Protein AF-A0A9D5AHV9-F1 (afdb_monomer_lite)

Sequence (623 aa):
MATVTLSSADADKLSNLQSATVALSQISENEKTGFINLVARYLSGEAQHVEWSKIQTPTDEVVVPYDSLAPTPEDSSEVKNLLDKLVVLKLNGGLGTTMGCTGPKSVIEVRDGLTFLDLIVIQIENLNSKFGSNVPLLLMNSFNTHDDTQKIVEKYTNSNVEIHTFNQSQYPRLVVDDFLPLPSKGQTGKDGWYPPGHGDVFPSLMNSGKLDTLLSQVTPKTLADVKGGTLISYEGRLLEIAQVPDEHVSEFKSIEKFKIFNTNNLWVNLKAIKRLVEADALKMEIIPNPKEVDGVKVLQLETAAGAAIKFFDKAIGINVPRSRFLPVKATSDLLLVQSDLYTLQDGFVVRNQARENPENPSIELGPEYKKVSSFLGRFKSIPSIVELDSLKVAGDVWFGAGVTLKGKVSIIAKSGIKLEIPDGKLMALRICEEPDSSAKARTKVKVAKATPDARVVKKKSTNSQSAEALRHKVTHLLPEDSLRVYQERILNRLVDPEYYVDVNAEIELRDKFLKPFADHKLLKFIGLNKKHNMDYVKSLYYNLVRTSCGIESRFKDKTFKFNLSNFNKYFGMKCEVPVVFVARSSYNDRISFVLSISTFVCENFAMSNFGISQVKFDMRLLH

Secondary structure (DSSP, 8-state):
-------HHHHHHHHHHHHHHHT-TTS-HHHHHHHHHHHHHHHTT------GGG--PPPTTTEEEGGGSPPPPS-HHHHHHHHTT--EEEE---BSGGGT-SSBGGGSEEETTEEHHHHHHHHHHHHHHHHT----EEEEE-TTTHHHHHHHHGGGTTSSS-EEEEEPP-EEPEETTT--BGGGGT--SGGGEE---GGGHHHHHHHTSHHHHHHHSSPPP-GGGG--------------GGGS-GGGHHHHT-TTT------------HHHHHHHHHTT---PPEEEEEEEETTEEEEEEEE-GGGGGGGSTT--EEE--GGG-----SHHHHHHHHSTTEEEETTEEEEPTT--SSSPPEEEE-GGGSSHHHHHHHBSSPPB-TTEEEEEEESEEEE-TT-EEEEEEEEEPPTT-EEEEPTT-EEEEEEE-PPPTT--------------------------HHHHHHHHHHTTSS--SSSHHHHHHHHTT---TT----HHHHHHHIIIIIHHHHT-HHHHHTT--TTSSHHHHHHHHHHHHHHHTT-------EEEE--HHHHHHHH-----S--EEEEEE-SSS-EEEEEE-SS-------GGGS-------------

pLDDT: mean 70.31, std 27.38, range [21.06, 98.19]

Organism: Pisum sativum (NCBI:txid3888)

Radius of gyration: 34.26 Å; chains: 1; bounding box: 83×95×87 Å

Foldseek 3Di:
DPDQDADPVLVVLLVVQLVQLVPDPPFDPLLSVVQSVLSSCVRSPPLPQDPPVPDDDDDCLQAPEPVPDDDDDPDLVVVQVVQLLAEAEDEFADAPVQQPGQETQQQDDQADRDGVVNLVLLLVLCVCVVSVHAHAYEYAYAPSHPVVVVVVVVVCPPGSYHYHYFYQGKDFWAFPPSRYQPVSVVCVPPLRIDHQAPLSVLVRCVVVCVLVVSVVSDDDDDPVNPPDDDDDDDDDFADDLVSDDPVCSVVVPDCVNVVDDDLLPDDDDSVLSVVCVVVVNQPFDWDWDWDADPNTITTRIHGYNRRSQRSDGPRHHYDDDCLSRQDDDFVQSSLCQHEPCFDDDSSRGHGHPLQPDPDDAAEAEEPQCRHVVSVPQQACDREHCSQENYEAYEDQEGEEAHEYEHYYEYEYDDPPDHHYHYHNHYHYPDDDDDDDPPPDDDDDDDDDDDDDDDDDDDDDDDDDVVPVVVVVVPPPDDDDDDCPVVVVVVVVVPPPPPDDDDPVVVVVCCVVPVVVVVPPVVVVLVVDDDDPCPVVVVVVVVVVVCVVVPNDDDDDKDKDWDDQVSVCVPVVWDDPFTKMWIWDDDPPPDIAIATADQDDDTPDDDDPPDPHPDYDYDHDDDD

Structure (mmCIF, N/CA/C/O backbone):
data_AF-A0A9D5AHV9-F1
#
_entry.id   AF-A0A9D5AHV9-F1
#
loop_
_atom_site.group_PDB
_atom_site.id
_atom_site.type_symbol
_atom_site.label_atom_id
_atom_site.label_alt_id
_atom_site.label_comp_id
_atom_site.label_asym_id
_atom_site.label_entity_id
_atom_site.label_seq_id
_atom_site.pdbx_PDB_ins_code
_atom_site.Cartn_x
_atom_site.Cartn_y
_atom_site.Cartn_z
_atom_site.occupancy
_atom_site.B_iso_or_equiv
_atom_site.auth_seq_id
_atom_site.auth_comp_id
_atom_site.auth_asym_id
_atom_site.auth_atom_id
_atom_site.pdbx_PDB_model_num
ATOM 1 N N . MET A 1 1 ? 14.588 -2.071 -30.186 1.00 34.44 1 MET A N 1
ATOM 2 C CA . MET A 1 1 ? 14.199 -0.822 -29.496 1.00 34.44 1 MET A CA 1
ATOM 3 C C . MET A 1 1 ? 13.364 -0.001 -30.461 1.00 34.44 1 MET A C 1
ATOM 5 O O . MET A 1 1 ? 13.789 0.134 -31.602 1.00 34.44 1 MET A O 1
ATOM 9 N N . ALA A 1 2 ? 12.206 0.516 -30.047 1.00 31.19 2 ALA A N 1
ATOM 10 C CA . ALA A 1 2 ? 11.567 1.600 -30.791 1.00 31.19 2 ALA A CA 1
ATOM 11 C C . ALA A 1 2 ? 12.391 2.876 -30.562 1.00 31.19 2 ALA A C 1
ATOM 13 O O . ALA A 1 2 ? 12.767 3.160 -29.424 1.00 31.19 2 ALA A O 1
ATOM 14 N N . THR A 1 3 ? 12.727 3.605 -31.624 1.00 42.22 3 THR A N 1
ATOM 15 C CA . THR A 1 3 ? 13.545 4.820 -31.539 1.00 42.22 3 THR A CA 1
ATOM 16 C C . THR A 1 3 ? 12.724 5.952 -30.932 1.00 42.22 3 THR A C 1
ATOM 18 O O . THR A 1 3 ? 11.923 6.601 -31.601 1.00 42.22 3 THR A O 1
ATOM 21 N N . VAL A 1 4 ? 12.920 6.170 -29.635 1.00 58.97 4 VAL A N 1
ATOM 22 C CA . VAL A 1 4 ? 12.337 7.288 -28.893 1.00 58.97 4 VAL A CA 1
ATOM 23 C C . VAL A 1 4 ? 12.894 8.594 -29.466 1.00 58.97 4 VAL A C 1
ATOM 25 O O . VAL A 1 4 ? 14.108 8.792 -29.496 1.00 58.97 4 VAL A O 1
ATOM 28 N N . THR A 1 5 ? 12.018 9.475 -29.954 1.00 68.50 5 THR A N 1
ATOM 29 C CA . THR A 1 5 ? 12.435 10.749 -30.559 1.00 68.50 5 THR A CA 1
ATOM 30 C C . THR A 1 5 ? 12.721 11.760 -29.451 1.00 68.50 5 THR A C 1
ATOM 32 O O . THR A 1 5 ? 11.797 12.272 -28.828 1.00 68.50 5 THR A O 1
ATOM 35 N N . LEU A 1 6 ? 14.001 12.019 -29.185 1.00 75.56 6 LEU A N 1
ATOM 36 C CA . LEU A 1 6 ? 14.465 12.988 -28.188 1.00 75.56 6 LEU A CA 1
ATOM 37 C C . LEU A 1 6 ? 14.881 14.304 -28.856 1.00 75.56 6 LEU A C 1
ATOM 39 O O . LEU A 1 6 ? 15.302 14.315 -30.015 1.00 75.56 6 LEU A O 1
ATOM 43 N N . SER A 1 7 ? 14.817 15.410 -28.109 1.00 82.38 7 SER A N 1
ATOM 44 C CA . SER A 1 7 ? 15.523 16.636 -28.499 1.00 82.38 7 SER A CA 1
ATOM 45 C C . SER A 1 7 ? 17.041 16.402 -28.450 1.00 82.38 7 SER A C 1
ATOM 47 O O . SER A 1 7 ? 17.502 15.510 -27.736 1.00 82.38 7 SER A O 1
ATOM 49 N N . SER A 1 8 ? 17.842 17.203 -29.162 1.00 79.94 8 SER A N 1
ATOM 50 C CA . SER A 1 8 ? 19.309 17.085 -29.089 1.00 79.94 8 SER A CA 1
ATOM 51 C C . SER A 1 8 ? 19.826 17.256 -27.656 1.00 79.94 8 SER A C 1
ATOM 53 O O . SER A 1 8 ? 20.610 16.440 -27.184 1.00 79.94 8 SER A O 1
ATOM 55 N N . ALA A 1 9 ? 19.301 18.244 -26.926 1.00 83.44 9 ALA A N 1
ATOM 56 C CA . ALA A 1 9 ? 19.669 18.495 -25.535 1.00 83.44 9 ALA A CA 1
ATOM 57 C C . ALA A 1 9 ? 19.288 17.337 -24.593 1.00 83.44 9 ALA A C 1
ATOM 59 O O . ALA A 1 9 ? 19.997 17.070 -23.625 1.00 83.44 9 ALA A O 1
ATOM 60 N N . ASP A 1 10 ? 18.181 16.637 -24.853 1.00 87.12 10 ASP A N 1
ATOM 61 C CA . ASP A 1 10 ? 17.759 15.491 -24.039 1.00 87.12 10 ASP A CA 1
ATOM 62 C C . ASP A 1 10 ? 18.482 14.194 -24.428 1.00 87.12 10 ASP A C 1
ATOM 64 O O . ASP A 1 10 ? 18.740 13.355 -23.564 1.00 87.12 10 ASP A O 1
ATOM 68 N N . ALA A 1 11 ? 18.894 14.052 -25.691 1.00 87.00 11 ALA A N 1
ATOM 69 C CA . ALA A 1 11 ? 19.807 12.997 -26.122 1.00 87.00 11 ALA A CA 1
ATOM 70 C C . ALA A 1 11 ? 21.190 13.148 -25.457 1.00 87.00 11 ALA A C 1
ATOM 72 O O . ALA A 1 11 ? 21.725 12.166 -24.939 1.00 87.00 11 ALA A O 1
ATOM 73 N N . ASP A 1 12 ? 21.723 14.373 -25.376 1.00 88.12 12 ASP A N 1
ATOM 74 C CA . ASP A 1 12 ? 22.980 14.668 -24.676 1.00 88.12 12 ASP A CA 1
ATOM 75 C C . ASP A 1 12 ? 22.877 14.362 -23.170 1.00 88.12 12 ASP A C 1
ATOM 77 O O . ASP A 1 12 ? 23.748 13.687 -22.610 1.00 88.12 12 ASP A O 1
ATOM 81 N N . LYS A 1 13 ? 21.780 14.771 -22.506 1.00 90.25 13 LYS A N 1
ATOM 82 C CA . LYS A 1 13 ? 21.494 14.387 -21.106 1.00 90.25 13 LYS A CA 1
ATOM 83 C C . LYS A 1 13 ? 21.475 12.871 -20.929 1.00 90.25 13 LYS A C 1
ATOM 85 O O . LYS A 1 13 ? 22.082 12.367 -19.987 1.00 90.25 13 LYS A O 1
ATOM 90 N N . LEU A 1 14 ? 20.790 12.143 -21.814 1.00 92.00 14 LEU A N 1
ATOM 91 C CA . LEU A 1 14 ? 20.676 10.689 -21.723 1.00 92.00 14 LEU A CA 1
ATOM 92 C C . LEU A 1 14 ? 22.034 9.997 -21.924 1.00 92.00 14 LEU A C 1
ATOM 94 O O . LEU A 1 14 ? 22.348 9.075 -21.177 1.00 92.00 14 LEU A O 1
ATOM 98 N N . SER A 1 15 ? 22.858 10.467 -22.863 1.00 92.06 15 SER A N 1
ATOM 99 C CA . SER A 1 15 ? 24.220 9.960 -23.102 1.00 92.06 15 SER A CA 1
ATOM 100 C C . SER A 1 15 ? 25.147 10.175 -21.893 1.00 92.06 15 SER A C 1
ATOM 102 O O . SER A 1 15 ? 25.834 9.253 -21.433 1.00 92.06 15 SER A O 1
ATOM 104 N N . ASN A 1 16 ? 25.108 11.375 -21.303 1.00 91.69 16 ASN A N 1
ATOM 105 C CA . ASN A 1 16 ? 25.852 11.692 -20.081 1.00 91.69 16 ASN A CA 1
ATOM 106 C C . ASN A 1 16 ? 25.377 10.834 -18.896 1.00 91.69 16 ASN A C 1
ATOM 108 O O . ASN A 1 16 ? 26.193 10.281 -18.154 1.00 91.69 16 ASN A O 1
ATOM 112 N N . LEU A 1 17 ? 24.060 10.659 -18.753 1.00 93.69 17 LEU A N 1
ATOM 113 C CA . LEU A 1 17 ? 23.462 9.825 -17.715 1.00 93.69 17 LEU A CA 1
ATOM 114 C C . LEU A 1 17 ? 23.825 8.342 -17.871 1.00 93.69 17 LEU A C 1
ATOM 116 O O . LEU A 1 17 ? 24.147 7.694 -16.877 1.00 93.69 17 LEU A O 1
ATOM 120 N N . GLN A 1 18 ? 23.801 7.804 -19.093 1.00 93.50 18 GLN A N 1
ATOM 121 C CA . GLN A 1 18 ? 24.242 6.438 -19.394 1.00 93.50 18 GLN A CA 1
ATOM 122 C C . GLN A 1 18 ? 25.693 6.238 -18.951 1.00 93.50 18 GLN A C 1
ATOM 124 O O . GLN A 1 18 ? 25.980 5.321 -18.180 1.00 93.50 18 GLN A O 1
ATOM 129 N N . SER A 1 19 ? 26.580 7.154 -19.344 1.00 93.12 19 SER A N 1
ATOM 130 C CA . SER A 1 19 ? 28.002 7.128 -18.980 1.00 93.12 19 SER A CA 1
ATOM 131 C C . SER A 1 19 ? 28.214 7.147 -17.458 1.00 93.12 19 SER A C 1
ATOM 133 O O . SER A 1 19 ? 28.978 6.341 -16.927 1.00 93.12 19 SER A O 1
ATOM 135 N N . ALA A 1 20 ? 27.487 8.005 -16.732 1.00 93.06 20 ALA A N 1
ATOM 136 C CA . ALA A 1 20 ? 27.542 8.071 -15.269 1.00 93.06 20 ALA A CA 1
ATOM 137 C C . ALA A 1 20 ? 26.936 6.834 -14.574 1.00 93.06 20 ALA A C 1
ATOM 139 O O . ALA A 1 20 ? 27.413 6.428 -13.514 1.00 93.06 20 ALA A O 1
ATOM 140 N N . THR A 1 21 ? 25.908 6.221 -15.170 1.00 92.25 21 THR A N 1
ATOM 141 C CA . THR A 1 21 ? 25.200 5.047 -14.628 1.00 92.25 21 THR A CA 1
ATOM 142 C C . THR A 1 21 ? 26.009 3.759 -14.789 1.00 92.25 21 THR A C 1
ATOM 144 O O . THR A 1 21 ? 25.986 2.911 -13.898 1.00 92.25 21 THR A O 1
ATOM 147 N N . VAL A 1 22 ? 26.780 3.613 -15.874 1.00 91.88 22 VAL A N 1
ATOM 148 C CA . VAL A 1 22 ? 27.683 2.462 -16.080 1.00 91.88 22 VAL A CA 1
ATOM 149 C C . VAL A 1 22 ? 28.678 2.318 -14.922 1.00 91.88 22 VAL A C 1
ATOM 151 O O . VAL A 1 22 ? 28.917 1.198 -14.466 1.00 91.88 22 VAL A O 1
ATOM 154 N N . ALA A 1 23 ? 29.184 3.440 -14.398 1.00 90.06 23 ALA A N 1
ATOM 155 C CA . ALA A 1 23 ? 30.133 3.491 -13.283 1.00 90.06 23 ALA A CA 1
ATOM 156 C C . ALA A 1 23 ? 29.539 3.112 -11.906 1.00 90.06 23 ALA A C 1
ATOM 158 O O . ALA A 1 23 ? 30.291 2.954 -10.944 1.00 90.06 23 ALA A O 1
ATOM 159 N N . LEU A 1 24 ? 28.215 2.955 -11.784 1.00 92.06 24 LEU A N 1
ATOM 160 C CA . LEU A 1 24 ? 27.562 2.557 -10.534 1.00 92.06 24 LEU A CA 1
ATOM 161 C C . LEU A 1 24 ? 27.657 1.037 -10.342 1.00 92.06 24 LEU A C 1
ATOM 163 O O . LEU A 1 24 ? 26.905 0.271 -10.940 1.00 92.06 24 LEU A O 1
ATOM 167 N N . SER A 1 25 ? 28.583 0.590 -9.495 1.00 91.00 25 SER A N 1
ATOM 168 C CA . SER A 1 25 ? 28.791 -0.833 -9.180 1.00 91.00 25 SER A CA 1
ATOM 169 C C . SER A 1 25 ? 27.787 -1.407 -8.173 1.00 91.00 25 SER A C 1
ATOM 171 O O . SER A 1 25 ? 27.738 -2.619 -7.985 1.00 91.00 25 SER A O 1
ATOM 173 N N . GLN A 1 26 ? 26.982 -0.559 -7.525 1.00 91.75 26 GLN A N 1
ATOM 174 C CA . GLN A 1 26 ? 26.010 -0.948 -6.496 1.00 91.75 26 GLN A CA 1
ATOM 175 C C . GLN A 1 26 ? 24.682 -1.487 -7.058 1.00 91.75 26 GLN A C 1
ATOM 177 O O . GLN A 1 26 ? 23.823 -1.890 -6.275 1.00 91.75 26 GLN A O 1
ATOM 182 N N . ILE A 1 27 ? 24.491 -1.453 -8.381 1.00 93.19 27 ILE A N 1
ATOM 183 C CA . ILE A 1 27 ? 23.268 -1.892 -9.068 1.00 93.19 27 ILE A CA 1
ATOM 184 C C . ILE A 1 27 ? 23.606 -2.824 -10.234 1.00 93.19 27 ILE A C 1
ATOM 186 O O . ILE A 1 27 ? 24.643 -2.685 -10.884 1.00 93.19 27 ILE A O 1
ATOM 190 N N . SER A 1 28 ? 22.720 -3.782 -10.492 1.00 93.12 28 SER A N 1
ATOM 191 C CA . SER A 1 28 ? 22.862 -4.772 -11.563 1.00 93.12 28 SER A CA 1
ATOM 192 C C . SER A 1 28 ? 22.665 -4.171 -12.960 1.00 93.12 28 SER A C 1
ATOM 194 O O . SER A 1 28 ? 22.026 -3.133 -13.127 1.00 93.12 28 SER A O 1
ATOM 196 N N . GLU A 1 29 ? 23.143 -4.858 -14.001 1.00 92.81 29 GLU A N 1
ATOM 197 C CA . GLU A 1 29 ? 22.934 -4.432 -15.397 1.00 92.81 29 GLU A CA 1
ATOM 198 C C . GLU A 1 29 ? 21.443 -4.379 -15.789 1.00 92.81 29 GLU A C 1
ATOM 200 O O . GLU A 1 29 ? 21.036 -3.514 -16.570 1.00 92.81 29 GLU A O 1
ATOM 205 N N . ASN A 1 30 ? 20.601 -5.228 -15.186 1.00 91.69 30 ASN A N 1
ATOM 206 C CA . ASN A 1 30 ? 19.145 -5.167 -15.352 1.00 91.69 30 ASN A CA 1
ATOM 207 C C . ASN A 1 30 ? 18.568 -3.874 -14.750 1.00 91.69 30 ASN A C 1
ATOM 209 O O . ASN A 1 30 ? 17.721 -3.232 -15.370 1.00 91.69 30 ASN A O 1
ATOM 213 N N . GLU A 1 31 ? 19.048 -3.458 -13.575 1.00 95.19 31 GLU A N 1
ATOM 214 C CA . GLU A 1 31 ? 18.632 -2.205 -12.934 1.00 95.19 31 GLU A CA 1
ATOM 215 C C . GLU A 1 31 ? 19.131 -0.977 -13.696 1.00 95.19 31 GLU A C 1
ATOM 217 O O . GLU A 1 31 ? 18.349 -0.055 -13.919 1.00 95.19 31 GLU A O 1
ATOM 222 N N . LYS A 1 32 ? 20.385 -0.980 -14.174 1.00 95.25 32 LYS A N 1
ATOM 223 C CA . LYS A 1 32 ? 20.919 0.076 -15.052 1.00 95.25 32 LYS A CA 1
ATOM 224 C C . LYS A 1 32 ? 20.066 0.221 -16.312 1.00 95.25 32 LYS A C 1
ATOM 226 O O . LYS A 1 32 ? 19.645 1.325 -16.646 1.00 95.25 32 LYS A O 1
ATOM 231 N N . THR A 1 33 ? 19.760 -0.893 -16.978 1.00 93.31 33 THR A N 1
ATOM 232 C CA . THR A 1 33 ? 18.941 -0.913 -18.200 1.00 93.31 33 THR A CA 1
ATOM 233 C C . THR A 1 33 ? 17.519 -0.412 -17.932 1.00 93.31 33 THR A C 1
ATOM 235 O O . THR A 1 33 ? 17.026 0.454 -18.655 1.00 93.31 33 THR A O 1
ATOM 238 N N . GLY A 1 34 ? 16.869 -0.899 -16.870 1.00 93.19 34 GLY A N 1
ATOM 239 C CA . GLY A 1 34 ? 15.524 -0.467 -16.478 1.00 93.19 34 GLY A CA 1
ATOM 240 C C . GLY A 1 34 ? 15.455 1.021 -16.121 1.00 93.19 34 GLY A C 1
ATOM 241 O O . GLY A 1 34 ? 14.570 1.730 -16.601 1.00 93.19 34 GLY A O 1
ATOM 242 N N . PHE A 1 35 ? 16.439 1.520 -15.369 1.00 96.12 35 PHE A N 1
ATOM 243 C CA . PHE A 1 35 ? 16.559 2.933 -15.014 1.00 96.12 35 PHE A CA 1
ATOM 244 C C . PHE A 1 35 ? 16.748 3.823 -16.247 1.00 96.12 35 PHE A C 1
ATOM 246 O O . PHE A 1 35 ? 15.996 4.778 -16.435 1.00 96.12 35 PHE A O 1
ATOM 253 N N . ILE A 1 36 ? 17.694 3.493 -17.131 1.00 95.06 36 ILE A N 1
ATOM 254 C CA . ILE A 1 36 ? 17.941 4.264 -18.358 1.00 95.06 36 ILE A CA 1
ATOM 255 C C . ILE A 1 36 ? 16.712 4.257 -19.276 1.00 95.06 36 ILE A C 1
ATOM 257 O O . ILE A 1 36 ? 16.349 5.309 -19.803 1.00 95.06 36 ILE A O 1
ATOM 261 N N . ASN A 1 37 ? 16.014 3.125 -19.411 1.00 92.12 37 ASN A N 1
ATOM 262 C CA . ASN A 1 37 ? 14.762 3.048 -20.169 1.00 92.12 37 ASN A CA 1
ATOM 263 C C . ASN A 1 37 ? 13.658 3.932 -19.562 1.00 92.12 37 ASN A C 1
ATOM 265 O O . ASN A 1 37 ? 12.909 4.577 -20.299 1.00 92.12 37 ASN A O 1
ATOM 269 N N . LEU A 1 38 ? 13.559 3.992 -18.230 1.00 93.00 38 LEU A N 1
ATOM 270 C CA . LEU A 1 38 ? 12.597 4.844 -17.532 1.00 93.00 38 LEU A CA 1
ATOM 271 C C . LEU A 1 38 ? 12.904 6.335 -17.743 1.00 93.00 38 LEU A C 1
ATOM 273 O O . LEU A 1 38 ? 11.999 7.110 -18.053 1.00 93.00 38 LEU A O 1
ATOM 277 N N . VAL A 1 39 ? 14.176 6.732 -17.646 1.00 94.00 39 VAL A N 1
ATOM 278 C CA . VAL A 1 39 ? 14.589 8.128 -17.855 1.00 94.00 39 VAL A CA 1
ATOM 279 C C . VAL A 1 39 ? 14.473 8.546 -19.324 1.00 94.00 39 VAL A C 1
ATOM 281 O O . VAL A 1 39 ? 14.002 9.647 -19.599 1.00 94.00 39 VAL A O 1
ATOM 284 N N . ALA A 1 40 ? 14.818 7.676 -20.278 1.00 92.25 40 ALA A N 1
ATOM 285 C CA . ALA A 1 40 ? 14.647 7.946 -21.707 1.00 92.25 40 ALA A CA 1
ATOM 286 C C . ALA A 1 40 ? 13.178 8.235 -22.059 1.00 92.25 40 ALA A C 1
ATOM 288 O O . ALA A 1 40 ? 12.880 9.196 -22.769 1.00 92.25 40 ALA A O 1
ATOM 289 N N . ARG A 1 41 ? 12.245 7.450 -21.505 1.00 90.12 41 ARG A N 1
ATOM 290 C CA . ARG A 1 41 ? 10.802 7.682 -21.665 1.00 90.12 41 ARG A CA 1
ATOM 291 C C . ARG A 1 41 ? 10.341 8.975 -20.991 1.00 90.12 41 ARG A C 1
ATOM 293 O O . ARG A 1 41 ? 9.566 9.712 -21.594 1.00 90.12 41 ARG A O 1
ATOM 300 N N . TYR A 1 42 ? 10.850 9.301 -19.802 1.00 91.00 42 TYR A N 1
ATOM 301 C CA . TYR A 1 42 ? 10.564 10.581 -19.140 1.00 91.00 42 TYR A CA 1
ATOM 302 C C . TYR A 1 42 ? 11.005 11.781 -19.997 1.00 91.00 42 TYR A C 1
ATOM 304 O O . TYR A 1 42 ? 10.205 12.677 -20.255 1.00 91.00 42 TYR A O 1
ATOM 312 N N . LEU A 1 43 ? 12.243 11.760 -20.500 1.00 90.75 43 LEU A N 1
ATOM 313 C CA . LEU A 1 43 ? 12.798 12.816 -21.354 1.00 90.75 43 LEU A CA 1
ATOM 314 C C . LEU A 1 43 ? 12.067 12.964 -22.695 1.00 90.75 43 LEU A C 1
ATOM 316 O O . LEU A 1 43 ? 12.006 14.060 -23.239 1.00 90.75 43 LEU A O 1
ATOM 320 N N . SER A 1 44 ? 11.492 11.882 -23.222 1.00 86.31 44 SER A N 1
ATOM 321 C CA . SER A 1 44 ? 10.751 11.908 -24.490 1.00 86.31 44 SER A CA 1
ATOM 322 C C . SER A 1 44 ? 9.426 12.658 -24.454 1.00 86.31 44 SER A C 1
ATOM 324 O O . SER A 1 44 ? 8.836 12.895 -25.505 1.00 86.31 44 SER A O 1
ATOM 326 N N . GLY A 1 45 ? 8.926 12.997 -23.263 1.00 74.88 45 GLY A N 1
ATOM 327 C CA . GLY A 1 45 ? 7.582 13.541 -23.141 1.00 74.88 45 GLY A CA 1
ATOM 328 C C . GLY A 1 45 ? 6.499 12.519 -23.497 1.00 74.88 45 GLY A C 1
ATOM 329 O O . GLY A 1 45 ? 5.432 12.915 -23.954 1.00 74.88 45 GLY A O 1
ATOM 330 N N . GLU A 1 46 ? 6.719 11.222 -23.225 1.00 64.56 46 GLU A N 1
ATOM 331 C CA . GLU A 1 46 ? 5.691 10.158 -23.229 1.00 64.56 46 GLU A CA 1
ATOM 332 C C . GLU A 1 46 ? 4.617 10.354 -22.122 1.00 64.56 46 GLU A C 1
ATOM 334 O O . GLU A 1 46 ? 4.067 9.406 -21.554 1.00 64.56 46 GLU A O 1
ATOM 339 N N . ALA A 1 47 ? 4.261 11.606 -21.827 1.00 55.75 47 ALA A N 1
ATOM 340 C CA . ALA A 1 47 ? 2.972 11.937 -21.259 1.00 55.75 47 ALA A CA 1
ATOM 341 C C . ALA A 1 47 ? 1.909 11.506 -22.278 1.00 55.75 47 ALA A C 1
ATOM 343 O O . ALA A 1 47 ? 1.693 12.162 -23.298 1.00 55.75 47 ALA A O 1
ATOM 344 N N . GLN A 1 48 ? 1.239 10.381 -22.014 1.00 58.56 48 GLN A N 1
ATOM 345 C CA . GLN A 1 48 ? 0.022 10.029 -22.738 1.00 58.56 48 GLN A CA 1
ATOM 346 C C . GLN A 1 48 ? -1.041 11.072 -22.384 1.00 58.56 48 GLN A C 1
ATOM 348 O O . GLN A 1 48 ? -1.775 10.904 -21.414 1.00 58.56 48 GLN A O 1
ATOM 353 N N . HIS A 1 49 ? -1.084 12.168 -23.148 1.00 62.41 49 HIS A N 1
ATOM 354 C CA . HIS A 1 49 ? -2.084 13.215 -23.000 1.00 62.41 49 HIS A CA 1
ATOM 355 C C . HIS A 1 49 ? -3.475 12.589 -23.102 1.00 62.41 49 HIS A C 1
ATOM 357 O O . HIS A 1 49 ? -3.883 12.098 -24.158 1.00 62.41 49 HIS A O 1
ATOM 363 N N . VAL A 1 50 ? -4.190 12.577 -21.979 1.00 66.81 50 VAL A N 1
ATOM 364 C CA . VAL A 1 50 ? -5.545 12.044 -21.911 1.00 66.81 50 VAL A CA 1
ATOM 365 C C . VAL A 1 50 ? -6.486 13.093 -22.485 1.00 66.81 50 VAL A C 1
ATOM 367 O O . VAL A 1 50 ? -6.719 14.139 -21.883 1.00 66.81 50 VAL A O 1
ATOM 370 N N . GLU A 1 51 ? -7.030 12.817 -23.666 1.00 76.56 51 GLU A N 1
ATOM 371 C CA . GLU A 1 51 ? -8.038 13.675 -24.281 1.00 76.56 51 GLU A CA 1
ATOM 372 C C . GLU A 1 51 ? -9.358 13.529 -23.505 1.00 76.56 51 GLU A C 1
ATOM 374 O O . GLU A 1 51 ? -10.043 12.510 -23.610 1.00 76.56 51 GLU A O 1
ATOM 379 N N . TRP A 1 52 ? -9.698 14.529 -22.684 1.00 77.38 52 TRP A N 1
ATOM 380 C CA . TRP A 1 52 ? -10.802 14.450 -21.714 1.00 77.38 52 TRP A CA 1
ATOM 381 C C . TRP A 1 52 ? -12.161 14.120 -22.357 1.00 77.38 52 TRP A C 1
ATOM 383 O O . TRP A 1 52 ? -12.965 13.388 -21.785 1.00 77.38 52 TRP A O 1
ATOM 393 N N . SER A 1 53 ? -12.378 14.583 -23.592 1.00 80.62 53 SER A N 1
ATOM 394 C CA . SER A 1 53 ? -13.543 14.291 -24.445 1.00 80.62 53 SER A CA 1
ATOM 395 C C . SER A 1 53 ? -13.767 12.798 -24.730 1.00 80.62 53 SER A C 1
ATOM 397 O O . SER A 1 53 ? -14.894 12.401 -25.026 1.00 80.62 53 SER A O 1
ATOM 399 N N . LYS A 1 54 ? -12.712 11.973 -24.667 1.00 80.06 54 LYS A N 1
ATOM 400 C CA . LYS A 1 54 ? -12.748 10.530 -24.956 1.00 80.06 54 LYS A CA 1
ATOM 401 C C . LYS A 1 54 ? -12.930 9.669 -23.707 1.00 80.06 54 LYS A C 1
ATOM 403 O O . LYS A 1 54 ? -13.097 8.458 -23.836 1.00 80.06 54 LYS A O 1
ATOM 408 N N . ILE A 1 55 ? -12.911 10.258 -22.510 1.00 75.81 55 ILE A N 1
ATOM 409 C CA . ILE A 1 55 ? -13.137 9.524 -21.262 1.00 75.81 55 ILE A CA 1
ATOM 410 C C . ILE A 1 55 ? -14.617 9.147 -21.163 1.00 75.81 55 ILE A C 1
ATOM 412 O O . ILE A 1 55 ? -15.500 10.000 -21.235 1.00 75.81 55 ILE A O 1
ATOM 416 N N . GLN A 1 56 ? -14.883 7.861 -20.953 1.00 74.69 56 GLN A N 1
ATOM 417 C CA . GLN A 1 56 ? -16.225 7.318 -20.759 1.00 74.69 56 GLN A CA 1
ATOM 418 C C . GLN A 1 56 ? -16.304 6.585 -19.418 1.00 74.69 56 GLN A C 1
ATOM 420 O O . GLN A 1 56 ? -15.308 6.053 -18.924 1.00 74.69 56 GLN A O 1
ATOM 425 N N . THR A 1 57 ? -17.492 6.552 -18.814 1.00 75.38 57 THR A N 1
ATOM 426 C CA . THR A 1 57 ? -17.749 5.676 -17.665 1.00 75.38 57 THR A CA 1
ATOM 427 C C . THR A 1 57 ? -17.689 4.219 -18.143 1.00 75.38 57 THR A C 1
ATOM 429 O O . THR A 1 57 ? -18.345 3.909 -19.138 1.00 75.38 57 THR A O 1
ATOM 432 N N . PRO A 1 58 ? -16.927 3.327 -17.482 1.00 74.88 58 PRO A N 1
ATOM 433 C CA . PRO A 1 58 ? -16.890 1.919 -17.863 1.00 74.88 58 PRO A CA 1
ATOM 434 C C . PRO A 1 58 ? -18.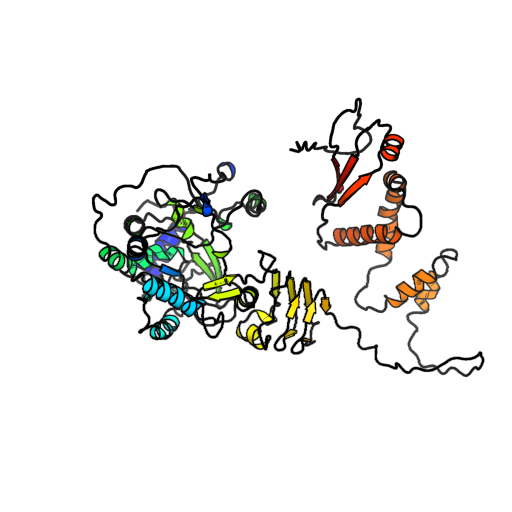264 1.266 -17.671 1.00 74.88 58 PRO A C 1
ATOM 436 O O . PRO A 1 58 ? -19.019 1.652 -16.778 1.00 74.88 58 PRO A O 1
ATOM 439 N N . THR A 1 59 ? -18.570 0.275 -18.505 1.00 79.56 59 THR A N 1
ATOM 440 C CA . THR A 1 59 ? -19.803 -0.516 -18.417 1.00 79.56 59 THR A CA 1
ATOM 441 C C . THR A 1 59 ? -19.668 -1.648 -17.395 1.00 79.56 59 THR A C 1
ATOM 443 O O . THR A 1 59 ? -18.555 -1.985 -16.978 1.00 79.56 59 THR A O 1
ATOM 446 N N . ASP A 1 60 ? -20.786 -2.265 -17.010 1.00 79.19 60 ASP A N 1
ATOM 447 C CA . A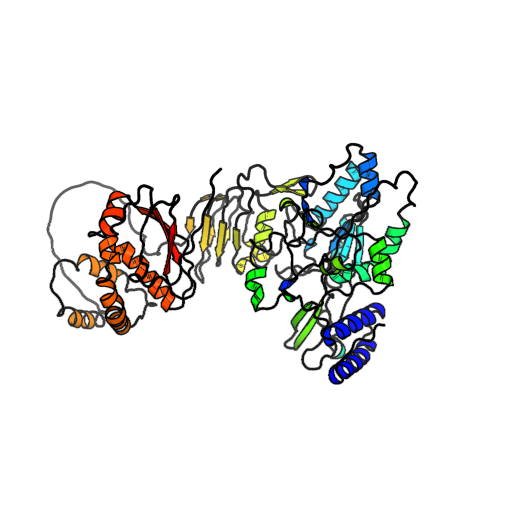SP A 1 60 ? -20.807 -3.343 -16.010 1.00 79.19 60 ASP A CA 1
ATOM 448 C C . ASP A 1 60 ? -20.101 -4.628 -16.501 1.00 79.19 60 ASP A C 1
ATOM 450 O O . ASP A 1 60 ? -19.670 -5.442 -15.688 1.00 79.19 60 ASP A O 1
ATOM 454 N N . GLU A 1 61 ? -19.893 -4.804 -17.813 1.00 79.19 61 GLU A N 1
ATOM 455 C CA . GLU A 1 61 ? -19.046 -5.877 -18.361 1.00 79.19 61 GLU A CA 1
ATOM 456 C C . GLU A 1 61 ? -17.541 -5.606 -18.180 1.00 79.19 61 GLU A C 1
ATOM 458 O O . GLU A 1 61 ? -16.741 -6.542 -18.160 1.00 79.19 61 GLU A O 1
ATOM 463 N N . VAL A 1 62 ? -17.144 -4.333 -18.061 1.00 80.69 62 VAL A N 1
ATOM 464 C CA . VAL A 1 62 ? -15.750 -3.907 -17.842 1.00 80.69 62 VAL A CA 1
ATOM 465 C C . VAL A 1 62 ? -15.452 -3.745 -16.352 1.00 80.69 62 VAL A C 1
ATOM 467 O O . VAL A 1 62 ? -14.343 -4.052 -15.916 1.00 80.69 62 VAL A O 1
ATOM 470 N N . VAL A 1 63 ? -16.419 -3.278 -15.555 1.00 81.62 63 VAL A N 1
ATOM 471 C CA . VAL A 1 63 ? -16.329 -3.180 -14.091 1.00 81.62 63 VAL A CA 1
ATOM 472 C C . VAL A 1 63 ? -17.465 -3.982 -13.465 1.00 81.62 63 VAL A C 1
ATOM 474 O O . VAL A 1 63 ? -18.541 -3.465 -13.178 1.00 81.62 63 VAL A O 1
ATOM 477 N N . VAL A 1 64 ? -17.192 -5.261 -13.225 1.00 84.75 64 VAL A N 1
ATOM 478 C CA . VAL A 1 64 ? -18.193 -6.238 -12.790 1.00 84.75 64 VAL A CA 1
ATOM 479 C C . VAL A 1 64 ? -18.611 -5.979 -11.331 1.00 84.75 64 VAL A C 1
ATOM 481 O O . VAL A 1 64 ? -17.741 -5.887 -10.455 1.00 84.75 64 VAL A O 1
ATOM 484 N N . PRO A 1 65 ? -19.916 -5.875 -11.012 1.00 85.69 65 PRO A N 1
ATOM 485 C CA . PRO A 1 65 ? -20.392 -5.805 -9.629 1.00 85.69 65 PRO A CA 1
ATOM 486 C C . PRO A 1 65 ? -20.015 -7.067 -8.844 1.00 85.69 65 PRO A C 1
ATOM 488 O O . PRO A 1 65 ? -20.275 -8.177 -9.308 1.00 85.69 65 PRO A O 1
ATOM 491 N N . TYR A 1 66 ? -19.441 -6.928 -7.643 1.00 88.56 66 TYR A N 1
ATOM 492 C CA . TYR A 1 66 ? -18.976 -8.082 -6.855 1.00 88.56 66 TYR A CA 1
ATOM 493 C C . TYR A 1 66 ? -20.079 -9.119 -6.579 1.00 88.56 66 TYR A C 1
ATOM 495 O O . TYR A 1 66 ? -19.832 -10.316 -6.694 1.00 88.56 66 TYR A O 1
ATOM 503 N N . ASP A 1 67 ? -21.305 -8.666 -6.313 1.00 89.94 67 ASP A N 1
ATOM 504 C CA . ASP A 1 67 ? -22.451 -9.536 -6.005 1.00 89.94 67 ASP A CA 1
ATOM 505 C C . ASP A 1 67 ? -22.997 -10.297 -7.235 1.00 89.94 67 ASP A C 1
ATOM 507 O O . ASP A 1 67 ? -23.864 -11.155 -7.094 1.00 89.94 67 ASP A O 1
ATOM 511 N N . SER A 1 68 ? -22.494 -9.998 -8.442 1.00 90.94 68 SER A N 1
ATOM 512 C CA . SER A 1 68 ? -22.816 -10.724 -9.683 1.00 90.94 68 SER A CA 1
ATOM 513 C C . SER A 1 68 ? -21.823 -11.845 -10.018 1.00 90.94 68 SER A C 1
ATOM 515 O O . SER A 1 68 ? -22.036 -12.599 -10.970 1.00 90.94 68 SER A O 1
ATOM 517 N N . LEU A 1 69 ? -20.731 -11.965 -9.255 1.00 88.81 69 LEU A N 1
ATOM 518 C CA . LEU A 1 69 ? -19.751 -13.033 -9.434 1.00 88.81 69 LEU A CA 1
ATOM 519 C C . LEU A 1 69 ? -20.347 -14.389 -9.037 1.00 88.81 69 LEU A C 1
ATOM 521 O O . LEU A 1 69 ? -21.169 -14.485 -8.125 1.00 88.81 69 LEU A O 1
ATOM 525 N N . ALA A 1 70 ? -19.892 -15.454 -9.700 1.00 88.75 70 ALA A N 1
ATOM 526 C CA . ALA A 1 70 ? -20.261 -16.811 -9.317 1.00 88.75 70 ALA A CA 1
ATOM 527 C C . ALA A 1 70 ? -19.858 -17.084 -7.849 1.00 88.75 70 ALA A C 1
ATOM 529 O O . ALA A 1 70 ? -18.758 -16.687 -7.443 1.00 88.75 70 ALA A O 1
ATOM 530 N N . PRO A 1 71 ? -20.715 -17.749 -7.052 1.00 87.38 71 PRO A N 1
ATOM 531 C CA . PRO A 1 71 ? -20.392 -18.080 -5.672 1.00 87.38 71 PRO A CA 1
ATOM 532 C C . PRO A 1 71 ? -19.205 -19.047 -5.603 1.00 87.38 71 PRO A C 1
ATOM 534 O O . PRO A 1 71 ? -18.922 -19.786 -6.548 1.00 87.38 71 PRO A O 1
ATOM 537 N N . THR A 1 72 ? -18.525 -19.066 -4.457 1.00 84.88 72 THR A N 1
ATOM 538 C CA . THR A 1 72 ? -17.502 -20.074 -4.157 1.00 84.88 72 THR A CA 1
ATOM 539 C C . THR A 1 72 ? -18.094 -21.483 -4.305 1.00 84.88 72 THR A C 1
ATOM 541 O O . THR A 1 72 ? -19.189 -21.707 -3.783 1.00 84.88 72 THR A O 1
ATOM 544 N N . PRO A 1 73 ? -17.394 -22.436 -4.951 1.00 88.50 73 PRO A N 1
ATOM 545 C CA . PRO A 1 73 ? -17.829 -23.828 -5.008 1.00 88.50 73 PRO A CA 1
ATOM 546 C C . PRO A 1 73 ? -18.099 -24.424 -3.622 1.00 88.50 73 PRO A C 1
ATOM 548 O O . PRO A 1 73 ? -17.362 -24.159 -2.670 1.00 88.50 73 PRO A O 1
ATOM 551 N N . GLU A 1 74 ? -19.134 -25.260 -3.518 1.00 88.75 74 GLU A N 1
ATOM 552 C CA . GLU A 1 74 ? -19.444 -25.999 -2.286 1.00 88.75 74 GLU A CA 1
ATOM 553 C C . GLU A 1 74 ? -18.460 -27.159 -2.045 1.00 88.75 74 GLU A C 1
ATOM 555 O O . GLU A 1 74 ? -18.196 -27.520 -0.897 1.00 88.75 74 GLU A O 1
ATOM 560 N N . ASP A 1 75 ? -17.879 -27.726 -3.111 1.00 89.81 75 ASP A N 1
ATOM 561 C CA . ASP A 1 75 ? -16.850 -28.761 -3.003 1.00 89.81 75 ASP A CA 1
ATOM 562 C C . ASP A 1 75 ? -15.500 -28.159 -2.584 1.00 89.81 75 ASP A C 1
ATOM 564 O O . ASP A 1 75 ? -14.847 -27.421 -3.329 1.00 89.81 75 ASP A O 1
ATOM 568 N N . SER A 1 76 ? -15.045 -28.550 -1.392 1.00 89.31 76 SER A N 1
ATOM 569 C CA . SER A 1 76 ? -13.722 -28.218 -0.849 1.00 89.31 76 SER A CA 1
ATOM 570 C C . SER A 1 76 ? -12.582 -28.585 -1.812 1.00 89.31 76 SER A C 1
ATOM 572 O O . SER A 1 76 ? -11.574 -27.883 -1.874 1.00 89.31 76 SER A O 1
ATOM 574 N N . SER A 1 77 ? -12.751 -29.640 -2.614 1.00 88.81 77 SER A N 1
ATOM 575 C CA . SER A 1 77 ? -11.776 -30.096 -3.613 1.00 88.81 77 SER A CA 1
ATOM 576 C C . SER A 1 77 ? -11.638 -29.110 -4.777 1.00 88.81 77 SER A C 1
ATOM 578 O O . SER A 1 77 ? -10.528 -28.861 -5.256 1.00 88.81 77 SER A O 1
ATOM 580 N N . GLU A 1 78 ? -12.746 -28.507 -5.218 1.00 90.00 78 GLU A N 1
ATOM 581 C CA . GLU A 1 78 ? -12.742 -27.468 -6.250 1.00 90.00 78 GLU A CA 1
ATOM 582 C C . GLU A 1 78 ? -12.150 -26.161 -5.705 1.00 90.00 78 GLU A C 1
ATOM 584 O O . GLU A 1 78 ? -11.297 -25.552 -6.356 1.00 90.00 78 GLU A O 1
ATOM 589 N N . VAL A 1 79 ? -12.498 -25.782 -4.468 1.00 89.62 79 VAL A N 1
ATOM 590 C CA . VAL A 1 79 ? -11.868 -24.643 -3.778 1.00 89.62 79 VAL A CA 1
ATOM 591 C C . VAL A 1 79 ? -10.357 -24.849 -3.657 1.00 89.62 79 VAL A C 1
ATOM 593 O O . VAL A 1 79 ? -9.591 -23.957 -4.019 1.00 89.62 79 VAL A O 1
ATOM 596 N N . LYS A 1 80 ? -9.904 -26.037 -3.238 1.00 90.12 80 LYS A N 1
ATOM 597 C CA . LYS A 1 80 ? -8.479 -26.381 -3.173 1.00 90.12 80 LYS A CA 1
ATOM 598 C C . LYS A 1 80 ? -7.799 -26.250 -4.542 1.00 90.12 80 LYS A C 1
ATOM 600 O O . LYS A 1 80 ? -6.747 -25.633 -4.629 1.00 90.12 80 LYS A O 1
ATOM 605 N N . ASN A 1 81 ? -8.411 -26.747 -5.617 1.00 89.00 81 ASN A N 1
ATOM 606 C CA . ASN A 1 81 ? -7.881 -26.649 -6.985 1.00 89.00 81 ASN A CA 1
ATOM 607 C C . ASN A 1 81 ? -7.726 -25.184 -7.461 1.00 89.00 81 ASN A C 1
ATOM 609 O O . ASN A 1 81 ? -6.794 -24.858 -8.199 1.00 89.00 81 ASN A O 1
ATOM 613 N N . LEU A 1 82 ? -8.606 -24.278 -7.019 1.00 89.88 82 LEU A N 1
ATOM 614 C CA . LEU A 1 82 ? -8.459 -22.836 -7.248 1.00 89.88 82 LEU A CA 1
ATOM 615 C C . LEU A 1 82 ? -7.326 -22.228 -6.402 1.00 89.88 82 LEU A C 1
ATOM 617 O O . LEU A 1 82 ? -6.557 -21.413 -6.913 1.00 89.88 82 LEU A O 1
ATOM 621 N N . LEU A 1 83 ? -7.197 -22.640 -5.137 1.00 89.31 83 LEU A N 1
ATOM 622 C CA . LEU A 1 83 ? -6.149 -22.179 -4.219 1.00 89.31 83 LEU A CA 1
ATOM 623 C C . LEU A 1 83 ? -4.748 -22.665 -4.618 1.00 89.31 83 LEU A C 1
ATOM 625 O O . LEU A 1 83 ? -3.811 -21.878 -4.588 1.00 89.31 83 LEU A O 1
ATOM 629 N N . ASP A 1 84 ? -4.604 -23.903 -5.094 1.00 88.25 84 ASP A N 1
ATOM 630 C CA . ASP A 1 84 ? -3.339 -24.466 -5.594 1.00 88.25 84 ASP A CA 1
ATOM 631 C C . ASP A 1 84 ? -2.809 -23.728 -6.852 1.00 88.25 84 ASP A C 1
ATOM 633 O O . ASP A 1 84 ? -1.672 -23.931 -7.274 1.00 88.25 84 ASP A O 1
ATOM 637 N N . LYS A 1 85 ? -3.627 -22.862 -7.473 1.00 88.38 85 LYS A N 1
ATOM 638 C CA . LYS A 1 85 ? -3.260 -21.981 -8.600 1.00 88.38 85 LYS A CA 1
ATOM 639 C C . LYS A 1 85 ? -3.028 -20.522 -8.172 1.00 88.38 85 LYS A C 1
ATOM 641 O O . LYS A 1 85 ? -2.737 -19.681 -9.027 1.00 88.38 85 LYS A O 1
ATOM 646 N N . LEU A 1 86 ? -3.193 -20.203 -6.886 1.00 92.19 86 LEU A N 1
ATOM 647 C CA . LEU A 1 86 ? -3.118 -18.853 -6.332 1.00 92.19 86 LEU A CA 1
ATOM 648 C C . LEU A 1 86 ? -1.770 -18.595 -5.652 1.00 92.19 86 LEU A C 1
ATOM 650 O O . LEU A 1 86 ? -1.229 -19.436 -4.947 1.00 92.19 86 LEU A O 1
ATOM 654 N N . VAL A 1 87 ? -1.275 -17.369 -5.806 1.00 94.06 87 VAL A N 1
ATOM 655 C CA . VAL A 1 87 ? -0.102 -16.840 -5.108 1.00 94.06 87 VAL A CA 1
ATOM 656 C C . VAL A 1 87 ? -0.498 -15.515 -4.469 1.00 94.06 87 VAL A C 1
ATOM 658 O O . VAL A 1 87 ? -1.056 -14.651 -5.148 1.00 94.06 87 VAL A O 1
ATOM 661 N N . VAL A 1 88 ? -0.209 -15.322 -3.180 1.00 97.19 88 VAL A N 1
ATOM 662 C CA . VAL A 1 88 ? -0.535 -14.071 -2.479 1.00 97.19 88 VAL A CA 1
ATOM 663 C C . VAL A 1 88 ? 0.712 -13.204 -2.373 1.00 97.19 88 VAL A C 1
ATOM 665 O O . VAL A 1 88 ? 1.601 -13.487 -1.580 1.00 97.19 88 VAL A O 1
ATOM 668 N N . LEU A 1 89 ? 0.770 -12.108 -3.132 1.00 97.56 89 LEU A N 1
ATOM 669 C CA . LEU A 1 89 ? 1.866 -11.137 -3.058 1.00 97.56 89 LEU A CA 1
ATOM 670 C C . LEU A 1 89 ? 1.468 -9.905 -2.230 1.00 97.56 89 LEU A C 1
ATOM 672 O O . LEU A 1 89 ? 0.379 -9.350 -2.395 1.00 97.56 89 LEU A O 1
ATOM 676 N N . LYS A 1 90 ? 2.365 -9.446 -1.352 1.00 97.31 90 LYS A N 1
ATOM 677 C CA . LYS A 1 90 ? 2.235 -8.206 -0.574 1.00 97.31 90 LYS A CA 1
ATOM 678 C C . LYS A 1 90 ? 3.367 -7.236 -0.910 1.00 97.31 90 LYS A C 1
ATOM 680 O O . LYS A 1 90 ? 4.546 -7.585 -0.877 1.00 97.31 90 LYS A O 1
ATOM 685 N N . LEU A 1 91 ? 2.991 -5.993 -1.202 1.00 95.62 91 LEU A N 1
ATOM 686 C CA . LEU A 1 91 ? 3.916 -4.891 -1.464 1.00 95.62 91 LEU A CA 1
ATOM 687 C C . LEU A 1 91 ? 4.485 -4.391 -0.121 1.00 95.62 91 LEU A C 1
ATOM 689 O O . LEU A 1 91 ? 3.808 -3.669 0.610 1.00 95.62 91 LEU A O 1
ATOM 693 N N . ASN A 1 92 ? 5.714 -4.788 0.210 1.00 96.00 92 ASN A N 1
ATOM 694 C CA . ASN A 1 92 ? 6.371 -4.562 1.506 1.00 96.00 92 ASN A CA 1
ATOM 695 C C . ASN A 1 92 ? 7.608 -3.637 1.412 1.00 96.00 92 ASN A C 1
ATOM 697 O O . ASN A 1 92 ? 8.400 -3.516 2.345 1.00 96.00 92 ASN A O 1
ATOM 701 N N . GLY A 1 93 ? 7.792 -2.949 0.283 1.00 91.25 93 GLY A N 1
ATOM 702 C CA . GLY A 1 93 ? 8.912 -2.028 0.065 1.00 91.25 93 GLY A CA 1
ATOM 703 C C . GLY A 1 93 ? 8.823 -0.691 0.815 1.00 91.25 93 GLY A C 1
ATOM 704 O O . GLY A 1 93 ? 9.807 0.049 0.831 1.00 91.25 93 GLY A O 1
ATOM 705 N N . GLY A 1 94 ? 7.665 -0.368 1.407 1.00 85.12 94 GLY A N 1
ATOM 706 C CA . GLY A 1 94 ? 7.371 0.923 2.035 1.00 85.12 94 GLY A CA 1
ATOM 707 C C . GLY A 1 94 ? 7.708 0.998 3.529 1.00 85.12 94 GLY A C 1
ATOM 708 O O . GLY A 1 94 ? 7.258 0.174 4.329 1.00 85.12 94 GLY A O 1
ATOM 709 N N . LEU A 1 95 ? 8.440 2.045 3.913 1.00 84.56 95 LEU A N 1
ATOM 710 C CA . LEU A 1 95 ? 8.742 2.369 5.309 1.00 84.56 95 LEU A CA 1
ATOM 711 C C . LEU A 1 95 ? 7.545 2.995 6.042 1.00 84.56 95 LEU A C 1
ATOM 713 O O . LEU A 1 95 ? 6.715 3.687 5.451 1.00 84.56 95 LEU A O 1
ATOM 717 N N . GLY A 1 96 ? 7.507 2.831 7.365 1.00 81.50 96 GLY A N 1
ATOM 718 C CA . GLY A 1 96 ? 6.546 3.509 8.242 1.00 81.50 96 GLY A CA 1
ATOM 719 C C . GLY A 1 96 ? 6.911 4.959 8.612 1.00 81.50 96 GLY A C 1
ATOM 720 O O . GLY A 1 96 ? 6.388 5.476 9.600 1.00 81.50 96 GLY A O 1
ATOM 721 N N . THR A 1 97 ? 7.784 5.634 7.853 1.00 84.06 97 THR A N 1
ATOM 722 C CA . THR A 1 97 ? 8.343 6.963 8.191 1.00 84.06 97 THR A CA 1
ATOM 723 C C . THR A 1 97 ? 7.293 8.060 8.353 1.00 84.06 97 THR A C 1
ATOM 725 O O . THR A 1 97 ? 7.442 8.921 9.219 1.00 84.06 97 THR A O 1
ATOM 728 N N . THR A 1 98 ? 6.186 8.018 7.599 1.00 82.81 98 THR A N 1
ATOM 729 C CA . THR A 1 98 ? 5.067 8.969 7.765 1.00 82.81 98 THR A CA 1
ATOM 730 C C . THR A 1 98 ? 4.439 8.903 9.159 1.00 82.81 98 THR A C 1
ATOM 732 O O . THR A 1 98 ? 3.949 9.919 9.653 1.00 82.81 98 THR A O 1
ATOM 735 N N . MET A 1 99 ? 4.507 7.725 9.788 1.00 87.44 99 MET A N 1
ATOM 736 C CA . MET A 1 99 ? 4.059 7.426 11.148 1.00 87.44 99 MET A CA 1
ATOM 737 C C . MET A 1 99 ? 5.241 7.325 12.136 1.00 87.44 99 MET A C 1
ATOM 739 O O . MET A 1 99 ? 5.089 6.828 13.249 1.00 87.44 99 MET A O 1
ATOM 743 N N . GLY A 1 100 ? 6.434 7.799 11.759 1.00 86.50 100 GLY A N 1
ATOM 744 C CA . GLY A 1 100 ? 7.615 7.849 12.625 1.00 86.50 100 GLY A CA 1
ATOM 745 C C . GLY A 1 100 ? 8.301 6.510 12.917 1.00 86.50 100 GLY A C 1
ATOM 746 O O . GLY A 1 100 ? 9.137 6.473 13.816 1.00 86.50 100 GLY A O 1
ATOM 747 N N . CYS A 1 101 ? 7.972 5.434 12.199 1.00 85.31 101 CYS A N 1
ATOM 748 C CA . CYS A 1 101 ? 8.647 4.140 12.335 1.00 85.31 101 CYS A CA 1
ATOM 749 C C . CYS A 1 101 ? 9.889 4.068 11.432 1.00 85.31 101 CYS A C 1
ATOM 751 O O . CYS A 1 101 ? 9.876 4.583 10.313 1.00 85.31 101 CYS A O 1
ATOM 753 N N . THR A 1 102 ? 10.938 3.396 11.909 1.00 82.19 102 THR A N 1
ATOM 754 C CA . THR A 1 102 ? 12.206 3.192 11.185 1.00 82.19 102 THR A CA 1
ATOM 755 C C . THR A 1 102 ? 12.183 1.995 10.234 1.00 82.19 102 THR A C 1
ATOM 757 O O . THR A 1 102 ? 12.877 2.029 9.225 1.00 82.19 102 THR A O 1
ATOM 760 N N . GLY A 1 103 ? 11.393 0.962 10.543 1.00 86.31 103 GLY A N 1
ATOM 761 C CA . GLY A 1 103 ? 11.309 -0.281 9.772 1.00 86.31 103 GLY A CA 1
ATOM 762 C C . GLY A 1 103 ? 10.148 -0.351 8.758 1.00 86.31 103 GLY A C 1
ATOM 763 O O . GLY A 1 103 ? 9.468 0.654 8.490 1.00 86.31 103 GLY A O 1
ATOM 764 N N . PRO A 1 104 ? 9.890 -1.553 8.199 1.00 90.25 104 PRO A N 1
ATOM 765 C CA . PRO A 1 104 ? 8.785 -1.800 7.277 1.00 90.25 104 PRO A CA 1
ATOM 766 C C . PRO A 1 104 ? 7.435 -1.489 7.923 1.00 90.25 104 PRO A C 1
ATOM 768 O O . PRO A 1 104 ? 7.196 -1.807 9.084 1.00 90.25 104 PRO A O 1
ATOM 771 N N . LYS A 1 105 ? 6.490 -0.928 7.165 1.00 89.56 105 LYS A N 1
ATOM 772 C CA . LYS A 1 105 ? 5.163 -0.609 7.719 1.00 89.56 105 LYS A CA 1
ATOM 773 C C . LYS A 1 105 ? 4.361 -1.843 8.175 1.00 89.56 105 LYS A C 1
ATOM 775 O O . LYS A 1 105 ? 3.485 -1.721 9.028 1.00 89.56 105 LYS A O 1
ATOM 780 N N . SER A 1 106 ? 4.667 -3.019 7.633 1.00 91.62 106 SER A N 1
ATOM 781 C CA . SER A 1 106 ? 4.022 -4.291 7.978 1.00 91.62 106 SER A CA 1
ATOM 782 C C . SER A 1 106 ? 4.276 -4.763 9.417 1.00 91.62 106 SER A C 1
ATOM 784 O O . SER A 1 106 ? 3.495 -5.561 9.926 1.00 91.62 106 SER A O 1
ATOM 786 N N . VAL A 1 107 ? 5.311 -4.238 10.083 1.00 91.25 107 VAL A N 1
ATOM 787 C CA . VAL A 1 107 ? 5.734 -4.641 11.440 1.00 91.25 107 VAL A CA 1
ATOM 788 C C . VAL A 1 107 ? 5.111 -3.780 12.547 1.00 91.25 107 VAL A C 1
ATOM 790 O O . VAL A 1 107 ? 5.398 -3.967 13.724 1.00 91.25 107 VAL A O 1
ATOM 793 N N . ILE A 1 108 ? 4.264 -2.812 12.183 1.00 91.06 108 ILE A N 1
ATOM 794 C CA . ILE A 1 108 ? 3.487 -2.027 13.147 1.00 91.06 108 ILE A CA 1
ATOM 795 C C . ILE A 1 108 ? 2.413 -2.935 13.758 1.00 91.06 108 ILE A C 1
ATOM 797 O O . ILE A 1 108 ? 1.674 -3.593 13.025 1.00 91.06 108 ILE A O 1
ATOM 801 N N . GLU A 1 109 ? 2.319 -2.941 15.089 1.00 92.00 109 GLU A N 1
ATOM 802 C CA . GLU A 1 109 ? 1.284 -3.661 15.833 1.00 92.00 109 GLU A CA 1
ATOM 803 C C . GLU A 1 109 ? -0.115 -3.100 15.527 1.00 92.00 109 GLU A C 1
ATOM 805 O O . GLU A 1 109 ? -0.367 -1.896 15.623 1.00 92.00 109 GLU A O 1
ATOM 810 N N . VAL A 1 110 ? -1.031 -3.994 15.159 1.00 90.62 110 VAL A N 1
ATOM 811 C CA . VAL A 1 110 ? -2.404 -3.686 14.745 1.00 90.62 110 VAL A CA 1
ATOM 812 C C . VAL A 1 110 ? -3.403 -4.007 15.841 1.00 90.62 110 VAL A C 1
ATOM 814 O O . VAL A 1 110 ? -4.350 -3.249 16.011 1.00 90.62 110 VAL A O 1
ATOM 817 N N . ARG A 1 111 ? -3.241 -5.126 16.552 1.00 87.81 111 ARG A N 1
ATOM 818 C CA . ARG A 1 111 ? -4.134 -5.540 17.642 1.00 87.81 111 ARG A CA 1
ATOM 819 C C . ARG A 1 111 ? -3.531 -6.715 18.402 1.00 87.81 111 ARG A C 1
ATOM 821 O O . ARG A 1 111 ? -2.921 -7.568 17.769 1.00 87.81 111 ARG A O 1
ATOM 828 N N . ASP A 1 112 ? -3.760 -6.797 19.709 1.00 87.69 112 ASP A N 1
ATOM 829 C CA . ASP A 1 112 ? -3.480 -7.990 20.523 1.00 87.69 112 ASP A CA 1
ATOM 830 C C . ASP A 1 112 ? -2.031 -8.529 20.391 1.00 87.69 112 ASP A C 1
ATOM 832 O O . ASP A 1 112 ? -1.806 -9.738 20.399 1.00 87.69 112 ASP A O 1
ATOM 836 N N . GLY A 1 113 ? -1.031 -7.646 20.233 1.00 90.25 113 GLY A N 1
ATOM 837 C CA . GLY A 1 113 ? 0.372 -8.024 20.005 1.00 90.25 113 GLY A CA 1
ATOM 838 C C . GLY A 1 113 ? 0.716 -8.463 18.573 1.00 90.25 113 GLY A C 1
ATOM 839 O O . GLY A 1 113 ? 1.863 -8.819 18.305 1.00 90.25 113 GLY A O 1
ATOM 840 N N . LEU A 1 114 ? -0.247 -8.450 17.645 1.00 93.69 114 LEU A N 1
ATOM 841 C CA . LEU A 1 114 ? -0.097 -8.906 16.261 1.00 93.69 114 LEU A CA 1
ATOM 842 C C . LEU A 1 114 ? 0.131 -7.733 15.303 1.00 93.69 114 LEU A C 1
ATOM 844 O O . LEU A 1 114 ? -0.611 -6.748 15.292 1.00 93.69 114 LEU A O 1
ATOM 848 N N . THR A 1 115 ? 1.147 -7.858 14.454 1.00 94.75 115 THR A N 1
ATOM 849 C CA . THR A 1 115 ? 1.476 -6.911 13.379 1.00 94.75 115 THR A CA 1
ATOM 850 C C . THR A 1 115 ? 0.641 -7.153 12.117 1.00 94.75 115 THR A C 1
ATOM 852 O O . THR A 1 115 ? -0.023 -8.182 11.986 1.00 94.75 115 THR A O 1
ATOM 855 N N . PHE A 1 116 ? 0.692 -6.249 11.129 1.00 94.56 116 PHE A N 1
ATOM 856 C CA . PHE A 1 116 ? 0.042 -6.508 9.833 1.00 94.56 116 PHE A CA 1
ATOM 857 C C . PHE A 1 116 ? 0.568 -7.787 9.166 1.00 94.56 116 PHE A C 1
ATOM 859 O O . PHE A 1 116 ? -0.205 -8.475 8.500 1.00 94.56 116 PHE A O 1
ATOM 866 N N . LEU A 1 117 ? 1.860 -8.103 9.325 1.00 95.56 117 LEU A N 1
ATOM 867 C CA . LEU A 1 117 ? 2.440 -9.328 8.775 1.00 95.56 117 LEU A CA 1
ATOM 868 C C . LEU A 1 117 ? 1.909 -10.574 9.494 1.00 95.56 117 LEU A C 1
ATOM 870 O O . LEU A 1 117 ? 1.508 -11.513 8.812 1.00 95.56 117 LEU A O 1
ATOM 874 N N . ASP A 1 118 ? 1.807 -10.548 10.829 1.00 95.69 118 ASP A N 1
ATOM 875 C CA . ASP A 1 118 ? 1.193 -11.639 11.602 1.00 95.69 118 ASP A CA 1
ATOM 876 C C . ASP A 1 118 ? -0.233 -11.921 11.126 1.00 95.69 118 ASP A C 1
ATOM 878 O O . ASP A 1 118 ? -0.580 -13.062 10.837 1.00 95.69 118 ASP A O 1
ATOM 882 N N . LEU A 1 119 ? -1.050 -10.874 10.979 1.00 95.88 119 LEU A N 1
ATOM 883 C CA . LEU A 1 119 ? -2.431 -11.009 10.517 1.00 95.88 119 LEU A CA 1
ATOM 884 C C . LEU A 1 119 ? -2.519 -11.625 9.113 1.00 95.88 119 LEU A C 1
ATOM 886 O O . LEU A 1 119 ? -3.384 -12.460 8.865 1.00 95.88 119 LEU A O 1
ATOM 890 N N . ILE A 1 120 ? -1.618 -11.252 8.200 1.00 96.50 120 ILE A N 1
ATOM 891 C CA . ILE A 1 120 ? -1.563 -11.816 6.842 1.00 96.50 120 ILE A CA 1
ATOM 892 C C . ILE A 1 120 ? -1.118 -13.284 6.863 1.00 96.50 120 ILE A C 1
ATOM 894 O O . ILE A 1 120 ? -1.687 -14.089 6.126 1.00 96.50 120 ILE A O 1
ATOM 898 N N . VAL A 1 121 ? -0.131 -13.634 7.692 1.00 96.69 121 VAL A N 1
ATOM 899 C CA . VAL A 1 121 ? 0.327 -15.019 7.867 1.00 96.69 121 VAL A CA 1
ATOM 900 C C . VAL A 1 121 ? -0.806 -15.885 8.406 1.00 96.69 121 VAL A C 1
ATOM 902 O O . VAL A 1 121 ? -1.154 -16.870 7.763 1.00 96.69 121 VAL A O 1
ATOM 905 N N . ILE A 1 122 ? -1.461 -15.461 9.492 1.00 96.25 122 ILE A N 1
ATOM 906 C CA . ILE A 1 122 ? -2.583 -16.183 10.111 1.00 96.25 122 ILE A CA 1
ATOM 907 C C . ILE A 1 122 ? -3.728 -16.397 9.104 1.00 96.25 122 ILE A C 1
ATOM 909 O O . ILE A 1 122 ? -4.279 -17.492 9.029 1.00 96.25 122 ILE A O 1
ATOM 913 N N . GLN A 1 123 ? -4.062 -15.398 8.275 1.00 96.19 123 GLN A N 1
ATOM 914 C CA . GLN A 1 123 ? -5.095 -15.542 7.235 1.00 96.19 123 GLN A CA 1
ATOM 915 C C . GLN A 1 123 ? -4.773 -16.654 6.222 1.00 96.19 123 GLN A C 1
ATOM 917 O O . GLN A 1 123 ? -5.674 -17.391 5.820 1.00 96.19 123 GLN A O 1
ATOM 922 N N . ILE A 1 124 ? -3.513 -16.771 5.789 1.00 96.38 124 ILE A N 1
ATOM 923 C CA . ILE A 1 124 ? -3.085 -17.756 4.780 1.00 96.38 124 ILE A CA 1
ATOM 924 C C . ILE A 1 124 ? -2.875 -19.134 5.418 1.00 96.38 124 ILE A C 1
ATOM 926 O O . ILE A 1 124 ? -3.301 -20.136 4.854 1.00 96.38 124 ILE A O 1
ATOM 930 N N . GLU A 1 125 ? -2.312 -19.189 6.622 1.00 95.81 125 GLU A N 1
ATOM 931 C CA . GLU A 1 125 ? -2.168 -20.407 7.424 1.00 95.81 125 GLU A CA 1
ATOM 932 C C . GLU A 1 125 ? -3.532 -21.046 7.738 1.00 95.81 125 GLU A C 1
ATOM 934 O O . GLU A 1 125 ? -3.707 -22.256 7.569 1.00 95.81 125 GLU A O 1
ATOM 939 N N . ASN A 1 126 ? -4.539 -20.240 8.089 1.00 95.44 126 ASN A N 1
ATOM 940 C CA . ASN A 1 126 ? -5.917 -20.705 8.270 1.00 95.44 126 ASN A CA 1
ATOM 941 C C . ASN A 1 126 ? -6.555 -21.170 6.952 1.00 95.44 126 ASN A C 1
ATOM 943 O O . ASN A 1 126 ? -7.284 -22.161 6.943 1.00 95.44 126 ASN A O 1
ATOM 947 N N . LEU A 1 127 ? -6.276 -20.494 5.832 1.00 93.31 127 LEU A N 1
ATOM 948 C CA . LEU A 1 127 ? -6.762 -20.883 4.504 1.00 93.31 127 LEU A CA 1
ATOM 949 C C . LEU A 1 127 ? -6.191 -22.248 4.079 1.00 93.31 127 LEU A C 1
ATOM 951 O O . LEU A 1 127 ? -6.952 -23.148 3.719 1.00 93.31 127 LEU A O 1
ATOM 955 N N . ASN A 1 128 ? -4.873 -22.417 4.205 1.00 94.25 128 ASN A N 1
ATOM 956 C CA . ASN A 1 128 ? -4.151 -23.656 3.921 1.00 94.25 128 ASN A CA 1
ATOM 957 C C . ASN A 1 128 ? -4.628 -24.805 4.808 1.00 94.25 128 ASN A C 1
ATOM 959 O O . ASN A 1 128 ? -4.957 -25.880 4.310 1.00 94.25 128 ASN A O 1
ATOM 963 N N . SER A 1 129 ? -4.758 -24.565 6.112 1.00 94.81 129 SER A N 1
ATOM 964 C CA . SER A 1 129 ? -5.203 -25.586 7.066 1.00 94.81 129 SER A CA 1
ATOM 965 C C . SER A 1 129 ? -6.672 -25.983 6.870 1.00 94.81 129 SER A C 1
ATOM 967 O O . SER A 1 129 ? -7.022 -27.143 7.069 1.00 94.81 129 SER A O 1
ATOM 969 N N . LYS A 1 130 ? -7.536 -25.053 6.436 1.00 93.44 130 LYS A N 1
ATOM 970 C CA . LYS A 1 130 ? -8.964 -25.314 6.190 1.00 93.44 130 LYS A CA 1
ATOM 971 C C . LYS A 1 130 ? -9.229 -26.124 4.918 1.00 93.44 130 LYS A C 1
ATOM 973 O O . LYS A 1 130 ? -10.121 -26.968 4.925 1.00 93.44 130 LYS A O 1
ATOM 978 N N . PHE A 1 131 ? -8.502 -25.850 3.833 1.00 92.00 131 PHE A N 1
ATOM 979 C CA . PHE A 1 131 ? -8.740 -26.467 2.517 1.00 92.00 131 PHE A CA 1
ATOM 980 C C . PHE A 1 131 ? -7.665 -27.489 2.103 1.00 92.00 131 PHE A C 1
ATOM 982 O O . PHE A 1 131 ? -7.754 -28.080 1.028 1.00 92.00 131 PHE A O 1
ATOM 989 N N . GLY A 1 132 ? -6.639 -27.704 2.931 1.00 91.75 132 GLY A N 1
ATOM 990 C CA . GLY A 1 132 ? -5.499 -28.574 2.618 1.00 91.75 132 GLY A CA 1
ATOM 991 C C . GLY A 1 132 ? -4.615 -28.056 1.475 1.00 91.75 132 GLY A C 1
ATOM 992 O O . GLY A 1 132 ? -3.881 -28.839 0.872 1.00 91.75 132 GLY A O 1
ATOM 993 N N . SER A 1 133 ? -4.718 -26.771 1.122 1.00 91.19 133 SER A N 1
ATOM 994 C CA . SER A 1 133 ? -3.915 -26.120 0.078 1.00 91.19 133 SER A CA 1
ATOM 995 C C . SER A 1 133 ? -2.538 -25.693 0.596 1.00 91.19 133 SER A C 1
ATOM 997 O O . SER A 1 133 ? -2.336 -25.578 1.801 1.00 91.19 133 SER A O 1
ATOM 999 N N . ASN A 1 134 ? -1.614 -25.383 -0.317 1.00 90.56 134 ASN A N 1
ATOM 1000 C CA . ASN A 1 134 ? -0.354 -24.700 0.000 1.00 90.56 134 ASN A CA 1
ATOM 1001 C C . ASN A 1 134 ? -0.250 -23.395 -0.804 1.00 90.56 134 ASN A C 1
ATOM 1003 O O . ASN A 1 134 ? 0.440 -23.336 -1.816 1.00 90.56 134 ASN A O 1
ATOM 1007 N N . VAL A 1 135 ? -0.988 -22.363 -0.389 1.00 93.56 135 VAL A N 1
ATOM 1008 C CA . VAL A 1 135 ? -0.917 -21.021 -0.982 1.00 93.56 135 VAL A CA 1
ATOM 1009 C C . VAL A 1 135 ? 0.337 -20.312 -0.451 1.00 93.56 135 VAL A C 1
ATOM 1011 O O . VAL A 1 135 ? 0.410 -20.073 0.759 1.00 93.56 135 VAL A O 1
ATOM 1014 N N . PRO A 1 136 ? 1.304 -19.934 -1.310 1.00 94.44 136 PRO A N 1
ATOM 1015 C CA . PRO A 1 136 ? 2.509 -19.236 -0.879 1.00 94.44 136 PRO A CA 1
ATOM 1016 C C . PRO A 1 136 ? 2.273 -17.729 -0.690 1.00 94.44 136 PRO A C 1
ATOM 1018 O O . PRO A 1 136 ? 1.524 -17.082 -1.436 1.00 94.44 136 PRO A O 1
ATOM 1021 N N . LEU A 1 137 ? 2.979 -17.155 0.288 1.00 97.06 137 LEU A N 1
ATOM 1022 C CA . LEU A 1 137 ? 3.023 -15.724 0.588 1.00 97.06 137 LEU A CA 1
ATOM 1023 C C . LEU A 1 137 ? 4.323 -15.109 0.056 1.00 97.06 137 LEU A C 1
ATOM 1025 O O . LEU A 1 137 ? 5.405 -15.395 0.557 1.00 97.06 137 LEU A O 1
ATOM 1029 N N . LEU A 1 138 ? 4.226 -14.202 -0.914 1.00 97.25 138 LEU A N 1
ATOM 1030 C CA . LEU A 1 138 ? 5.356 -13.425 -1.423 1.00 97.25 138 LEU A CA 1
ATOM 1031 C C . LEU A 1 138 ? 5.384 -12.026 -0.801 1.00 97.25 138 LEU A C 1
ATOM 1033 O O . LEU A 1 138 ? 4.420 -11.269 -0.908 1.00 97.25 138 LEU A O 1
ATOM 1037 N N . LEU A 1 139 ? 6.519 -11.638 -0.227 1.00 97.62 139 LEU A N 1
ATOM 1038 C CA . LEU A 1 139 ? 6.794 -10.283 0.244 1.00 97.62 139 LEU A CA 1
ATOM 1039 C C . LEU A 1 139 ? 7.766 -9.595 -0.722 1.00 97.62 139 LEU A C 1
ATOM 1041 O O . LEU A 1 139 ? 8.935 -9.976 -0.824 1.00 97.62 139 LEU A O 1
ATOM 1045 N N . MET A 1 140 ? 7.278 -8.574 -1.429 1.00 97.75 140 MET A N 1
ATOM 1046 C CA . MET A 1 140 ? 8.115 -7.713 -2.264 1.00 97.75 140 MET A CA 1
ATOM 1047 C C . MET A 1 140 ? 8.708 -6.599 -1.396 1.00 97.75 140 MET A C 1
ATOM 1049 O O . MET A 1 140 ? 8.047 -5.596 -1.115 1.00 97.75 140 MET A O 1
ATOM 1053 N N . ASN A 1 141 ? 9.941 -6.799 -0.948 1.00 97.19 141 ASN A N 1
ATOM 1054 C CA . ASN A 1 141 ? 10.691 -5.896 -0.081 1.00 97.19 141 ASN A CA 1
ATOM 1055 C C . ASN A 1 141 ? 11.424 -4.812 -0.896 1.00 97.19 141 ASN A C 1
ATOM 1057 O O . ASN A 1 141 ? 11.423 -4.813 -2.126 1.00 97.19 141 ASN A O 1
ATOM 1061 N N . SER A 1 142 ? 12.078 -3.880 -0.204 1.00 95.62 142 SER A N 1
ATOM 1062 C CA . SER A 1 142 ? 13.093 -2.986 -0.775 1.00 95.62 142 SER A CA 1
ATOM 1063 C C . SER A 1 142 ? 14.380 -3.059 0.048 1.00 95.62 142 SER A C 1
ATOM 1065 O O . SER A 1 142 ? 14.363 -3.550 1.176 1.00 95.62 142 SER A O 1
ATOM 1067 N N . PHE A 1 143 ? 15.477 -2.476 -0.440 1.00 93.62 143 PHE A N 1
ATOM 1068 C CA . PHE A 1 143 ? 16.722 -2.289 0.331 1.00 93.62 143 PHE A CA 1
ATOM 1069 C C . PHE A 1 143 ? 16.547 -1.499 1.655 1.00 93.62 143 PHE A C 1
ATOM 1071 O O . PHE A 1 143 ? 17.448 -1.451 2.500 1.00 93.62 143 PHE A O 1
ATOM 1078 N N . ASN A 1 144 ? 15.385 -0.866 1.859 1.00 92.56 144 ASN A N 1
ATOM 1079 C CA . ASN A 1 144 ? 15.018 -0.213 3.114 1.00 92.56 144 ASN A CA 1
ATOM 1080 C C . ASN A 1 144 ? 14.266 -1.134 4.088 1.00 92.56 144 ASN A C 1
ATOM 1082 O O . ASN A 1 144 ? 14.238 -0.836 5.275 1.00 92.56 144 ASN A O 1
ATOM 1086 N N . THR A 1 145 ? 13.647 -2.218 3.610 1.00 94.81 145 THR A N 1
ATOM 1087 C CA . THR A 1 145 ? 12.784 -3.099 4.419 1.00 94.81 145 THR A CA 1
ATOM 1088 C C . THR A 1 145 ? 13.245 -4.554 4.485 1.00 94.81 145 THR A C 1
ATOM 1090 O O . THR A 1 145 ? 12.730 -5.300 5.317 1.00 94.81 145 THR A O 1
ATOM 1093 N N . HIS A 1 146 ? 14.198 -4.972 3.647 1.00 94.06 146 HIS A N 1
ATOM 1094 C CA . HIS A 1 146 ? 14.606 -6.370 3.510 1.00 94.06 146 HIS A CA 1
ATOM 1095 C C . HIS A 1 146 ? 15.106 -6.985 4.821 1.00 94.06 146 HIS A C 1
ATOM 1097 O O . HIS A 1 146 ? 14.483 -7.919 5.317 1.00 94.06 146 HIS A O 1
ATOM 1103 N N . ASP A 1 147 ? 16.179 -6.439 5.395 1.00 92.06 147 ASP A N 1
ATOM 1104 C CA . ASP A 1 147 ? 16.883 -7.030 6.542 1.00 92.06 147 ASP A CA 1
ATOM 1105 C C . ASP A 1 147 ? 15.985 -7.156 7.778 1.00 92.06 147 ASP A C 1
ATOM 1107 O O . ASP A 1 147 ? 16.057 -8.136 8.515 1.00 92.06 147 ASP A O 1
ATOM 1111 N N . ASP A 1 148 ? 15.109 -6.175 7.999 1.00 91.75 148 ASP A N 1
ATOM 1112 C CA . ASP A 1 148 ? 14.136 -6.204 9.093 1.00 91.75 148 ASP A CA 1
ATOM 1113 C C . ASP A 1 148 ? 12.987 -7.175 8.815 1.00 91.75 148 ASP A C 1
ATOM 1115 O O . ASP A 1 148 ? 12.486 -7.805 9.741 1.00 91.75 148 ASP A O 1
ATOM 1119 N N . THR A 1 149 ? 12.600 -7.355 7.549 1.00 93.50 149 THR A N 1
ATOM 1120 C CA . THR A 1 149 ? 11.606 -8.369 7.175 1.00 93.50 149 THR A CA 1
ATOM 1121 C C . THR A 1 149 ? 12.168 -9.782 7.340 1.00 93.50 149 THR A C 1
ATOM 1123 O O . THR A 1 149 ? 11.443 -10.636 7.841 1.00 93.50 149 THR A O 1
ATOM 1126 N N . GLN A 1 150 ? 13.442 -10.034 6.994 1.00 91.88 150 GLN A N 1
ATOM 1127 C CA . GLN A 1 150 ? 14.068 -11.361 7.147 1.00 91.88 150 GLN A CA 1
ATOM 1128 C C . GLN A 1 150 ? 14.013 -11.861 8.595 1.00 91.88 150 GLN A C 1
ATOM 1130 O O . GLN A 1 150 ? 13.444 -12.915 8.865 1.00 91.88 150 GLN A O 1
ATOM 1135 N N . LYS A 1 151 ? 14.482 -11.035 9.539 1.00 90.25 151 LYS A N 1
ATOM 1136 C CA . LYS A 1 151 ? 14.472 -11.338 10.984 1.00 90.25 151 LYS A CA 1
ATOM 1137 C C . LYS A 1 151 ? 13.074 -11.660 11.529 1.00 90.25 151 LYS A C 1
ATOM 1139 O O . LYS A 1 151 ? 12.948 -12.298 12.567 1.00 90.25 151 LYS A O 1
ATOM 1144 N N . ILE A 1 152 ? 12.021 -11.160 10.877 1.00 88.81 152 ILE A N 1
ATOM 1145 C CA . ILE A 1 152 ? 10.634 -11.353 11.311 1.00 88.81 152 ILE A CA 1
ATOM 1146 C C . ILE A 1 152 ? 10.017 -12.583 10.644 1.00 88.81 152 ILE A C 1
ATOM 1148 O O . ILE A 1 152 ? 9.272 -13.294 11.311 1.00 88.81 152 ILE A O 1
ATOM 1152 N N . VAL A 1 153 ? 10.335 -12.891 9.379 1.00 92.06 153 VAL A N 1
ATOM 1153 C CA . VAL A 1 153 ? 9.794 -14.104 8.736 1.00 92.06 153 VAL A CA 1
ATOM 1154 C C . VAL A 1 153 ? 10.330 -15.396 9.356 1.00 92.06 153 VAL A C 1
ATOM 1156 O O . VAL A 1 153 ? 9.608 -16.390 9.366 1.00 92.06 153 VAL A O 1
ATOM 1159 N N . GLU A 1 154 ? 11.516 -15.365 9.977 1.00 90.88 154 GLU A N 1
ATOM 1160 C CA . GLU A 1 154 ? 12.062 -16.467 10.792 1.00 90.88 154 GLU A CA 1
ATOM 1161 C C . GLU A 1 154 ? 11.077 -16.960 11.875 1.00 90.88 154 GLU A C 1
ATOM 1163 O O . GLU A 1 154 ? 11.022 -18.161 12.161 1.00 90.88 154 GLU A O 1
ATOM 1168 N N . LYS A 1 155 ? 10.225 -16.071 12.418 1.00 92.94 155 LYS A N 1
ATOM 1169 C CA . LYS A 1 155 ? 9.157 -16.404 13.384 1.00 92.94 155 LYS A CA 1
ATOM 1170 C C . LYS A 1 155 ? 8.196 -17.478 12.864 1.00 92.94 155 LYS A C 1
ATOM 1172 O O . LYS A 1 155 ? 7.693 -18.273 13.654 1.00 92.94 155 LYS A O 1
ATOM 1177 N N . TYR A 1 156 ? 7.936 -17.499 11.558 1.00 94.19 156 TYR A N 1
ATOM 1178 C CA . TYR A 1 156 ? 6.913 -18.340 10.929 1.00 94.19 156 TYR A CA 1
ATOM 1179 C C . TYR A 1 156 ? 7.482 -19.627 10.315 1.00 94.19 156 TYR A C 1
ATOM 1181 O O . TYR A 1 156 ? 6.779 -20.313 9.583 1.00 94.19 156 TYR A O 1
ATOM 1189 N N . THR A 1 157 ? 8.731 -19.996 10.626 1.00 89.94 157 THR A N 1
ATOM 1190 C CA . THR A 1 157 ? 9.389 -21.212 10.094 1.00 89.94 157 THR A CA 1
ATOM 1191 C C . THR A 1 157 ? 8.593 -22.503 10.357 1.00 89.94 157 THR A C 1
ATOM 1193 O O . THR A 1 157 ? 8.709 -23.458 9.596 1.00 89.94 157 THR A O 1
ATOM 1196 N N . ASN A 1 158 ? 7.770 -22.531 11.413 1.00 90.75 158 ASN A N 1
ATOM 1197 C CA . ASN A 1 158 ? 6.909 -23.666 11.775 1.00 90.75 158 ASN A CA 1
ATOM 1198 C C . ASN A 1 158 ? 5.416 -23.455 11.433 1.00 90.75 158 ASN A C 1
ATOM 1200 O O . ASN A 1 158 ? 4.596 -24.287 11.820 1.00 90.75 158 ASN A O 1
ATOM 1204 N N . SER A 1 159 ? 5.049 -22.356 10.765 1.00 93.12 159 SER A N 1
ATOM 1205 C CA . SER A 1 159 ? 3.668 -22.093 10.332 1.00 93.12 159 SER A CA 1
ATOM 1206 C C . SER A 1 159 ? 3.338 -22.831 9.032 1.00 93.12 159 SER A C 1
ATOM 1208 O O . SER A 1 159 ? 4.204 -23.050 8.186 1.00 93.12 159 SER A O 1
ATOM 1210 N N . ASN A 1 160 ? 2.060 -23.148 8.817 1.00 91.75 160 ASN A N 1
ATOM 1211 C CA . ASN A 1 160 ? 1.550 -23.778 7.594 1.00 91.75 160 ASN A CA 1
ATOM 1212 C C . ASN A 1 160 ? 1.390 -22.771 6.427 1.00 91.75 160 ASN A C 1
ATOM 1214 O O . ASN A 1 160 ? 0.318 -22.623 5.830 1.00 91.75 160 ASN A O 1
ATOM 1218 N N . VAL A 1 161 ? 2.457 -22.027 6.124 1.00 93.75 161 VAL A N 1
ATOM 1219 C CA . VAL A 1 161 ? 2.544 -21.120 4.972 1.00 93.75 161 VAL A CA 1
ATOM 1220 C C . VAL A 1 161 ? 3.976 -21.031 4.446 1.00 93.75 161 VAL A C 1
ATOM 1222 O O . VAL A 1 161 ? 4.914 -20.713 5.172 1.00 93.75 161 VAL A O 1
ATOM 1225 N N . GLU A 1 162 ? 4.144 -21.249 3.144 1.00 93.19 162 GLU A N 1
ATOM 1226 C CA . GLU A 1 162 ? 5.418 -21.019 2.469 1.00 93.19 162 GLU A CA 1
ATOM 1227 C C . GLU A 1 162 ? 5.624 -19.514 2.233 1.00 93.19 162 GLU A C 1
ATOM 1229 O O . GLU A 1 162 ? 4.951 -18.899 1.401 1.00 93.19 162 GLU A O 1
ATOM 1234 N N . ILE A 1 163 ? 6.545 -18.899 2.983 1.00 95.44 163 ILE A N 1
ATOM 1235 C CA . ILE A 1 163 ? 6.879 -17.477 2.837 1.00 95.44 163 ILE A CA 1
ATOM 1236 C C . ILE A 1 163 ? 8.104 -17.315 1.933 1.00 95.44 163 ILE A C 1
ATOM 1238 O O . ILE A 1 163 ? 9.169 -17.891 2.148 1.00 95.44 163 ILE A O 1
ATOM 1242 N N . HIS A 1 164 ? 7.968 -16.471 0.917 1.00 94.19 164 HIS A N 1
ATOM 1243 C CA . HIS A 1 164 ? 9.044 -16.056 0.033 1.00 94.19 164 HIS A CA 1
ATOM 1244 C C . HIS A 1 164 ? 9.253 -14.549 0.110 1.00 94.19 164 HIS A C 1
ATOM 1246 O O . HIS A 1 164 ? 8.309 -13.764 0.133 1.00 94.19 164 HIS A O 1
ATOM 1252 N N . THR A 1 165 ? 10.508 -14.127 0.039 1.00 95.44 165 THR A N 1
ATOM 1253 C CA . THR A 1 165 ? 10.891 -12.716 -0.038 1.00 95.44 165 THR A CA 1
ATOM 1254 C C . THR A 1 165 ? 11.695 -12.463 -1.303 1.00 95.44 165 THR A C 1
ATOM 1256 O O . THR A 1 165 ? 12.558 -13.271 -1.647 1.00 95.44 165 THR A O 1
ATOM 1259 N N . PHE A 1 166 ? 11.491 -11.318 -1.943 1.00 96.25 166 PHE A N 1
ATOM 1260 C CA . PHE A 1 166 ? 12.399 -10.795 -2.965 1.00 96.25 166 PHE A CA 1
ATOM 1261 C C . PHE A 1 166 ? 12.480 -9.271 -2.849 1.00 96.25 166 PHE A C 1
ATOM 1263 O O . PHE A 1 166 ? 11.587 -8.647 -2.277 1.00 96.25 166 PHE A O 1
ATOM 1270 N N . ASN A 1 167 ? 13.557 -8.668 -3.351 1.00 96.31 167 ASN A N 1
ATOM 1271 C CA . ASN A 1 167 ? 13.668 -7.212 -3.432 1.00 96.31 167 ASN A CA 1
ATOM 1272 C C . ASN A 1 167 ? 13.154 -6.708 -4.779 1.00 96.31 167 ASN A C 1
ATOM 1274 O O . ASN A 1 167 ? 13.417 -7.320 -5.812 1.00 96.31 167 ASN A O 1
ATOM 1278 N N . GLN A 1 168 ? 12.458 -5.575 -4.742 1.00 96.50 168 GLN A N 1
ATOM 1279 C CA . GLN A 1 168 ? 12.289 -4.704 -5.902 1.00 96.50 168 GLN A CA 1
ATOM 1280 C C . GLN A 1 168 ? 13.597 -3.945 -6.199 1.00 96.50 168 GLN A C 1
ATOM 1282 O O . GLN A 1 168 ? 14.450 -3.818 -5.312 1.00 96.50 168 GLN A O 1
ATOM 1287 N N . SER A 1 169 ? 13.740 -3.431 -7.419 1.00 96.88 169 SER A N 1
ATOM 1288 C CA . SER A 1 169 ? 14.927 -2.728 -7.910 1.00 96.88 169 SER A CA 1
ATOM 1289 C C . SER A 1 169 ? 15.317 -1.502 -7.074 1.00 96.88 169 SER A C 1
ATOM 1291 O O . SER A 1 169 ? 14.486 -0.856 -6.427 1.00 96.88 169 SER A O 1
ATOM 1293 N N . GLN A 1 170 ? 16.600 -1.147 -7.130 1.00 96.25 170 GLN A N 1
ATOM 1294 C CA . GLN A 1 170 ? 17.181 0.043 -6.517 1.00 96.25 170 GLN A CA 1
ATOM 1295 C C . GLN A 1 170 ? 17.691 0.996 -7.605 1.00 96.25 170 GLN A C 1
ATOM 1297 O O . GLN A 1 170 ? 18.684 0.711 -8.266 1.00 96.25 170 GLN A O 1
ATOM 1302 N N . TYR A 1 171 ? 17.051 2.155 -7.785 1.00 97.44 171 TYR A N 1
ATOM 1303 C CA . TYR A 1 171 ? 17.476 3.164 -8.766 1.00 97.44 171 TYR A CA 1
ATOM 1304 C C . TYR A 1 171 ? 18.150 4.368 -8.085 1.00 97.44 171 TYR A C 1
ATOM 1306 O O . TYR A 1 171 ? 17.809 4.710 -6.947 1.00 97.44 171 TYR A O 1
ATOM 1314 N N . PRO A 1 172 ? 19.122 5.028 -8.743 1.00 97.12 172 PRO A N 1
ATOM 1315 C CA . PRO A 1 172 ? 19.776 6.211 -8.199 1.00 97.12 172 PRO A CA 1
ATOM 1316 C C . PRO A 1 172 ? 18.876 7.443 -8.348 1.00 97.12 172 PRO A C 1
ATOM 1318 O O . PRO A 1 172 ? 18.297 7.678 -9.410 1.00 97.12 172 PRO A O 1
ATOM 1321 N N . ARG A 1 173 ? 18.769 8.263 -7.297 1.00 97.00 173 ARG A N 1
ATOM 1322 C CA . ARG A 1 173 ? 18.070 9.560 -7.362 1.00 97.00 173 ARG A CA 1
ATOM 1323 C C . ARG A 1 173 ? 18.794 10.453 -8.376 1.00 97.00 173 ARG A C 1
ATOM 1325 O O . ARG A 1 173 ? 20.020 10.515 -8.352 1.00 97.00 173 ARG A O 1
ATOM 1332 N N . LEU A 1 174 ? 18.064 11.145 -9.246 1.00 96.62 174 LEU A N 1
ATOM 1333 C CA . LEU A 1 174 ? 18.647 12.121 -10.175 1.00 96.62 174 LEU A CA 1
ATOM 1334 C C . LEU A 1 174 ? 18.755 13.478 -9.485 1.00 96.62 174 LEU A C 1
ATOM 1336 O O . LEU A 1 174 ? 17.794 13.901 -8.853 1.00 96.62 174 LEU A O 1
ATOM 1340 N N . VAL A 1 175 ? 19.874 14.184 -9.615 1.00 96.19 175 VAL A N 1
ATOM 1341 C CA . VAL A 1 175 ? 19.972 15.587 -9.184 1.00 96.19 175 VAL A CA 1
ATOM 1342 C C . VAL A 1 175 ? 19.302 16.477 -10.229 1.00 96.19 175 VAL A C 1
ATOM 1344 O O . VAL A 1 175 ? 19.506 16.292 -11.424 1.00 96.19 175 VAL A O 1
ATOM 1347 N N . VAL A 1 176 ? 18.469 17.428 -9.799 1.00 94.19 176 VAL A N 1
ATOM 1348 C CA . VAL A 1 176 ? 17.657 18.241 -10.728 1.00 94.19 176 VAL A CA 1
ATOM 1349 C C . VAL A 1 176 ? 18.515 19.199 -11.561 1.00 94.19 176 VAL A C 1
ATOM 1351 O O . VAL A 1 176 ? 18.221 19.401 -12.736 1.00 94.19 176 VAL A O 1
ATOM 1354 N N . ASP A 1 177 ? 19.575 19.758 -10.972 1.00 90.81 177 ASP A N 1
ATOM 1355 C CA . ASP A 1 177 ? 20.344 20.853 -11.579 1.00 90.81 177 ASP A CA 1
ATOM 1356 C C . ASP A 1 177 ? 21.276 20.400 -12.722 1.00 90.81 177 ASP A C 1
ATOM 1358 O O . ASP A 1 177 ? 21.464 21.140 -13.685 1.00 90.81 177 ASP A O 1
ATOM 1362 N N . ASP A 1 178 ? 21.853 19.194 -12.633 1.00 91.31 178 ASP A N 1
ATOM 1363 C CA . ASP A 1 178 ? 22.778 18.631 -13.635 1.00 91.31 178 ASP A CA 1
ATOM 1364 C C . ASP A 1 178 ? 22.301 17.310 -14.265 1.00 91.31 178 ASP A C 1
ATOM 1366 O O . ASP A 1 178 ? 22.941 16.796 -15.182 1.00 91.31 178 ASP A O 1
ATOM 1370 N N . PHE A 1 179 ? 21.159 16.779 -13.817 1.00 94.50 179 PHE A N 1
ATOM 1371 C CA . PHE A 1 179 ? 20.547 15.539 -14.301 1.00 94.50 179 PHE A CA 1
ATOM 1372 C C . PHE A 1 179 ? 21.431 14.283 -14.155 1.00 94.50 179 PHE A C 1
ATOM 1374 O O . PHE A 1 179 ? 21.231 13.288 -14.854 1.00 94.50 179 PHE A O 1
ATOM 1381 N N . LEU A 1 180 ? 22.397 14.300 -13.228 1.00 95.00 180 LEU A N 1
ATOM 1382 C CA . LEU A 1 180 ? 23.283 13.167 -12.952 1.00 95.00 180 LEU A CA 1
ATOM 1383 C C . LEU A 1 180 ? 22.791 12.308 -11.770 1.00 95.00 180 LEU A C 1
ATOM 1385 O O . LEU A 1 180 ? 22.043 12.792 -10.913 1.00 95.00 180 LEU A O 1
ATOM 1389 N N . PRO A 1 181 ? 23.219 11.032 -11.671 1.00 96.50 181 PRO A N 1
ATOM 1390 C CA . PRO A 1 181 ? 22.917 10.193 -10.517 1.00 96.50 181 PRO A CA 1
ATOM 1391 C C . PRO A 1 181 ? 23.563 10.764 -9.246 1.00 96.50 181 PRO A C 1
ATOM 1393 O O . PRO A 1 181 ? 24.776 10.971 -9.191 1.00 96.50 181 PRO A O 1
ATOM 1396 N N . LEU A 1 182 ? 22.776 10.956 -8.187 1.00 95.31 182 LEU A N 1
ATOM 1397 C CA . LEU A 1 182 ? 23.253 11.421 -6.883 1.00 95.31 182 LEU A CA 1
ATOM 1398 C C . LEU A 1 182 ? 24.404 10.552 -6.312 1.00 95.31 182 LEU A C 1
ATOM 1400 O O . LEU A 1 182 ? 25.375 11.133 -5.818 1.00 95.31 182 LEU A O 1
ATOM 1404 N N . PRO A 1 183 ? 24.406 9.205 -6.449 1.00 95.25 183 PRO A N 1
ATOM 1405 C CA . PRO A 1 183 ? 25.546 8.376 -6.045 1.00 95.25 183 PRO A CA 1
ATOM 1406 C C . PRO A 1 183 ? 26.856 8.694 -6.778 1.00 95.25 183 PRO A C 1
ATOM 1408 O O . PRO A 1 183 ? 27.921 8.612 -6.168 1.00 95.25 183 PRO A O 1
ATOM 1411 N N . SER A 1 184 ? 26.801 9.136 -8.042 1.00 91.94 184 SER A N 1
ATOM 1412 C CA . SER A 1 184 ? 27.986 9.563 -8.807 1.00 91.94 184 SER A CA 1
ATOM 1413 C C . SER A 1 184 ? 28.627 10.839 -8.242 1.00 91.94 184 SER A C 1
ATOM 1415 O O . SER A 1 184 ? 29.783 11.124 -8.540 1.00 91.94 184 SER A O 1
ATOM 1417 N N . LYS A 1 185 ? 27.912 11.589 -7.389 1.00 88.06 185 LYS A N 1
ATOM 1418 C CA . LYS A 1 185 ? 28.406 12.784 -6.679 1.00 88.06 185 LYS A CA 1
ATOM 1419 C C . LYS A 1 185 ? 28.931 12.464 -5.268 1.00 88.06 185 LYS A C 1
ATOM 1421 O O . LYS A 1 185 ? 29.064 13.359 -4.440 1.00 88.06 185 LYS A O 1
ATOM 1426 N N . GLY A 1 186 ? 29.206 11.187 -4.981 1.00 85.19 186 GLY A N 1
ATOM 1427 C CA . GLY A 1 186 ? 29.751 10.694 -3.708 1.00 85.19 186 GLY A CA 1
ATOM 1428 C C . GLY A 1 186 ? 28.702 10.234 -2.689 1.00 85.19 186 GLY A C 1
ATOM 1429 O O . GLY A 1 186 ? 29.039 9.504 -1.756 1.00 85.19 186 GLY A O 1
ATOM 1430 N N . GLN A 1 187 ? 27.426 10.578 -2.887 1.00 85.44 187 GLN A N 1
ATOM 1431 C CA . GLN A 1 187 ? 26.315 10.213 -1.999 1.00 85.44 187 GLN A CA 1
ATOM 1432 C C . GLN A 1 187 ? 25.851 8.765 -2.234 1.00 85.44 187 GLN A C 1
ATOM 1434 O O . GLN A 1 187 ? 24.763 8.497 -2.736 1.00 85.44 187 GLN A O 1
ATOM 1439 N N . THR A 1 188 ? 26.721 7.811 -1.904 1.00 86.25 188 THR A N 1
ATOM 1440 C CA . THR A 1 188 ? 26.540 6.372 -2.179 1.00 86.25 188 THR A CA 1
ATOM 1441 C C . THR A 1 188 ? 25.722 5.619 -1.121 1.00 86.25 188 THR A C 1
ATOM 1443 O O . THR A 1 188 ? 25.320 4.480 -1.368 1.00 86.25 188 THR A O 1
ATOM 1446 N N . GLY A 1 189 ? 25.443 6.241 0.033 1.00 87.94 189 GLY A N 1
ATOM 1447 C CA . GLY A 1 189 ? 24.579 5.691 1.086 1.00 87.94 189 GLY A CA 1
ATOM 1448 C C . GLY A 1 189 ? 23.108 5.564 0.664 1.00 87.94 189 GLY A C 1
ATOM 1449 O O . GLY A 1 189 ? 22.741 5.952 -0.442 1.00 87.94 189 GLY A O 1
ATOM 1450 N N . LYS A 1 190 ? 22.236 5.044 1.547 1.00 85.88 190 LYS A N 1
ATOM 1451 C CA . LYS A 1 190 ? 20.815 4.751 1.229 1.00 85.88 190 LYS A CA 1
ATOM 1452 C C . LYS A 1 190 ? 20.055 5.946 0.628 1.00 85.88 190 LYS A C 1
ATOM 1454 O O . LYS A 1 190 ? 19.178 5.748 -0.212 1.00 85.88 190 LYS A O 1
ATOM 1459 N N . ASP A 1 191 ? 20.427 7.172 0.990 1.00 89.94 191 ASP A N 1
ATOM 1460 C CA . ASP A 1 191 ? 19.829 8.400 0.462 1.00 89.94 191 ASP A CA 1
ATOM 1461 C C . ASP A 1 191 ? 20.272 8.813 -0.947 1.00 89.94 191 ASP A C 1
ATOM 1463 O O . ASP A 1 191 ? 19.629 9.663 -1.560 1.00 89.94 191 ASP A O 1
ATOM 1467 N N . GLY A 1 192 ? 21.266 8.142 -1.526 1.00 94.25 192 GLY A N 1
ATOM 1468 C CA . GLY A 1 192 ? 21.537 8.188 -2.962 1.00 94.25 192 GLY A CA 1
ATOM 1469 C C . GLY A 1 192 ? 20.487 7.463 -3.813 1.00 94.25 192 GLY A C 1
ATOM 1470 O O . GLY A 1 192 ? 20.400 7.705 -5.016 1.00 94.25 192 GLY A O 1
ATOM 1471 N N . TRP A 1 193 ? 19.667 6.594 -3.209 1.00 95.69 193 TRP A N 1
ATOM 1472 C CA . TRP A 1 193 ? 18.857 5.599 -3.919 1.00 95.69 193 TRP A CA 1
ATOM 1473 C C . TRP A 1 193 ? 17.367 5.659 -3.561 1.00 95.69 193 TRP A C 1
ATOM 1475 O O . TRP A 1 193 ? 16.947 6.263 -2.567 1.00 95.69 193 TRP A O 1
ATOM 1485 N N . TYR A 1 194 ? 16.532 5.027 -4.380 1.00 95.81 194 TYR A N 1
ATOM 1486 C CA . TYR A 1 194 ? 15.103 4.847 -4.127 1.00 95.81 194 TYR A CA 1
ATOM 1487 C C . TYR A 1 194 ? 14.569 3.605 -4.862 1.00 95.81 194 TYR A C 1
ATOM 1489 O O . TYR A 1 194 ? 15.122 3.216 -5.891 1.00 95.81 194 TYR A O 1
ATOM 1497 N N . PRO A 1 195 ? 13.511 2.955 -4.349 1.00 96.19 195 PRO A N 1
ATOM 1498 C CA . PRO A 1 195 ? 12.772 1.966 -5.122 1.00 96.19 195 PRO A CA 1
ATOM 1499 C C . PRO A 1 195 ? 11.847 2.655 -6.148 1.00 96.19 195 PRO A C 1
ATOM 1501 O O . PRO A 1 195 ? 11.153 3.598 -5.759 1.00 96.19 195 PRO A O 1
ATOM 1504 N N . PRO A 1 196 ? 11.760 2.192 -7.410 1.00 95.62 196 PRO A N 1
ATOM 1505 C CA . PRO A 1 196 ? 11.043 2.876 -8.499 1.00 95.62 196 PRO A CA 1
ATOM 1506 C C . PRO A 1 196 ? 9.509 2.691 -8.494 1.00 95.62 196 PRO A C 1
ATOM 1508 O O . PRO A 1 196 ? 8.859 2.531 -9.532 1.00 95.62 196 PRO A O 1
ATOM 1511 N N . GLY A 1 197 ? 8.900 2.765 -7.310 1.00 93.06 197 GLY A N 1
ATOM 1512 C CA . GLY A 1 197 ? 7.467 2.570 -7.111 1.00 93.06 197 GLY A CA 1
ATOM 1513 C C . GLY A 1 197 ? 7.030 1.111 -7.254 1.00 93.06 197 GLY A C 1
ATOM 1514 O O . GLY A 1 197 ? 7.815 0.211 -7.533 1.00 93.06 197 GLY A O 1
ATOM 1515 N N . HIS A 1 198 ? 5.740 0.852 -7.039 1.00 92.94 198 HIS A N 1
ATOM 1516 C CA . HIS A 1 198 ? 5.221 -0.519 -7.007 1.00 92.94 198 HIS A CA 1
ATOM 1517 C C . HIS A 1 198 ? 4.955 -1.134 -8.391 1.00 92.94 198 HIS A C 1
ATOM 1519 O O . HIS A 1 198 ? 4.666 -2.324 -8.458 1.00 92.94 198 HIS A O 1
ATOM 1525 N N . GLY A 1 199 ? 5.045 -0.371 -9.487 1.00 93.19 199 GLY A N 1
ATOM 1526 C CA . GLY A 1 199 ? 5.010 -0.916 -10.854 1.00 93.19 199 GLY A CA 1
ATOM 1527 C C . GLY A 1 199 ? 6.206 -1.814 -11.182 1.00 93.19 199 GLY A C 1
ATOM 1528 O O . GLY A 1 199 ? 6.096 -2.706 -12.020 1.00 93.19 199 GLY A O 1
ATOM 1529 N N . ASP A 1 200 ? 7.298 -1.677 -10.429 1.00 96.75 200 ASP A N 1
ATOM 1530 C CA . ASP A 1 200 ? 8.479 -2.540 -10.501 1.00 96.75 200 ASP A CA 1
ATOM 1531 C C . ASP A 1 200 ? 8.228 -4.003 -10.075 1.00 96.75 200 ASP A C 1
ATOM 1533 O O . ASP A 1 200 ? 9.053 -4.885 -10.309 1.00 96.75 200 ASP A O 1
ATOM 1537 N N . VAL A 1 201 ? 7.047 -4.306 -9.522 1.00 96.75 201 VAL A N 1
ATOM 1538 C CA . VAL A 1 201 ? 6.650 -5.676 -9.162 1.00 96.75 201 VAL A CA 1
ATOM 1539 C C . VAL A 1 201 ? 6.777 -6.661 -10.328 1.00 96.75 201 VAL A C 1
ATOM 1541 O O . VAL A 1 201 ? 7.159 -7.806 -10.106 1.00 96.75 201 VAL A O 1
ATOM 1544 N N . PHE A 1 202 ? 6.504 -6.240 -11.567 1.00 95.56 202 PHE A N 1
ATOM 1545 C CA . PHE A 1 202 ? 6.568 -7.123 -12.736 1.00 95.56 202 PHE A CA 1
ATOM 1546 C C . PHE A 1 202 ? 8.010 -7.498 -13.130 1.00 95.56 202 PHE A C 1
ATOM 1548 O O . PHE A 1 202 ? 8.307 -8.698 -13.139 1.00 95.56 202 PHE A O 1
ATOM 1555 N N . PRO A 1 203 ? 8.924 -6.544 -13.419 1.00 94.94 203 PRO A N 1
ATOM 1556 C CA . PRO A 1 203 ? 10.315 -6.877 -13.719 1.00 94.94 203 PRO A CA 1
ATOM 1557 C C . PRO A 1 203 ? 11.035 -7.520 -12.530 1.00 94.94 203 PRO A C 1
ATOM 1559 O O . PRO A 1 203 ? 11.791 -8.464 -12.737 1.00 94.94 203 PRO A O 1
ATOM 1562 N N . SER A 1 204 ? 10.780 -7.104 -11.288 1.00 95.88 204 SER A N 1
ATOM 1563 C CA . SER A 1 204 ? 11.482 -7.668 -10.128 1.00 95.88 204 SER A CA 1
ATOM 1564 C C . SER A 1 204 ? 11.003 -9.075 -9.749 1.00 95.88 204 SER A C 1
ATOM 1566 O O . SER A 1 204 ? 11.823 -9.917 -9.376 1.00 95.88 204 SER A O 1
ATOM 1568 N N . LEU A 1 205 ? 9.716 -9.404 -9.932 1.00 95.00 205 LEU A N 1
ATOM 1569 C CA . LEU A 1 205 ? 9.235 -10.784 -9.780 1.00 95.00 205 LEU A CA 1
ATOM 1570 C C . LEU A 1 205 ? 9.858 -11.723 -10.829 1.00 95.00 205 LEU A C 1
ATOM 1572 O O . LEU A 1 205 ? 10.210 -12.854 -10.490 1.00 95.00 205 LEU A O 1
ATOM 1576 N N . MET A 1 206 ? 10.053 -11.247 -12.065 1.00 93.00 206 MET A N 1
ATOM 1577 C CA . MET A 1 206 ? 10.811 -11.963 -13.101 1.00 93.00 206 MET A CA 1
ATOM 1578 C C . MET A 1 206 ? 12.290 -12.115 -12.712 1.00 93.00 206 MET A C 1
ATOM 1580 O O . MET A 1 206 ? 12.783 -13.233 -12.599 1.00 93.00 206 MET A O 1
ATOM 1584 N N . ASN A 1 207 ? 12.985 -11.002 -12.455 1.00 92.19 207 ASN A N 1
ATOM 1585 C CA . ASN A 1 207 ? 14.427 -10.963 -12.182 1.00 92.19 207 ASN A CA 1
ATOM 1586 C C . ASN A 1 207 ? 14.826 -11.779 -10.941 1.00 92.19 207 ASN A C 1
ATOM 1588 O O . ASN A 1 207 ? 15.938 -12.292 -10.873 1.00 92.19 207 ASN A O 1
ATOM 1592 N N . SER A 1 208 ? 13.919 -11.936 -9.971 1.00 93.31 208 SER A N 1
ATOM 1593 C CA . SER A 1 208 ? 14.124 -12.792 -8.793 1.00 93.31 208 SER A CA 1
ATOM 1594 C C . SER A 1 208 ? 14.093 -14.304 -9.080 1.00 93.31 208 SER A C 1
ATOM 1596 O O . SER A 1 208 ? 14.306 -15.098 -8.165 1.00 93.31 208 SER A O 1
ATOM 1598 N N . GLY A 1 209 ? 13.737 -14.724 -10.301 1.00 91.50 209 GLY A N 1
ATOM 1599 C CA . GLY A 1 209 ? 13.498 -16.123 -10.677 1.00 91.50 209 GLY A CA 1
ATOM 1600 C C . GLY A 1 209 ? 12.209 -16.729 -10.101 1.00 91.50 209 GLY A C 1
ATOM 1601 O O . GLY A 1 209 ? 11.772 -17.792 -10.546 1.00 91.50 209 GLY A O 1
ATOM 1602 N N . LYS A 1 210 ? 11.547 -16.052 -9.148 1.00 90.62 210 LYS A N 1
ATOM 1603 C CA . LYS A 1 210 ? 10.337 -16.557 -8.483 1.00 90.62 210 LYS A CA 1
ATOM 1604 C C . LYS A 1 210 ? 9.169 -16.744 -9.445 1.00 90.62 210 LYS A C 1
ATOM 1606 O O . LYS A 1 210 ? 8.399 -17.680 -9.250 1.00 90.62 210 LYS A O 1
ATOM 1611 N N . LEU A 1 211 ? 9.050 -15.925 -10.495 1.00 89.06 211 LEU A N 1
ATOM 1612 C CA . LEU A 1 211 ? 8.010 -16.114 -11.512 1.00 89.06 211 LEU A CA 1
ATOM 1613 C C . LEU A 1 211 ? 8.096 -17.498 -12.176 1.00 89.06 211 LEU A C 1
ATOM 1615 O O . LEU A 1 211 ? 7.079 -18.174 -12.308 1.00 89.06 211 LEU A O 1
ATOM 1619 N N . ASP A 1 212 ? 9.301 -17.941 -12.537 1.00 85.19 212 ASP A N 1
ATOM 1620 C CA . ASP A 1 212 ? 9.518 -19.236 -13.191 1.00 85.19 212 ASP A CA 1
ATOM 1621 C C . ASP A 1 212 ? 9.419 -20.413 -12.207 1.00 85.19 212 ASP A C 1
ATOM 1623 O O . ASP A 1 212 ? 8.922 -21.482 -12.570 1.00 85.19 212 ASP A O 1
ATOM 1627 N N . THR A 1 213 ? 9.784 -20.219 -10.931 1.00 83.50 213 THR A N 1
ATOM 1628 C CA . THR A 1 213 ? 9.490 -21.204 -9.870 1.00 83.50 213 THR A CA 1
ATOM 1629 C C . THR A 1 213 ? 7.980 -21.434 -9.737 1.00 83.50 213 THR A C 1
ATOM 1631 O O . THR A 1 213 ? 7.517 -22.568 -9.805 1.00 83.50 213 THR A O 1
ATOM 1634 N N . LEU A 1 214 ? 7.188 -20.364 -9.638 1.00 82.31 214 LEU A N 1
ATOM 1635 C CA . LEU A 1 214 ? 5.729 -20.459 -9.505 1.00 82.31 214 LEU A CA 1
ATOM 1636 C C . LEU A 1 214 ? 5.058 -21.015 -10.775 1.00 82.31 214 LEU A C 1
ATOM 1638 O O . LEU A 1 214 ? 4.075 -21.748 -10.699 1.00 82.31 214 LEU A O 1
ATOM 1642 N N . LEU A 1 215 ? 5.594 -20.702 -11.959 1.00 77.06 215 LEU A N 1
ATOM 1643 C CA . LEU A 1 215 ? 5.088 -21.225 -13.232 1.00 77.06 215 LEU A CA 1
ATOM 1644 C C . LEU A 1 215 ? 5.476 -22.687 -13.508 1.00 77.06 215 LEU A C 1
ATOM 1646 O O . LEU A 1 215 ? 4.795 -23.331 -14.304 1.00 77.06 215 LEU A O 1
ATOM 1650 N N . SER A 1 216 ? 6.521 -23.221 -12.870 1.00 69.81 216 SER A N 1
ATOM 1651 C CA . SER A 1 216 ? 6.890 -24.645 -12.974 1.00 69.81 216 SER A CA 1
ATOM 1652 C C . SER A 1 216 ? 6.137 -25.541 -11.983 1.00 69.81 216 SER A C 1
ATOM 1654 O O . SER A 1 216 ? 6.032 -26.742 -12.215 1.00 69.81 216 SER A O 1
ATOM 1656 N N . GLN A 1 217 ? 5.534 -24.965 -10.938 1.00 57.97 217 GLN A N 1
ATOM 1657 C CA . GLN A 1 217 ? 4.663 -25.672 -9.990 1.00 57.97 217 GLN A CA 1
ATOM 1658 C C . GLN A 1 217 ? 3.244 -25.956 -10.536 1.00 57.97 217 GLN A C 1
ATOM 1660 O O . GLN A 1 217 ? 2.509 -26.736 -9.934 1.00 57.97 217 GLN A O 1
ATOM 1665 N N . VAL A 1 218 ? 2.839 -25.373 -11.676 1.00 51.22 218 VAL A N 1
ATOM 1666 C CA . VAL A 1 218 ? 1.498 -25.586 -12.259 1.00 51.22 218 VAL A CA 1
ATOM 1667 C C . VAL A 1 218 ? 1.477 -26.660 -13.355 1.00 51.22 218 VAL A C 1
ATOM 1669 O O . VAL A 1 218 ? 2.188 -26.582 -14.356 1.00 51.22 218 VAL A O 1
ATOM 1672 N N . THR A 1 219 ? 0.590 -27.646 -13.200 1.00 37.22 219 THR A N 1
ATOM 1673 C CA . THR A 1 219 ? 0.407 -28.752 -14.159 1.00 37.22 219 THR A CA 1
ATOM 1674 C C . THR A 1 219 ? -0.334 -28.314 -15.445 1.00 37.22 219 THR A C 1
ATOM 1676 O O . THR A 1 219 ? -1.101 -27.341 -15.409 1.00 37.22 219 THR A O 1
ATOM 1679 N N . PRO A 1 220 ? -0.134 -28.977 -16.608 1.00 36.41 220 PRO A N 1
ATOM 1680 C CA . PRO A 1 220 ? -0.859 -28.665 -17.842 1.00 36.41 220 PRO A CA 1
ATOM 1681 C C . PRO A 1 220 ? -2.385 -28.802 -17.719 1.00 36.41 220 PRO A C 1
ATOM 1683 O O . PRO A 1 220 ? -2.897 -29.647 -16.989 1.00 36.41 220 PRO A O 1
ATOM 1686 N N . LYS A 1 221 ? -3.121 -27.993 -18.493 1.00 36.66 221 LYS A N 1
ATOM 1687 C CA . LYS A 1 221 ? -4.584 -28.104 -18.607 1.00 36.66 221 LYS A CA 1
ATOM 1688 C C . LYS A 1 221 ? -4.996 -29.414 -19.282 1.00 36.66 221 LYS A C 1
ATOM 1690 O O . LYS A 1 221 ? -4.389 -29.820 -20.271 1.00 36.66 221 LYS A O 1
ATOM 1695 N N . THR A 1 222 ? -6.098 -29.990 -18.818 1.00 36.75 222 THR A N 1
ATOM 1696 C CA . THR A 1 222 ? -6.790 -31.121 -19.445 1.00 36.75 222 THR A CA 1
ATOM 1697 C C . THR A 1 222 ? -8.007 -30.650 -20.252 1.00 36.75 222 THR A C 1
ATOM 1699 O O . THR A 1 222 ? -8.395 -29.481 -20.205 1.00 36.75 222 THR A O 1
ATOM 1702 N N . LEU A 1 223 ? -8.662 -31.568 -20.972 1.00 34.59 223 LEU A N 1
ATOM 1703 C CA . LEU A 1 223 ? -9.913 -31.280 -21.690 1.00 34.59 223 LEU A CA 1
ATOM 1704 C C . LEU A 1 223 ? -11.102 -30.947 -20.761 1.00 34.59 223 LEU A C 1
ATOM 1706 O O . LEU A 1 223 ? -12.103 -30.414 -21.237 1.00 34.59 223 LEU A O 1
ATOM 1710 N N . ALA A 1 224 ? -10.996 -31.197 -19.450 1.00 33.00 224 ALA A N 1
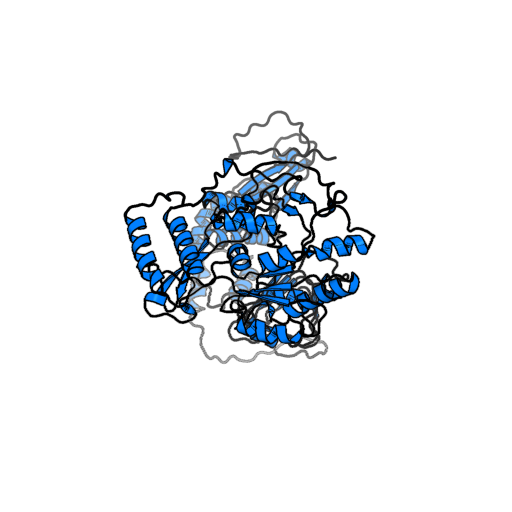ATOM 1711 C CA . ALA A 1 224 ? -11.988 -30.750 -18.471 1.00 33.00 224 ALA A CA 1
ATOM 1712 C C . ALA A 1 224 ? -11.888 -29.235 -18.172 1.00 33.00 224 ALA A C 1
ATOM 1714 O O . ALA A 1 224 ? -12.894 -28.598 -17.869 1.00 33.00 224 ALA A O 1
ATOM 1715 N N . ASP A 1 225 ? -10.708 -28.623 -18.342 1.00 39.75 225 ASP A N 1
ATOM 1716 C CA . ASP A 1 225 ? -10.400 -27.224 -17.987 1.00 39.75 225 ASP A CA 1
ATOM 1717 C C . ASP A 1 225 ? -10.769 -26.187 -19.082 1.00 39.75 225 ASP A C 1
ATOM 1719 O O . ASP A 1 225 ? -10.212 -25.077 -19.128 1.00 39.75 225 ASP A O 1
ATOM 1723 N N . VAL A 1 226 ? -11.645 -26.567 -20.023 1.00 31.33 226 VAL A N 1
ATOM 1724 C CA . VAL A 1 226 ? -11.863 -25.870 -21.312 1.00 31.33 226 VAL A CA 1
ATOM 1725 C C . VAL A 1 226 ? -13.060 -24.903 -21.297 1.00 31.33 226 VAL A C 1
ATOM 1727 O O . VAL A 1 226 ? -13.143 -24.016 -22.145 1.00 31.33 226 VAL A O 1
ATOM 1730 N N . LYS A 1 227 ? -13.978 -25.006 -20.327 1.00 27.98 227 LYS A N 1
ATOM 1731 C CA . LYS A 1 227 ? -15.192 -24.169 -20.267 1.00 27.98 227 LYS A CA 1
ATOM 1732 C C . LYS A 1 227 ? -14.917 -22.759 -19.720 1.00 27.98 227 LYS A C 1
ATOM 1734 O O . LYS A 1 227 ? -15.216 -22.459 -18.572 1.00 27.98 227 LYS A O 1
ATOM 1739 N N . GLY A 1 228 ? -14.383 -21.881 -20.570 1.00 25.36 228 GLY A N 1
ATOM 1740 C CA . GLY A 1 228 ? -14.277 -20.439 -20.322 1.00 25.36 228 GLY A CA 1
ATOM 1741 C C . GLY A 1 228 ? -14.627 -19.644 -21.580 1.00 25.36 228 GLY A C 1
ATOM 1742 O O . GLY A 1 228 ? -13.915 -19.731 -22.578 1.00 25.36 228 GLY A O 1
ATOM 1743 N N . GLY A 1 229 ? -15.735 -18.898 -21.542 1.00 23.00 229 GLY A N 1
ATOM 1744 C CA . GLY A 1 229 ? -16.233 -18.114 -22.678 1.00 23.00 229 GLY A CA 1
ATOM 1745 C C . GLY A 1 229 ? -15.334 -16.932 -23.069 1.00 23.00 229 GLY A C 1
ATOM 1746 O O . GLY A 1 229 ? -14.419 -16.543 -22.342 1.00 23.00 229 GLY A O 1
ATOM 1747 N N . THR A 1 230 ? -15.603 -16.340 -24.235 1.00 23.28 230 THR A N 1
ATOM 1748 C CA . THR A 1 230 ? -14.849 -15.195 -24.766 1.00 23.28 230 THR A CA 1
ATOM 1749 C C . THR A 1 230 ? -15.756 -13.990 -25.004 1.00 23.28 230 THR A C 1
ATOM 1751 O O . THR A 1 230 ? -16.799 -14.127 -25.632 1.00 23.28 230 THR A O 1
ATOM 1754 N N . LEU A 1 231 ? -15.324 -12.814 -24.546 1.00 21.06 231 LEU A N 1
ATOM 1755 C CA . LEU A 1 231 ? -15.878 -11.496 -24.876 1.00 21.06 231 LEU A CA 1
ATOM 1756 C C . LEU A 1 231 ? -14.730 -10.472 -24.980 1.00 21.06 231 LEU A C 1
ATOM 1758 O O . LEU A 1 231 ? -13.590 -10.773 -24.606 1.00 21.06 231 LEU A O 1
ATOM 1762 N N . ILE A 1 232 ? -15.030 -9.303 -25.553 1.00 23.06 232 ILE A N 1
ATOM 1763 C CA . ILE A 1 232 ? -14.088 -8.240 -25.942 1.00 23.06 232 ILE A CA 1
ATOM 1764 C C . ILE A 1 232 ? -14.661 -6.852 -25.616 1.00 23.06 232 ILE A C 1
ATOM 1766 O O . ILE A 1 232 ? -15.857 -6.651 -25.794 1.00 23.06 232 ILE A O 1
ATOM 1770 N N . SER A 1 233 ? -13.812 -5.892 -25.225 1.00 30.44 233 SER A N 1
ATOM 1771 C CA . SER A 1 233 ? -13.899 -4.475 -25.638 1.00 30.44 233 SER A CA 1
ATOM 1772 C C . SER A 1 233 ? -12.633 -3.693 -25.233 1.00 30.44 233 SER A C 1
ATOM 1774 O O . SER A 1 233 ? -11.756 -4.229 -24.556 1.00 30.44 233 SER A O 1
ATOM 1776 N N . TYR A 1 234 ? -12.526 -2.449 -25.706 1.00 32.97 234 TYR A N 1
ATOM 1777 C CA . TYR A 1 234 ? -11.310 -1.637 -25.839 1.00 32.97 234 TYR A CA 1
ATOM 1778 C C . TYR A 1 234 ? -11.670 -0.140 -25.659 1.00 32.97 234 TYR A C 1
ATOM 1780 O O . TYR A 1 234 ? -12.615 0.316 -26.294 1.00 32.97 234 TYR A O 1
ATOM 1788 N N . GLU A 1 235 ? -11.007 0.689 -24.842 1.00 50.44 235 GLU A N 1
ATOM 1789 C CA . GLU A 1 235 ? -9.837 0.466 -23.971 1.00 50.44 235 GLU A CA 1
ATOM 1790 C C . GLU A 1 235 ? -10.182 0.544 -22.474 1.00 50.44 235 GLU A C 1
ATOM 1792 O O . GLU A 1 235 ? -10.971 1.386 -22.053 1.00 50.44 235 GLU A O 1
ATOM 1797 N N . GLY A 1 236 ? -9.496 -0.254 -21.649 1.00 54.25 236 GLY A N 1
ATOM 1798 C CA . GLY A 1 236 ? -9.526 -0.141 -20.187 1.00 54.25 236 GLY A CA 1
ATOM 1799 C C . GLY A 1 236 ? -8.205 0.393 -19.624 1.00 54.25 236 GLY A C 1
ATOM 1800 O O . GLY A 1 236 ? -7.271 -0.379 -19.413 1.00 54.25 236 GLY A O 1
ATOM 1801 N N . ARG A 1 237 ? -8.114 1.705 -19.363 1.00 62.75 237 ARG A N 1
ATOM 1802 C CA . ARG A 1 237 ? -6.944 2.348 -18.725 1.00 62.75 237 ARG A CA 1
ATOM 1803 C C . ARG A 1 237 ? -7.250 2.769 -17.284 1.00 62.75 237 ARG A C 1
ATOM 1805 O O . ARG A 1 237 ? -8.382 3.128 -16.971 1.00 62.75 237 ARG A O 1
ATOM 1812 N N . LEU A 1 238 ? -6.229 2.780 -16.425 1.00 62.09 238 LEU A N 1
ATOM 1813 C CA . LEU A 1 238 ? -6.295 3.434 -15.114 1.00 62.09 238 LEU A CA 1
ATOM 1814 C C . LEU A 1 238 ? -5.930 4.916 -15.271 1.00 62.09 238 LEU A C 1
ATOM 1816 O O . LEU A 1 238 ? -4.849 5.215 -15.772 1.00 62.09 238 LEU A O 1
ATOM 1820 N N . LEU A 1 239 ? -6.810 5.813 -14.817 1.00 64.00 239 LEU A N 1
ATOM 1821 C CA . LEU A 1 239 ? -6.582 7.259 -14.799 1.00 64.00 239 LEU A CA 1
ATOM 1822 C C . LEU A 1 239 ? -6.130 7.713 -13.403 1.00 64.00 239 LEU A C 1
ATOM 1824 O O . LEU A 1 239 ? -6.865 7.546 -12.429 1.00 64.00 239 LEU A O 1
ATOM 1828 N N . GLU A 1 240 ? -4.942 8.305 -13.315 1.00 64.12 240 GLU A N 1
ATOM 1829 C CA . GLU A 1 240 ? -4.371 8.880 -12.089 1.00 64.12 240 GLU A CA 1
ATOM 1830 C C . GLU A 1 240 ? -4.413 10.414 -12.121 1.00 64.12 240 GLU A C 1
ATOM 1832 O O . GLU A 1 240 ? -4.336 11.022 -13.187 1.00 64.12 240 GLU A O 1
ATOM 1837 N N . ILE A 1 241 ? -4.462 11.072 -10.955 1.00 66.44 241 ILE A N 1
ATOM 1838 C CA . ILE A 1 241 ? -4.591 12.544 -10.881 1.00 66.44 241 ILE A CA 1
ATOM 1839 C C . ILE A 1 241 ? -3.467 13.298 -11.615 1.00 66.44 241 ILE A C 1
ATOM 1841 O O . ILE A 1 241 ? -3.713 14.365 -12.163 1.00 66.44 241 ILE A O 1
ATOM 1845 N N . ALA A 1 242 ? -2.258 12.732 -11.677 1.00 61.16 242 ALA A N 1
ATOM 1846 C CA . ALA A 1 242 ? -1.111 13.316 -12.381 1.00 61.16 242 ALA A CA 1
ATOM 1847 C C . ALA A 1 242 ? -1.242 13.302 -13.921 1.00 61.16 242 ALA A C 1
ATOM 1849 O O . ALA A 1 242 ? -0.428 13.909 -14.608 1.00 61.16 242 ALA A O 1
ATOM 1850 N N . GLN A 1 243 ? -2.242 12.601 -14.463 1.00 65.50 243 GLN A N 1
ATOM 1851 C CA . GLN A 1 243 ? -2.553 12.528 -15.897 1.00 65.50 243 GLN A CA 1
ATOM 1852 C C . GLN A 1 243 ? -3.717 13.458 -16.285 1.00 65.50 243 GLN A C 1
ATOM 1854 O O . GLN A 1 243 ? -4.032 13.596 -17.467 1.00 65.50 243 GLN A O 1
ATOM 1859 N N . VAL A 1 244 ? -4.388 14.062 -15.298 1.00 69.50 244 VAL A N 1
ATOM 1860 C CA . VAL A 1 244 ? -5.561 14.919 -15.492 1.00 69.50 244 VAL A CA 1
ATOM 1861 C C . VAL A 1 244 ? -5.099 16.361 -15.732 1.00 69.50 244 VAL A C 1
ATOM 1863 O O . VAL A 1 244 ? -4.406 16.902 -14.870 1.00 69.50 244 VAL A O 1
ATOM 1866 N N . PRO A 1 245 ? -5.492 17.017 -16.842 1.00 74.94 245 PRO A N 1
ATOM 1867 C CA . PRO A 1 245 ? -5.225 18.441 -17.049 1.00 74.94 245 PRO A CA 1
ATOM 1868 C C . PRO A 1 245 ? -5.781 19.293 -15.900 1.00 74.94 245 PRO A C 1
ATOM 1870 O O . PRO A 1 245 ? -6.890 19.028 -15.432 1.00 74.94 245 PRO A O 1
ATOM 1873 N N . ASP A 1 246 ? -5.056 20.331 -15.469 1.00 80.12 246 ASP A N 1
ATOM 1874 C CA . ASP A 1 246 ? -5.401 21.138 -14.281 1.00 80.12 246 ASP A CA 1
ATOM 1875 C C . ASP A 1 246 ? -6.849 21.668 -14.296 1.00 80.12 246 ASP A C 1
ATOM 1877 O O . ASP A 1 246 ? -7.551 21.637 -13.282 1.00 80.12 246 ASP A O 1
ATOM 1881 N N . GLU A 1 247 ? -7.332 22.071 -15.472 1.00 85.81 247 GLU A N 1
ATOM 1882 C CA . GLU A 1 247 ? -8.708 22.516 -15.734 1.00 85.81 247 GLU A CA 1
ATOM 1883 C C . GLU A 1 247 ? -9.787 21.460 -15.411 1.00 85.81 247 GLU A C 1
ATOM 1885 O O . GLU A 1 247 ? -10.893 21.802 -14.983 1.00 85.81 247 GLU A O 1
ATOM 1890 N N . HIS A 1 248 ? -9.456 20.172 -15.521 1.00 78.56 248 HIS A N 1
ATOM 1891 C CA . HIS A 1 248 ? -10.354 19.041 -15.280 1.00 78.56 248 HIS A CA 1
ATOM 1892 C C . HIS A 1 248 ? -10.171 18.374 -13.905 1.00 78.56 248 HIS A C 1
ATOM 1894 O O . HIS A 1 248 ? -10.973 17.518 -13.522 1.00 78.56 248 HIS A O 1
ATOM 1900 N N . VAL A 1 249 ? -9.194 18.798 -13.093 1.00 72.38 249 VAL A N 1
ATOM 1901 C CA . VAL A 1 249 ? -8.946 18.239 -11.744 1.00 72.38 249 VAL A CA 1
ATOM 1902 C C . VAL A 1 249 ? -10.168 18.362 -10.822 1.00 72.38 249 VAL A C 1
ATOM 1904 O O . VAL A 1 249 ? -10.399 17.497 -9.973 1.00 72.38 249 VAL A O 1
ATOM 1907 N N . SER A 1 250 ? -10.973 19.417 -10.980 1.00 73.94 250 SER A N 1
ATOM 1908 C CA . SER A 1 250 ? -12.227 19.591 -10.231 1.00 73.94 250 SER A CA 1
ATOM 1909 C C . SER A 1 250 ? -13.293 18.557 -10.618 1.00 73.94 250 SER A C 1
ATOM 1911 O O . SER A 1 250 ? -14.021 18.068 -9.754 1.00 73.94 250 SER A O 1
ATOM 1913 N N . GLU A 1 251 ? -13.338 18.167 -11.893 1.00 72.12 251 GLU A N 1
ATOM 1914 C CA . GLU A 1 251 ? -14.252 17.153 -12.412 1.00 72.12 251 GLU A CA 1
ATOM 1915 C C . GLU A 1 251 ? -13.821 15.740 -12.013 1.00 72.12 251 GLU A C 1
ATOM 1917 O O . GLU A 1 251 ? -14.664 14.946 -11.600 1.00 72.12 251 GLU A O 1
ATOM 1922 N N . PHE A 1 252 ? -12.516 15.446 -12.073 1.00 68.50 252 PHE A N 1
ATOM 1923 C CA . PHE A 1 252 ? -11.940 14.171 -11.630 1.00 68.50 252 PHE A CA 1
ATOM 1924 C C . PHE A 1 252 ? -12.224 13.882 -10.150 1.00 68.50 252 PHE A C 1
ATOM 1926 O O . PHE A 1 252 ? -12.535 12.758 -9.770 1.00 68.50 252 PHE A O 1
ATOM 1933 N N . LYS A 1 253 ? -12.182 14.921 -9.307 1.00 63.53 253 LYS A N 1
ATOM 1934 C CA . LYS A 1 253 ? -12.508 14.831 -7.874 1.00 63.53 253 LYS A CA 1
ATOM 1935 C C . LYS A 1 253 ? -14.012 14.698 -7.586 1.00 63.53 253 LYS A C 1
ATOM 1937 O O . LYS A 1 253 ? -14.383 14.541 -6.422 1.00 63.53 253 LYS A O 1
ATOM 1942 N N . SER A 1 254 ? -14.885 14.775 -8.595 1.00 64.81 254 SER A N 1
ATOM 1943 C CA . SER A 1 254 ? -16.331 14.639 -8.403 1.00 64.81 254 SER A CA 1
ATOM 1944 C C . SER A 1 254 ? -16.754 13.175 -8.315 1.00 64.81 254 SER A C 1
ATOM 1946 O O . SER A 1 254 ? -16.756 12.455 -9.314 1.00 64.81 254 SER A O 1
ATOM 1948 N N . ILE A 1 255 ? -17.230 12.774 -7.134 1.00 69.62 255 ILE A N 1
ATOM 1949 C CA . ILE A 1 255 ? -17.823 11.451 -6.879 1.00 69.62 255 ILE A CA 1
ATOM 1950 C C . ILE A 1 255 ? -19.097 11.174 -7.699 1.00 69.62 255 ILE A C 1
ATOM 1952 O O . ILE A 1 255 ? -19.525 10.028 -7.796 1.00 69.62 255 ILE A O 1
ATOM 1956 N N . GLU A 1 256 ? -19.713 12.203 -8.296 1.00 69.44 256 GLU A N 1
ATOM 1957 C CA . GLU A 1 256 ? -20.853 12.034 -9.206 1.00 69.44 256 GLU A CA 1
ATOM 1958 C C . GLU A 1 256 ? -20.405 11.537 -10.591 1.00 69.44 256 GLU A C 1
ATOM 1960 O O . GLU A 1 256 ? -21.101 10.720 -11.199 1.00 69.44 256 GLU A O 1
ATOM 1965 N N . LYS A 1 257 ? -19.234 11.998 -11.067 1.00 63.28 257 LYS A N 1
ATOM 1966 C CA . LYS A 1 257 ? -18.630 11.579 -12.344 1.00 63.28 257 LYS A CA 1
ATOM 1967 C C . LYS A 1 257 ? -17.788 10.308 -12.183 1.00 63.28 257 LYS A C 1
ATOM 1969 O O . LYS A 1 257 ? -17.974 9.350 -12.928 1.00 63.28 257 LYS A O 1
ATOM 1974 N N . PHE A 1 258 ? -16.898 10.283 -11.191 1.00 67.81 258 PHE A N 1
ATOM 1975 C CA . PHE A 1 258 ? -15.978 9.180 -10.912 1.00 67.81 258 PHE A CA 1
ATOM 1976 C C . PHE A 1 258 ? -16.410 8.459 -9.629 1.00 67.81 258 PHE A C 1
ATOM 1978 O O . PHE A 1 258 ? -16.018 8.808 -8.518 1.00 67.81 258 PHE A O 1
ATOM 1985 N N . LYS A 1 259 ? -17.273 7.450 -9.798 1.00 70.00 259 LYS A N 1
ATOM 1986 C CA . LYS A 1 259 ? -17.937 6.719 -8.698 1.00 70.00 259 LYS A CA 1
ATOM 1987 C C . LYS A 1 259 ? -17.079 5.621 -8.056 1.00 70.00 259 LYS A C 1
ATOM 1989 O O . LYS A 1 259 ? -17.436 5.107 -7.000 1.00 70.00 259 LYS A O 1
ATOM 1994 N N . ILE A 1 260 ? -15.978 5.243 -8.703 1.00 72.19 260 ILE A N 1
ATOM 1995 C CA . ILE A 1 260 ? -15.079 4.150 -8.308 1.00 72.19 260 ILE A CA 1
ATOM 1996 C C . ILE A 1 260 ? -13.637 4.657 -8.221 1.00 72.19 260 ILE A C 1
ATOM 1998 O O . ILE A 1 260 ? -13.275 5.630 -8.878 1.00 72.19 260 ILE A O 1
ATOM 2002 N N . PHE A 1 261 ? -12.805 3.980 -7.431 1.00 72.06 261 PHE A N 1
ATOM 2003 C CA . PHE A 1 261 ? -11.375 4.263 -7.315 1.00 72.06 261 PHE A CA 1
ATOM 2004 C C . PHE A 1 261 ? -10.585 2.954 -7.165 1.00 72.06 261 PHE A C 1
ATOM 2006 O O . PHE A 1 261 ? -11.120 1.939 -6.713 1.00 72.06 261 PHE A O 1
ATOM 2013 N N . ASN A 1 262 ? -9.303 2.968 -7.530 1.00 72.56 262 ASN A N 1
ATOM 2014 C CA . ASN A 1 262 ? -8.445 1.792 -7.418 1.00 72.56 262 ASN A CA 1
ATOM 2015 C C . ASN A 1 262 ? -8.100 1.487 -5.945 1.00 72.56 262 ASN A C 1
ATOM 2017 O O . ASN A 1 262 ? -7.518 2.313 -5.244 1.00 72.56 262 ASN A O 1
ATOM 2021 N N . THR A 1 263 ? -8.403 0.271 -5.485 1.00 74.12 263 THR A N 1
ATOM 2022 C CA . THR A 1 263 ? -8.040 -0.203 -4.133 1.00 74.12 263 THR A CA 1
ATOM 2023 C C . THR A 1 263 ? -6.599 -0.723 -4.034 1.00 74.12 263 THR A C 1
ATOM 2025 O O . THR A 1 263 ? -6.115 -0.980 -2.933 1.00 74.12 263 THR A O 1
ATOM 2028 N N . ASN A 1 264 ? -5.917 -0.881 -5.175 1.00 82.00 264 ASN A N 1
ATOM 2029 C CA . ASN A 1 264 ? -4.622 -1.544 -5.361 1.00 82.00 264 ASN A CA 1
ATOM 2030 C C . ASN A 1 264 ? -4.606 -3.035 -4.948 1.00 82.00 264 ASN A C 1
ATOM 2032 O O . ASN A 1 264 ? -3.541 -3.621 -4.758 1.00 82.00 264 ASN A O 1
ATOM 2036 N N . ASN A 1 265 ? -5.786 -3.660 -4.842 1.00 84.19 265 ASN A N 1
ATOM 2037 C CA . ASN A 1 265 ? -5.953 -5.110 -4.754 1.00 84.19 265 ASN A CA 1
ATOM 2038 C C . ASN A 1 265 ? -5.991 -5.691 -6.178 1.00 84.19 265 ASN A C 1
ATOM 2040 O O . ASN A 1 265 ? -7.030 -5.635 -6.835 1.00 84.19 265 ASN A O 1
ATOM 2044 N N . LEU A 1 266 ? -4.868 -6.218 -6.667 1.00 88.19 266 LEU A N 1
ATOM 2045 C CA . LEU A 1 266 ? -4.719 -6.667 -8.057 1.00 88.19 266 LEU A CA 1
ATOM 2046 C C . LEU A 1 266 ? -4.670 -8.198 -8.154 1.00 88.19 266 LEU A C 1
ATOM 2048 O O . LEU A 1 266 ? -3.968 -8.847 -7.382 1.00 88.19 266 LEU A O 1
ATOM 2052 N N . TRP A 1 267 ? -5.366 -8.759 -9.145 1.00 93.19 267 TRP A N 1
ATOM 2053 C CA . TRP A 1 267 ? -5.285 -10.171 -9.530 1.00 93.19 267 TRP A CA 1
ATOM 2054 C C . TRP A 1 267 ? -4.673 -10.235 -10.928 1.00 93.19 267 TRP A C 1
ATOM 2056 O O . TRP A 1 267 ? -5.253 -9.708 -11.874 1.00 93.19 267 TRP A O 1
ATOM 2066 N N . VAL A 1 268 ? -3.483 -10.826 -11.063 1.00 91.88 268 VAL A N 1
ATOM 2067 C CA . VAL A 1 268 ? -2.699 -10.759 -12.307 1.00 91.88 268 VAL A CA 1
ATOM 2068 C C . VAL A 1 268 ? -2.255 -12.153 -12.738 1.00 91.88 268 VAL A C 1
ATOM 2070 O O . VAL A 1 268 ? -1.737 -12.933 -11.943 1.00 91.88 268 VAL A O 1
ATOM 2073 N N . ASN A 1 269 ? -2.443 -12.474 -14.018 1.00 93.50 269 ASN A N 1
ATOM 2074 C CA . ASN A 1 269 ? -2.064 -13.769 -14.567 1.00 93.50 269 ASN A CA 1
ATOM 2075 C C . ASN A 1 269 ? -0.538 -13.875 -14.762 1.00 93.50 269 ASN A C 1
ATOM 2077 O O . ASN A 1 269 ? 0.035 -13.155 -15.579 1.00 93.50 269 ASN A O 1
ATOM 2081 N N . LEU A 1 270 ? 0.110 -14.822 -14.073 1.00 92.00 270 LEU A N 1
ATOM 2082 C CA . LEU A 1 270 ? 1.570 -15.004 -14.108 1.00 92.00 270 LEU A CA 1
ATOM 2083 C C . LEU A 1 270 ? 2.134 -15.260 -15.522 1.00 92.00 270 LEU A C 1
ATOM 2085 O O . LEU A 1 270 ? 3.199 -14.748 -15.860 1.00 92.00 270 LEU A O 1
ATOM 2089 N N . LYS A 1 271 ? 1.410 -15.987 -16.387 1.00 92.38 271 LYS A N 1
ATOM 2090 C CA . LYS A 1 271 ? 1.842 -16.241 -17.778 1.00 92.38 271 LYS A CA 1
ATOM 2091 C C . LYS A 1 271 ? 1.781 -14.970 -18.628 1.00 92.38 271 LYS A C 1
ATOM 2093 O O . LYS A 1 271 ? 2.638 -14.762 -19.485 1.00 92.38 271 LYS A O 1
ATOM 2098 N N . ALA A 1 272 ? 0.800 -14.103 -18.372 1.00 93.62 272 ALA A N 1
ATOM 2099 C CA . ALA A 1 272 ? 0.727 -12.793 -19.005 1.00 93.62 272 ALA A CA 1
ATOM 2100 C C . ALA A 1 272 ? 1.856 -11.865 -18.525 1.00 93.62 272 ALA A C 1
ATOM 2102 O O . ALA A 1 272 ? 2.451 -11.201 -19.367 1.00 93.62 272 ALA A O 1
ATOM 2103 N N . ILE A 1 273 ? 2.215 -11.883 -17.229 1.00 94.94 273 ILE A N 1
ATOM 2104 C CA . ILE A 1 273 ? 3.404 -11.168 -16.724 1.00 94.94 273 ILE A CA 1
ATOM 2105 C C . ILE A 1 273 ? 4.652 -11.633 -17.481 1.00 94.94 273 ILE A C 1
ATOM 2107 O O . ILE A 1 273 ? 5.357 -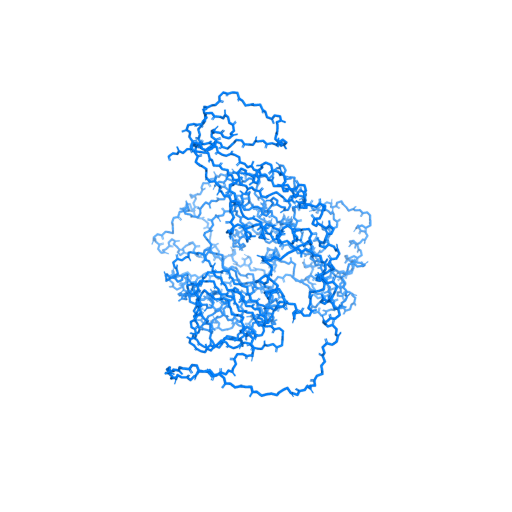10.789 -18.028 1.00 94.94 273 ILE A O 1
ATOM 2111 N N . LYS A 1 274 ? 4.889 -12.953 -17.573 1.00 92.94 274 LYS A N 1
ATOM 2112 C CA . LYS A 1 274 ? 6.072 -13.511 -18.252 1.00 92.94 274 LYS A CA 1
ATOM 2113 C C . LYS A 1 274 ? 6.204 -12.976 -19.683 1.00 92.94 274 LYS A C 1
ATOM 2115 O O . LYS A 1 274 ? 7.180 -12.300 -19.993 1.00 92.94 274 LYS A O 1
ATOM 2120 N N . ARG A 1 275 ? 5.152 -13.152 -20.494 1.00 95.69 275 ARG A N 1
ATOM 2121 C CA . ARG A 1 275 ? 5.077 -12.653 -21.879 1.00 95.69 275 ARG A CA 1
ATOM 2122 C C . ARG A 1 275 ? 5.319 -11.142 -21.995 1.00 95.69 275 ARG A C 1
ATOM 2124 O O . ARG A 1 275 ? 6.030 -10.714 -22.897 1.00 95.69 275 ARG A O 1
ATOM 2131 N N . LEU A 1 276 ? 4.685 -10.331 -21.145 1.00 95.12 276 LEU A N 1
ATOM 2132 C CA . LEU A 1 276 ? 4.726 -8.867 -21.268 1.00 95.12 276 LEU A CA 1
ATOM 2133 C C . LEU A 1 276 ? 6.053 -8.266 -20.781 1.00 95.12 276 LEU A C 1
ATOM 2135 O O . LEU A 1 276 ? 6.479 -7.245 -21.317 1.00 95.12 276 LEU A O 1
ATOM 2139 N N . VAL A 1 277 ? 6.709 -8.893 -19.799 1.00 93.50 277 VAL A N 1
ATOM 2140 C CA . VAL A 1 277 ? 8.045 -8.493 -19.327 1.00 93.50 277 VAL A CA 1
ATOM 2141 C C . VAL A 1 277 ? 9.123 -8.920 -20.329 1.00 93.50 277 VAL A C 1
ATOM 2143 O O . VAL A 1 277 ? 9.951 -8.094 -20.696 1.00 93.50 277 VAL A O 1
ATOM 2146 N N . GLU A 1 278 ? 9.083 -10.158 -20.839 1.00 92.88 278 GLU A N 1
ATOM 2147 C CA . GLU A 1 278 ? 10.039 -10.650 -21.853 1.00 92.88 278 GLU A CA 1
ATOM 2148 C C . GLU A 1 278 ? 9.976 -9.854 -23.166 1.00 92.88 278 GLU A C 1
ATOM 2150 O O . GLU A 1 278 ? 11.000 -9.634 -23.808 1.00 92.88 278 GLU A O 1
ATOM 2155 N N . ALA A 1 279 ? 8.786 -9.382 -23.548 1.00 93.56 279 ALA A N 1
ATOM 2156 C CA . ALA A 1 279 ? 8.585 -8.534 -24.721 1.00 93.56 279 ALA A CA 1
ATOM 2157 C C . ALA A 1 279 ? 8.856 -7.032 -24.477 1.00 93.56 279 ALA A C 1
ATOM 2159 O O . ALA A 1 279 ? 8.639 -6.235 -25.389 1.00 93.56 279 ALA A O 1
ATOM 2160 N N . ASP A 1 280 ? 9.272 -6.627 -23.267 1.00 89.12 280 ASP A N 1
ATOM 2161 C CA . ASP A 1 280 ? 9.449 -5.220 -22.856 1.00 89.12 280 ASP A CA 1
ATOM 2162 C C . ASP A 1 280 ? 8.202 -4.338 -23.141 1.00 89.12 280 ASP A C 1
ATOM 2164 O O . ASP A 1 280 ? 8.281 -3.158 -23.490 1.00 89.12 280 ASP A O 1
ATOM 2168 N N . ALA A 1 281 ? 7.005 -4.921 -23.002 1.00 91.50 281 ALA A N 1
ATOM 2169 C CA . ALA A 1 281 ? 5.739 -4.308 -23.412 1.00 91.50 281 ALA A CA 1
ATOM 2170 C C . ALA A 1 281 ? 5.088 -3.420 -22.331 1.00 91.50 281 ALA A C 1
ATOM 2172 O O . ALA A 1 281 ? 4.203 -2.622 -22.638 1.00 91.50 281 ALA A O 1
ATOM 2173 N N . LEU A 1 282 ? 5.508 -3.533 -21.064 1.00 90.56 282 LEU A N 1
ATOM 2174 C CA . LEU A 1 282 ? 4.896 -2.840 -19.918 1.00 90.56 282 LEU A CA 1
ATOM 2175 C C . LEU A 1 282 ? 5.318 -1.360 -19.810 1.00 90.56 282 LEU A C 1
ATOM 2177 O O . LEU A 1 282 ? 5.996 -0.947 -18.868 1.00 90.56 282 LEU A O 1
ATOM 2181 N N . LYS A 1 283 ? 4.892 -0.528 -20.764 1.00 89.12 283 LYS A N 1
ATOM 2182 C CA . LYS A 1 283 ? 5.211 0.914 -20.824 1.00 89.12 283 LYS A CA 1
ATOM 2183 C C . LYS A 1 283 ? 4.294 1.770 -19.934 1.00 89.12 283 LYS A C 1
ATOM 2185 O O . LYS A 1 283 ? 3.606 2.677 -20.401 1.00 89.12 283 LYS A O 1
ATOM 2190 N N . MET A 1 284 ? 4.274 1.467 -18.636 1.00 89.00 284 MET A N 1
ATOM 2191 C CA . MET A 1 284 ? 3.494 2.195 -17.621 1.00 89.00 284 MET A CA 1
ATOM 2192 C C . MET A 1 284 ? 3.824 3.695 -17.596 1.00 89.00 284 MET A C 1
ATOM 2194 O O . MET A 1 284 ? 4.948 4.103 -17.903 1.00 89.00 284 MET A O 1
ATOM 2198 N N . GLU A 1 285 ? 2.846 4.512 -17.222 1.00 84.62 285 GLU A N 1
ATOM 2199 C CA . GLU A 1 285 ? 2.990 5.950 -17.018 1.00 84.62 285 GLU A CA 1
ATOM 2200 C C . GLU A 1 285 ? 3.990 6.257 -15.898 1.00 84.62 285 GLU A C 1
ATOM 2202 O O . GLU A 1 285 ? 4.058 5.561 -14.882 1.00 84.62 285 GLU A O 1
ATOM 2207 N N . ILE A 1 286 ? 4.769 7.315 -16.113 1.00 90.25 286 ILE A N 1
ATOM 2208 C CA . ILE A 1 286 ? 5.862 7.720 -15.233 1.00 90.25 286 ILE A CA 1
ATOM 2209 C C . ILE A 1 286 ? 5.336 8.733 -14.226 1.00 90.25 286 ILE A C 1
ATOM 2211 O O . ILE A 1 286 ? 4.683 9.708 -14.592 1.00 90.25 286 ILE A O 1
ATOM 2215 N N . ILE A 1 287 ? 5.655 8.506 -12.958 1.00 88.06 287 ILE A N 1
ATOM 2216 C CA . ILE A 1 287 ? 5.310 9.374 -11.839 1.00 88.06 287 ILE A CA 1
ATOM 2217 C C . ILE A 1 287 ? 6.597 10.095 -11.409 1.00 88.06 287 ILE A C 1
ATOM 2219 O O . ILE A 1 287 ? 7.414 9.503 -10.697 1.00 88.06 287 ILE A O 1
ATOM 2223 N N . PRO A 1 288 ? 6.824 11.348 -11.848 1.00 91.62 288 PRO A N 1
ATOM 2224 C CA . PRO A 1 288 ? 7.924 12.158 -11.345 1.00 91.62 288 PRO A CA 1
ATOM 2225 C C . PRO A 1 288 ? 7.624 12.603 -9.910 1.00 91.62 288 PRO A C 1
ATOM 2227 O O . PRO A 1 288 ? 6.612 13.244 -9.630 1.00 91.62 288 PRO A O 1
ATOM 2230 N N . ASN A 1 289 ? 8.525 12.266 -8.995 1.00 92.31 289 ASN A N 1
ATOM 2231 C CA . ASN A 1 289 ? 8.419 12.530 -7.566 1.00 92.31 289 ASN A CA 1
ATOM 2232 C C . ASN A 1 289 ? 9.596 13.429 -7.129 1.00 92.31 289 ASN A C 1
ATOM 2234 O O . ASN A 1 289 ? 10.636 12.916 -6.697 1.00 92.31 289 ASN A O 1
ATOM 2238 N N . PRO A 1 290 ? 9.493 14.762 -7.312 1.00 93.38 290 PRO A N 1
ATOM 2239 C CA . PRO A 1 290 ? 10.531 15.702 -6.902 1.00 93.38 290 PRO A CA 1
ATOM 2240 C C . PRO A 1 290 ? 10.627 15.769 -5.372 1.00 93.38 290 PRO A C 1
ATOM 2242 O O . PRO A 1 290 ? 9.621 15.886 -4.672 1.00 93.38 290 PRO A O 1
ATOM 2245 N N . LYS A 1 291 ? 11.852 15.698 -4.849 1.00 93.44 291 LYS A N 1
ATOM 2246 C CA . LYS A 1 291 ? 12.173 15.714 -3.414 1.00 93.44 291 LYS A CA 1
ATOM 2247 C C . LYS A 1 291 ? 13.415 16.561 -3.149 1.00 93.44 291 LYS A C 1
ATOM 2249 O O . LYS A 1 291 ? 14.099 16.999 -4.069 1.00 93.44 291 LYS A O 1
ATOM 2254 N N . GLU A 1 292 ? 13.716 16.752 -1.874 1.00 93.06 292 GLU A N 1
ATOM 2255 C CA . GLU A 1 292 ? 14.957 17.360 -1.406 1.00 93.06 292 GLU A CA 1
ATOM 2256 C C . GLU A 1 292 ? 15.650 16.396 -0.437 1.00 93.06 292 GLU A C 1
ATOM 2258 O O . GLU A 1 292 ? 14.987 15.745 0.375 1.00 93.06 292 GLU A O 1
ATOM 2263 N N . VAL A 1 293 ? 16.967 16.256 -0.573 1.00 89.12 293 VAL A N 1
ATOM 2264 C CA . VAL A 1 293 ? 17.815 15.328 0.190 1.00 89.12 293 VAL A CA 1
ATOM 2265 C C . VAL A 1 293 ? 19.086 16.085 0.546 1.00 89.12 293 VAL A C 1
ATOM 2267 O O . VAL A 1 293 ? 19.802 16.510 -0.354 1.00 89.12 293 VAL A O 1
ATOM 2270 N N . ASP A 1 294 ? 19.339 16.311 1.835 1.00 87.38 294 ASP A N 1
ATOM 2271 C CA . ASP A 1 294 ? 20.475 17.108 2.330 1.00 87.38 294 ASP A CA 1
ATOM 2272 C C . ASP A 1 294 ? 20.622 18.487 1.643 1.00 87.38 294 ASP A C 1
ATOM 2274 O O . ASP A 1 294 ? 21.724 18.947 1.349 1.00 87.38 294 ASP A O 1
ATOM 2278 N N . GLY A 1 295 ? 19.494 19.145 1.343 1.00 89.88 295 GLY A N 1
ATOM 2279 C CA . GLY A 1 295 ? 19.439 20.426 0.622 1.00 89.88 295 GLY A CA 1
ATOM 2280 C C . GLY A 1 295 ? 19.593 20.325 -0.904 1.00 89.88 295 GLY A C 1
ATOM 2281 O O . GLY A 1 295 ? 19.458 21.327 -1.603 1.00 89.88 295 GLY A O 1
ATOM 2282 N N . VAL A 1 296 ? 19.846 19.130 -1.448 1.00 93.12 296 VAL A N 1
ATOM 2283 C CA . VAL A 1 296 ? 19.937 18.878 -2.892 1.00 93.12 296 VAL A CA 1
ATOM 2284 C C . VAL A 1 296 ? 18.558 18.527 -3.443 1.00 93.12 296 VAL A C 1
ATOM 2286 O O . VAL A 1 296 ? 17.920 17.570 -2.997 1.00 93.12 296 VAL A O 1
ATOM 2289 N N . LYS A 1 297 ? 18.106 19.268 -4.459 1.00 96.75 297 LYS A N 1
ATOM 2290 C CA . LYS A 1 297 ? 16.885 18.938 -5.204 1.00 96.75 297 LYS A CA 1
ATOM 2291 C C . LYS A 1 297 ? 17.118 17.702 -6.060 1.00 96.75 297 LYS A C 1
ATOM 2293 O O . LYS A 1 297 ? 18.037 17.663 -6.880 1.00 96.75 297 LYS A O 1
ATOM 2298 N N . VAL A 1 298 ? 16.254 16.708 -5.894 1.00 96.62 298 VAL A N 1
ATOM 2299 C CA . VAL A 1 298 ? 16.332 15.429 -6.597 1.00 96.62 298 VAL A CA 1
ATOM 2300 C C . VAL A 1 298 ? 15.009 15.039 -7.238 1.00 96.62 298 VAL A C 1
ATOM 2302 O O . VAL A 1 298 ? 13.931 15.407 -6.775 1.00 96.62 298 VAL A O 1
ATOM 2305 N N . LEU A 1 299 ? 15.099 14.235 -8.288 1.00 96.00 299 LEU A N 1
ATOM 2306 C CA . LEU A 1 299 ? 13.986 13.619 -8.984 1.00 96.00 299 LEU A CA 1
ATOM 2307 C C . LEU A 1 299 ? 14.040 12.100 -8.792 1.00 96.00 299 LEU A C 1
ATOM 2309 O O . LEU A 1 299 ? 15.070 11.455 -9.004 1.00 96.00 299 LEU A O 1
ATOM 2313 N N . GLN A 1 300 ? 12.909 11.535 -8.385 1.00 96.06 300 GLN A N 1
ATOM 2314 C CA . GLN A 1 300 ? 12.649 10.099 -8.382 1.00 96.06 300 GLN A CA 1
ATOM 2315 C C . GLN A 1 300 ? 11.617 9.813 -9.475 1.00 96.06 300 GLN A C 1
ATOM 2317 O O . GLN A 1 300 ? 10.641 10.551 -9.595 1.00 96.06 300 GLN A O 1
ATOM 2322 N N . LEU A 1 301 ? 11.842 8.789 -10.295 1.00 94.88 301 LEU A N 1
ATOM 2323 C CA . LEU A 1 301 ? 10.915 8.364 -11.340 1.00 94.88 301 LEU A CA 1
ATOM 2324 C C . LEU A 1 301 ? 10.328 7.017 -10.936 1.00 94.88 301 LEU A C 1
ATOM 2326 O O . LEU A 1 301 ? 11.042 6.026 -10.815 1.00 94.88 301 LEU A O 1
ATOM 2330 N N . GLU A 1 302 ? 9.026 6.990 -10.701 1.00 93.94 302 GLU A N 1
ATOM 2331 C CA . GLU A 1 302 ? 8.321 5.805 -10.222 1.00 93.94 302 GLU A CA 1
ATOM 2332 C C . GLU A 1 302 ? 7.267 5.350 -11.240 1.00 93.94 302 GLU A C 1
ATOM 2334 O O . GLU A 1 302 ? 6.862 6.107 -12.123 1.00 93.94 302 GLU A O 1
ATOM 2339 N N . THR A 1 303 ? 6.792 4.111 -11.114 1.00 92.12 303 THR A N 1
ATOM 2340 C CA . THR A 1 303 ? 5.617 3.615 -11.851 1.00 92.12 303 THR A CA 1
ATOM 2341 C C . THR A 1 303 ? 4.626 2.944 -10.899 1.00 92.12 303 THR A C 1
ATOM 2343 O O . THR A 1 303 ? 4.997 2.460 -9.824 1.00 92.12 303 THR A O 1
ATOM 2346 N N . ALA A 1 304 ? 3.347 2.904 -11.280 1.00 87.06 304 ALA A N 1
ATOM 2347 C CA . ALA A 1 304 ? 2.283 2.281 -10.495 1.00 87.06 304 ALA A CA 1
ATOM 2348 C C . ALA A 1 304 ? 1.815 0.963 -11.129 1.00 87.06 304 ALA A C 1
ATOM 2350 O O . ALA A 1 304 ? 1.418 0.936 -12.290 1.00 87.06 304 ALA A O 1
ATOM 2351 N N . ALA A 1 305 ? 1.765 -0.121 -10.345 1.00 89.00 305 ALA A N 1
ATOM 2352 C CA . ALA A 1 305 ? 1.341 -1.445 -10.826 1.00 89.00 305 ALA A CA 1
ATOM 2353 C C . ALA A 1 305 ? -0.049 -1.450 -11.484 1.00 89.00 305 ALA A C 1
ATOM 2355 O O . ALA A 1 305 ? -0.267 -2.157 -12.463 1.00 89.00 305 ALA A O 1
ATOM 2356 N N . GLY A 1 306 ? -0.982 -0.636 -10.977 1.00 81.75 306 GLY A N 1
ATOM 2357 C CA . GLY A 1 306 ? -2.320 -0.503 -11.554 1.00 81.75 306 GLY A CA 1
ATOM 2358 C C . GLY A 1 306 ? -2.325 0.085 -12.970 1.00 81.75 306 GLY A C 1
ATOM 2359 O O . GLY A 1 306 ? -3.191 -0.270 -13.762 1.00 81.75 306 GLY A O 1
ATOM 2360 N N . ALA A 1 307 ? -1.335 0.912 -13.332 1.00 83.88 307 ALA A N 1
ATOM 2361 C CA . ALA A 1 307 ? -1.211 1.475 -14.679 1.00 83.88 307 ALA A CA 1
ATOM 2362 C C . ALA A 1 307 ? -0.870 0.406 -15.734 1.00 83.88 307 ALA A C 1
ATOM 2364 O O . ALA A 1 307 ? -1.121 0.598 -16.924 1.00 83.88 307 ALA A O 1
ATOM 2365 N N . ALA A 1 308 ? -0.356 -0.757 -15.313 1.00 89.19 308 ALA A N 1
ATOM 2366 C CA . ALA A 1 308 ? -0.075 -1.861 -16.221 1.00 89.19 308 ALA A CA 1
ATOM 2367 C C . ALA A 1 308 ? -1.340 -2.515 -16.803 1.00 89.19 308 ALA A C 1
ATOM 2369 O O . ALA A 1 308 ? -1.230 -3.219 -17.804 1.00 89.19 308 ALA A O 1
ATOM 2370 N N . ILE A 1 309 ? -2.526 -2.280 -16.218 1.00 86.19 309 ILE A N 1
ATOM 2371 C CA . ILE A 1 309 ? -3.793 -2.933 -16.595 1.00 86.19 309 ILE A CA 1
ATOM 2372 C C . ILE A 1 309 ? -4.075 -2.886 -18.105 1.00 86.19 309 ILE A C 1
ATOM 2374 O O . ILE A 1 309 ? -4.484 -3.891 -18.681 1.00 86.19 309 ILE A O 1
ATOM 2378 N N . LYS A 1 310 ? -3.747 -1.766 -18.761 1.00 83.88 310 LYS A N 1
ATOM 2379 C CA . LYS A 1 310 ? -3.974 -1.532 -20.197 1.00 83.88 310 LYS A CA 1
ATOM 2380 C C . LYS A 1 310 ? -3.149 -2.426 -21.136 1.00 83.88 310 LYS A C 1
ATOM 2382 O O . LYS A 1 310 ? -3.439 -2.475 -22.324 1.00 83.88 310 LYS A O 1
ATOM 2387 N N . PHE A 1 311 ? -2.123 -3.113 -20.624 1.00 89.75 311 PHE A N 1
ATOM 2388 C CA . PHE A 1 311 ? -1.291 -4.053 -21.389 1.00 89.75 311 PHE A CA 1
ATOM 2389 C C . PHE A 1 311 ? -1.756 -5.511 -21.265 1.00 89.75 311 PHE A C 1
ATOM 2391 O O . PHE A 1 311 ? -1.213 -6.383 -21.943 1.00 89.75 311 PHE A O 1
ATOM 2398 N N . PHE A 1 312 ? -2.733 -5.800 -20.398 1.00 88.50 312 PHE A N 1
ATOM 2399 C CA . PHE A 1 312 ? -3.269 -7.146 -20.217 1.00 88.50 312 PHE A CA 1
ATOM 2400 C C . PHE A 1 312 ? -4.526 -7.347 -21.065 1.00 88.50 312 PHE A C 1
ATOM 2402 O O . PHE A 1 312 ? -5.529 -6.650 -20.909 1.00 88.50 312 PHE A O 1
ATOM 2409 N N . ASP A 1 313 ? -4.490 -8.355 -21.935 1.00 87.50 313 ASP A N 1
ATOM 2410 C CA . ASP A 1 313 ? -5.656 -8.777 -22.708 1.00 87.50 313 ASP A CA 1
ATOM 2411 C C . ASP A 1 313 ? -6.804 -9.188 -21.770 1.00 87.50 313 ASP A C 1
ATOM 2413 O O . ASP A 1 313 ? -6.599 -9.969 -20.838 1.00 87.50 313 ASP A O 1
ATOM 2417 N N . LYS A 1 314 ? -8.022 -8.701 -22.050 1.00 84.69 314 LYS A N 1
ATOM 2418 C CA . LYS A 1 314 ? -9.245 -8.984 -21.269 1.00 84.69 314 LYS A CA 1
ATOM 2419 C C . LYS A 1 314 ? -9.169 -8.558 -19.791 1.00 84.69 314 LYS A C 1
ATOM 2421 O O . LYS A 1 314 ? -9.766 -9.204 -18.931 1.00 84.69 314 LYS A O 1
ATOM 2426 N N . ALA A 1 315 ? -8.448 -7.480 -19.488 1.00 86.31 315 ALA A N 1
ATOM 2427 C CA . ALA A 1 315 ? -8.473 -6.880 -18.160 1.00 86.31 315 ALA A CA 1
ATOM 2428 C C . ALA A 1 315 ? -9.870 -6.333 -17.800 1.00 86.31 315 ALA A C 1
ATOM 2430 O O . ALA A 1 315 ? -10.535 -5.718 -18.632 1.00 86.31 315 ALA A O 1
ATOM 2431 N N . ILE A 1 316 ? -10.280 -6.531 -16.544 1.00 86.69 316 ILE A N 1
ATOM 2432 C CA . ILE A 1 316 ? -11.543 -6.041 -15.972 1.00 86.69 316 ILE A CA 1
ATOM 2433 C C . ILE A 1 316 ? -11.305 -5.428 -14.587 1.00 86.69 316 ILE A C 1
ATOM 2435 O O . ILE A 1 316 ? -10.345 -5.775 -13.894 1.00 86.69 316 ILE A O 1
ATOM 2439 N N . GLY A 1 317 ? -12.203 -4.543 -14.166 1.00 84.19 317 GLY A N 1
ATOM 2440 C CA . GLY A 1 317 ? -12.370 -4.144 -12.772 1.00 84.19 317 GLY A CA 1
ATOM 2441 C C . GLY A 1 317 ? -13.439 -4.988 -12.072 1.00 84.19 317 GLY A C 1
ATOM 2442 O O . GLY A 1 317 ? -14.305 -5.577 -12.715 1.00 84.19 317 GLY A O 1
ATOM 2443 N N . ILE A 1 318 ? -13.402 -5.012 -10.739 1.00 83.88 318 ILE A N 1
ATOM 2444 C CA . ILE A 1 318 ? -14.470 -5.580 -9.905 1.00 83.88 318 ILE A CA 1
ATOM 2445 C C . ILE A 1 318 ? -14.841 -4.537 -8.850 1.00 83.88 318 ILE A C 1
ATOM 2447 O O . ILE A 1 318 ? -13.977 -4.082 -8.095 1.00 83.88 318 ILE A O 1
ATOM 2451 N N . ASN A 1 319 ? -16.116 -4.155 -8.787 1.00 82.00 319 ASN A N 1
ATOM 2452 C CA . ASN A 1 319 ? -16.609 -3.190 -7.808 1.00 82.00 319 ASN A CA 1
ATOM 2453 C C . ASN A 1 319 ? -16.855 -3.883 -6.458 1.00 82.00 319 ASN A C 1
ATOM 2455 O O . ASN A 1 319 ? -17.929 -4.431 -6.214 1.00 82.00 319 ASN A O 1
ATOM 2459 N N . VAL A 1 320 ? -15.821 -3.910 -5.611 1.00 83.88 320 VAL A N 1
ATOM 2460 C CA . VAL A 1 320 ? -15.823 -4.596 -4.308 1.00 83.88 320 VAL A CA 1
ATOM 2461 C C . VAL A 1 320 ? -16.359 -3.720 -3.166 1.00 83.88 320 VAL A C 1
ATOM 2463 O O . VAL A 1 320 ? -16.110 -2.512 -3.146 1.00 83.88 320 VAL A O 1
ATOM 2466 N N . PRO A 1 321 ? -17.010 -4.308 -2.143 1.00 86.06 321 PRO A N 1
ATOM 2467 C CA . PRO A 1 321 ? -17.422 -3.570 -0.954 1.00 86.06 321 PRO A CA 1
ATOM 2468 C C . PRO A 1 321 ? -16.220 -3.006 -0.180 1.00 86.06 321 PRO A C 1
ATOM 2470 O O . PRO A 1 321 ? -15.134 -3.594 -0.136 1.00 86.06 321 PRO A O 1
ATOM 2473 N N . ARG A 1 322 ? -16.438 -1.882 0.522 1.00 81.69 322 ARG A N 1
ATOM 2474 C CA . ARG A 1 322 ? -15.399 -1.170 1.295 1.00 81.69 322 ARG A CA 1
ATOM 2475 C C . ARG A 1 322 ? -14.748 -2.020 2.396 1.00 81.69 322 ARG A C 1
ATOM 2477 O O . ARG A 1 322 ? -13.638 -1.711 2.813 1.00 81.69 322 ARG A O 1
ATOM 2484 N N . SER A 1 323 ? -15.372 -3.121 2.817 1.00 85.19 323 SER A N 1
ATOM 2485 C CA . SER A 1 323 ? -14.763 -4.124 3.705 1.00 85.19 323 SER A CA 1
ATOM 2486 C C . SER A 1 323 ? -13.445 -4.701 3.165 1.00 85.19 323 SER A C 1
ATOM 2488 O O . SER A 1 323 ? -12.599 -5.110 3.953 1.00 85.19 323 SER A O 1
ATOM 2490 N N . ARG A 1 324 ? -13.218 -4.678 1.841 1.00 85.94 324 ARG A N 1
ATOM 2491 C CA . ARG A 1 324 ? -11.944 -5.067 1.205 1.00 85.94 324 ARG A CA 1
ATOM 2492 C C . ARG A 1 324 ? -10.929 -3.921 1.066 1.00 85.94 324 ARG A C 1
ATOM 2494 O O . ARG A 1 324 ? -9.855 -4.122 0.497 1.00 85.94 324 ARG A O 1
ATOM 2501 N N . PHE A 1 325 ? -11.243 -2.726 1.571 1.00 84.19 325 PHE A N 1
ATOM 2502 C CA . PHE A 1 325 ? -10.380 -1.545 1.525 1.00 84.19 325 PHE A CA 1
ATOM 2503 C C . PHE A 1 325 ? -10.329 -0.832 2.884 1.00 84.19 325 PHE A C 1
ATOM 2505 O O . PHE A 1 325 ? -11.018 0.160 3.134 1.00 84.19 325 PHE A O 1
ATOM 2512 N N . LEU A 1 326 ? -9.449 -1.338 3.750 1.00 87.31 326 LEU A N 1
ATOM 2513 C CA . LEU A 1 326 ? -9.158 -0.794 5.077 1.00 87.31 326 LEU A CA 1
ATOM 2514 C C . LEU A 1 326 ? -7.672 -0.383 5.172 1.00 87.31 326 LEU A C 1
ATOM 2516 O O . LEU A 1 326 ? -6.885 -1.040 5.854 1.00 87.31 326 LEU A O 1
ATOM 2520 N N . PRO A 1 327 ? -7.232 0.652 4.429 1.00 88.50 327 PRO A N 1
ATOM 2521 C CA . PRO A 1 327 ? -5.845 1.094 4.466 1.00 88.50 327 PRO A CA 1
ATOM 2522 C C . PRO A 1 327 ? -5.535 1.807 5.786 1.00 88.50 327 PRO A C 1
ATOM 2524 O O . PRO A 1 327 ? -6.274 2.689 6.210 1.00 88.50 327 PRO A O 1
ATOM 2527 N N . VAL A 1 328 ? -4.373 1.515 6.369 1.00 90.00 328 VAL A N 1
ATOM 2528 C CA . VAL A 1 328 ? -3.799 2.330 7.447 1.00 90.00 328 VAL A CA 1
ATOM 2529 C C . VAL A 1 328 ? -2.712 3.216 6.849 1.00 90.00 328 VAL A C 1
ATOM 2531 O O . VAL A 1 328 ? -1.688 2.721 6.371 1.00 90.00 328 VAL A O 1
ATOM 2534 N N . LYS A 1 329 ? -2.903 4.537 6.831 1.00 87.88 329 LYS A N 1
ATOM 2535 C CA . LYS A 1 329 ? -1.955 5.527 6.286 1.00 87.88 329 LYS A CA 1
ATOM 2536 C C . LYS A 1 329 ? -1.394 6.437 7.380 1.00 87.88 329 LYS A C 1
ATOM 2538 O O . LYS A 1 329 ? -0.185 6.673 7.362 1.00 87.88 329 LYS A O 1
ATOM 2543 N N . ALA A 1 330 ? -2.220 6.829 8.347 1.00 91.56 330 ALA A N 1
ATOM 2544 C CA . ALA A 1 330 ? -1.870 7.600 9.537 1.00 91.56 330 ALA A CA 1
ATOM 2545 C C . ALA A 1 330 ? -2.297 6.884 10.838 1.00 91.56 330 ALA A C 1
ATOM 2547 O O . ALA A 1 330 ? -2.943 5.837 10.820 1.00 91.56 330 ALA A O 1
ATOM 2548 N N . THR A 1 331 ? -1.937 7.456 11.989 1.00 95.44 331 THR A N 1
ATOM 2549 C CA . THR A 1 331 ? -2.320 6.953 13.322 1.00 95.44 331 THR A CA 1
ATOM 2550 C C . THR A 1 331 ? -3.815 7.111 13.629 1.00 95.44 331 THR A C 1
ATOM 2552 O O . THR A 1 331 ? -4.348 6.350 14.429 1.00 95.44 331 THR A O 1
ATOM 2555 N N . SER A 1 332 ? -4.522 8.012 12.938 1.00 95.50 332 SER A N 1
ATOM 2556 C CA . SER A 1 332 ? -5.994 8.065 12.919 1.00 95.50 332 SER A CA 1
ATOM 2557 C C . SER A 1 332 ? -6.615 6.763 12.405 1.00 95.50 332 SER A C 1
ATOM 2559 O O . SER A 1 332 ? -7.592 6.277 12.967 1.00 95.50 332 SER A O 1
ATOM 2561 N N . ASP A 1 333 ? -6.022 6.170 11.367 1.00 93.94 333 ASP A N 1
ATOM 2562 C CA . ASP A 1 333 ? -6.492 4.910 10.785 1.00 93.94 333 ASP A CA 1
ATOM 2563 C C . ASP A 1 333 ? -6.087 3.719 11.662 1.00 93.94 333 ASP A C 1
ATOM 2565 O O . ASP A 1 333 ? -6.822 2.739 11.765 1.00 93.94 333 ASP A O 1
ATOM 2569 N N . LEU A 1 334 ? -4.930 3.819 12.331 1.00 95.00 334 LEU A N 1
ATOM 2570 C CA . LEU A 1 334 ? -4.482 2.830 13.310 1.00 95.00 334 LEU A CA 1
ATOM 2571 C C . LEU A 1 334 ? -5.455 2.756 14.499 1.00 95.00 334 LEU A C 1
ATOM 2573 O O . LEU A 1 334 ? -5.849 1.662 14.889 1.00 95.00 334 LEU A O 1
ATOM 2577 N N . LEU A 1 335 ? -5.924 3.910 14.993 1.00 97.06 335 LEU A N 1
ATOM 2578 C CA . LEU A 1 335 ? -6.955 3.990 16.032 1.00 97.06 335 LEU A CA 1
ATOM 2579 C C . LEU A 1 335 ? -8.262 3.301 15.615 1.00 97.06 335 LEU A C 1
ATOM 2581 O O . LEU A 1 335 ? -8.876 2.626 16.437 1.00 97.06 335 LEU A O 1
ATOM 2585 N N . LEU A 1 336 ? -8.676 3.428 14.346 1.00 95.69 336 LEU A N 1
ATOM 2586 C CA . LEU A 1 336 ? -9.860 2.725 13.843 1.00 95.69 336 LEU A CA 1
ATOM 2587 C C . LEU A 1 336 ? -9.695 1.206 13.984 1.00 95.69 336 LEU A C 1
ATOM 2589 O 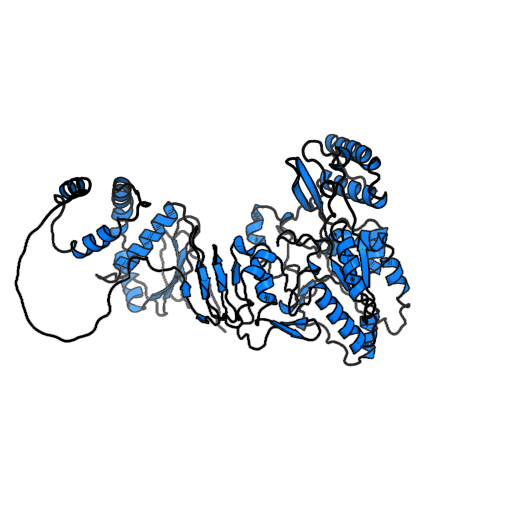O . LEU A 1 336 ? -10.545 0.575 14.605 1.00 95.69 336 LEU A O 1
ATOM 2593 N N . VAL A 1 337 ? -8.614 0.625 13.450 1.00 94.62 337 VAL A N 1
ATOM 2594 C CA . VAL A 1 337 ? -8.426 -0.843 13.413 1.00 94.62 337 VAL A CA 1
ATOM 2595 C C . VAL A 1 337 ? -8.079 -1.461 14.774 1.00 94.62 337 VAL A C 1
ATOM 2597 O O . VAL A 1 337 ? -8.449 -2.606 15.035 1.00 94.62 337 VAL A O 1
ATOM 2600 N N . GLN A 1 338 ? -7.436 -0.696 15.660 1.00 95.75 338 GLN A N 1
ATOM 2601 C CA . GLN A 1 338 ? -7.155 -1.099 17.042 1.00 95.75 338 GLN A CA 1
ATOM 2602 C C . GLN A 1 338 ? -8.404 -1.102 17.937 1.00 95.75 338 GLN A C 1
ATOM 2604 O O . GLN A 1 338 ? -8.430 -1.795 18.952 1.00 95.75 338 GLN A O 1
ATOM 2609 N N . SER A 1 339 ? -9.431 -0.325 17.589 1.00 96.75 339 SER A N 1
ATOM 2610 C CA . SER A 1 339 ? -10.622 -0.148 18.425 1.00 96.75 339 SER A CA 1
ATOM 2611 C C . SER A 1 339 ? -11.641 -1.291 18.361 1.00 96.75 339 SER A C 1
ATOM 2613 O O . SER A 1 339 ? -11.570 -2.210 17.542 1.00 96.75 339 SER A O 1
ATOM 2615 N N . ASP A 1 340 ? -12.667 -1.169 19.202 1.00 96.50 340 ASP A N 1
ATOM 2616 C CA . ASP A 1 340 ? -13.877 -1.989 19.211 1.00 96.50 340 ASP A CA 1
ATOM 2617 C C . ASP A 1 340 ? -14.815 -1.773 18.004 1.00 96.50 340 ASP A C 1
ATOM 2619 O O . ASP A 1 340 ? -15.794 -2.504 17.875 1.00 96.50 340 ASP A O 1
ATOM 2623 N N . LEU A 1 341 ? -14.522 -0.856 17.068 1.00 96.12 341 LEU A N 1
ATOM 2624 C CA . LEU A 1 341 ? -15.187 -0.834 15.749 1.00 96.12 341 LEU A CA 1
ATOM 2625 C C . LEU A 1 341 ? -14.924 -2.106 14.937 1.00 96.12 341 LEU A C 1
ATOM 2627 O O . LEU A 1 341 ? -15.689 -2.429 14.022 1.00 96.12 341 LEU A O 1
ATOM 2631 N N . TYR A 1 342 ? -13.839 -2.804 15.261 1.00 95.12 342 TYR A N 1
ATOM 2632 C CA . TYR A 1 342 ? -13.472 -4.073 14.666 1.00 95.12 342 TYR A CA 1
ATOM 2633 C C . TYR A 1 342 ? -13.254 -5.126 15.752 1.00 95.12 342 TYR A C 1
ATOM 2635 O O . TYR A 1 342 ? -12.942 -4.828 16.909 1.00 95.12 342 TYR A O 1
ATOM 2643 N N . THR A 1 343 ? -13.423 -6.376 15.355 1.00 93.25 343 THR A N 1
ATOM 2644 C CA . THR A 1 343 ? -13.020 -7.571 16.089 1.00 93.25 343 THR A CA 1
ATOM 2645 C C . THR A 1 343 ? -11.933 -8.287 15.293 1.00 93.25 343 THR A C 1
ATOM 2647 O O . THR A 1 343 ? -11.708 -7.992 14.116 1.00 93.25 343 THR A O 1
ATOM 2650 N N . LEU A 1 344 ? -11.239 -9.222 15.937 1.00 93.62 344 LEU A N 1
ATOM 2651 C CA . LEU A 1 344 ? -10.288 -10.098 15.270 1.00 93.62 344 LEU A CA 1
ATOM 2652 C C . LEU A 1 344 ? -10.852 -11.518 15.237 1.00 93.62 344 LEU A C 1
ATOM 2654 O O . LEU A 1 344 ? -11.249 -12.047 16.272 1.00 93.62 344 LEU A O 1
ATOM 2658 N N . GLN A 1 345 ? -10.888 -12.121 14.052 1.00 93.00 345 GLN A N 1
ATOM 2659 C CA . GLN A 1 345 ? -11.306 -13.506 13.849 1.00 93.00 345 GLN A CA 1
ATOM 2660 C C . GLN A 1 345 ? -10.405 -14.139 12.790 1.00 93.00 345 GLN A C 1
ATOM 2662 O O . GLN A 1 345 ? -10.322 -13.622 11.681 1.00 93.00 345 GLN A O 1
ATOM 2667 N N . ASP A 1 346 ? -9.726 -15.239 13.117 1.00 91.25 346 ASP A N 1
ATOM 2668 C CA . ASP A 1 346 ? -8.923 -16.032 12.171 1.00 91.25 346 ASP A CA 1
ATOM 2669 C C . ASP A 1 346 ? -7.877 -15.209 11.378 1.00 91.25 346 ASP A C 1
ATOM 2671 O O . ASP A 1 346 ? -7.570 -15.498 10.221 1.00 91.25 346 ASP A O 1
ATOM 2675 N N . GLY A 1 347 ? -7.333 -14.154 12.003 1.00 90.81 347 GLY A N 1
ATOM 2676 C CA . GLY A 1 347 ? -6.399 -13.192 11.398 1.00 90.81 347 GLY A CA 1
ATOM 2677 C C . GLY A 1 347 ? -7.064 -12.051 10.613 1.00 90.81 347 GLY A C 1
ATOM 2678 O O . GLY A 1 347 ? -6.391 -11.098 10.220 1.00 90.81 347 GLY A O 1
ATOM 2679 N N . PHE A 1 348 ? -8.378 -12.097 10.395 1.00 93.38 348 PHE A N 1
ATOM 2680 C CA . PHE A 1 348 ? -9.150 -11.047 9.732 1.00 93.38 348 PHE A CA 1
ATOM 2681 C C . PHE A 1 348 ? -9.611 -9.973 10.723 1.00 93.38 348 PHE A C 1
ATOM 2683 O O . PHE A 1 348 ? -10.177 -10.268 11.776 1.00 93.38 348 PHE A O 1
ATOM 2690 N N . VAL A 1 349 ? -9.422 -8.706 10.343 1.00 93.62 349 VAL A N 1
ATOM 2691 C CA . VAL A 1 349 ? -9.990 -7.541 11.038 1.00 93.62 349 VAL A CA 1
ATOM 2692 C C . VAL A 1 349 ? -11.433 -7.367 10.555 1.00 93.62 349 VAL A C 1
ATOM 2694 O O . VAL A 1 349 ? -11.681 -6.818 9.481 1.00 93.62 349 VAL A O 1
ATOM 2697 N N . VAL A 1 350 ? -12.386 -7.900 11.318 1.00 93.12 350 VAL A N 1
ATOM 2698 C CA . VAL A 1 350 ? -13.809 -7.981 10.956 1.00 93.12 350 VAL A CA 1
ATOM 2699 C C . VAL A 1 350 ? -14.571 -6.800 11.554 1.00 93.12 350 VAL A C 1
ATOM 2701 O O . VAL A 1 350 ? -14.270 -6.342 12.652 1.00 93.12 350 VAL A O 1
ATOM 2704 N N . ARG A 1 351 ? -15.568 -6.269 10.839 1.00 93.06 351 ARG A N 1
ATOM 2705 C CA . ARG A 1 351 ? -16.435 -5.194 11.349 1.00 93.06 351 ARG A CA 1
ATOM 2706 C C . ARG A 1 351 ? -17.244 -5.698 12.550 1.00 93.06 351 ARG A C 1
ATOM 2708 O O . ARG A 1 351 ? -17.927 -6.712 12.436 1.00 93.06 351 ARG A O 1
ATOM 2715 N N . ASN A 1 352 ? -17.204 -4.982 13.675 1.00 94.75 352 ASN A N 1
ATOM 2716 C CA . ASN A 1 352 ? -18.003 -5.345 14.845 1.00 94.75 352 ASN A CA 1
ATOM 2717 C C . ASN A 1 352 ? -19.505 -5.186 14.538 1.00 94.75 352 ASN A C 1
ATOM 2719 O O . ASN A 1 352 ? -19.933 -4.123 14.096 1.00 94.75 352 ASN A O 1
ATOM 2723 N N . GLN A 1 353 ? -20.308 -6.218 14.805 1.00 93.88 353 GLN A N 1
ATOM 2724 C CA . GLN A 1 353 ? -21.759 -6.213 14.573 1.00 93.88 353 GLN A CA 1
ATOM 2725 C C . GLN A 1 353 ? -22.523 -5.265 15.515 1.00 93.88 353 GLN A C 1
ATOM 2727 O O . GLN A 1 353 ? -23.631 -4.851 15.198 1.00 93.88 353 GLN A O 1
ATOM 2732 N N . ALA A 1 354 ? -21.924 -4.856 16.641 1.00 94.81 354 ALA A N 1
ATOM 2733 C CA . ALA A 1 354 ? -22.480 -3.819 17.517 1.00 94.81 354 ALA A CA 1
ATOM 2734 C C . ALA A 1 354 ? -22.444 -2.404 16.896 1.00 94.81 354 ALA A C 1
ATOM 2736 O O . ALA A 1 354 ? -23.002 -1.461 17.454 1.00 94.81 354 ALA A O 1
ATOM 2737 N N . ARG A 1 355 ? -21.773 -2.226 15.749 1.00 93.56 355 ARG A N 1
ATOM 2738 C CA . ARG A 1 355 ? -21.688 -0.953 15.033 1.00 93.56 355 ARG A CA 1
ATOM 2739 C C . ARG A 1 355 ? -22.877 -0.790 14.081 1.00 93.56 355 ARG A C 1
ATOM 2741 O O . ARG A 1 355 ? -22.808 -1.209 12.931 1.00 93.56 355 ARG A O 1
ATOM 2748 N N . GLU A 1 356 ? -23.920 -0.099 14.538 1.00 89.44 356 GLU A N 1
ATOM 2749 C CA . GLU A 1 356 ? -25.131 0.175 13.740 1.00 89.44 356 GLU A CA 1
ATOM 2750 C C . GLU A 1 356 ? -24.846 0.948 12.438 1.00 89.44 356 GLU A C 1
ATOM 2752 O O . GLU A 1 356 ? -25.420 0.652 11.392 1.00 89.44 356 GLU A O 1
ATOM 2757 N N . ASN A 1 357 ? -23.947 1.941 12.475 1.00 87.00 357 ASN A N 1
ATOM 2758 C CA . ASN A 1 357 ? -23.600 2.734 11.294 1.00 87.00 357 ASN A CA 1
ATOM 2759 C C . ASN A 1 357 ? -22.525 2.016 10.438 1.00 87.00 357 ASN A C 1
ATOM 2761 O O . ASN A 1 357 ? -21.378 1.882 10.895 1.00 87.00 357 ASN A O 1
ATOM 2765 N N . PRO A 1 358 ? -22.818 1.619 9.181 1.00 84.31 358 PRO A N 1
ATOM 2766 C CA . PRO A 1 358 ? -21.853 0.934 8.319 1.00 84.31 358 PRO A CA 1
ATOM 2767 C C . PRO A 1 358 ? -20.605 1.777 8.008 1.00 84.31 358 PRO A C 1
ATOM 2769 O O . PRO A 1 358 ? -19.544 1.215 7.740 1.00 84.31 358 PRO A O 1
ATOM 2772 N N . GLU A 1 359 ? -20.676 3.108 8.101 1.00 87.06 359 GLU A N 1
ATOM 2773 C CA . GLU A 1 359 ? -19.538 4.000 7.873 1.00 87.06 359 GLU A CA 1
ATOM 2774 C C . GLU A 1 359 ? -18.569 4.065 9.069 1.00 87.06 359 GLU A C 1
ATOM 2776 O O . GLU A 1 359 ? -18.946 3.961 10.243 1.00 87.06 359 GLU A O 1
ATOM 2781 N N . ASN A 1 360 ? -17.279 4.255 8.779 1.00 91.12 360 ASN A N 1
ATOM 2782 C CA . ASN A 1 360 ? -16.278 4.588 9.797 1.00 91.12 360 ASN A CA 1
ATOM 2783 C C . ASN A 1 360 ? -16.488 6.018 10.319 1.00 91.12 360 ASN A C 1
ATOM 2785 O O . ASN A 1 360 ? -16.806 6.899 9.519 1.00 91.12 360 ASN A O 1
ATOM 2789 N N . PRO A 1 361 ? -16.245 6.284 11.615 1.00 94.62 361 PRO A N 1
ATOM 2790 C CA . PRO A 1 361 ? -16.162 7.653 12.095 1.00 94.62 361 PRO A CA 1
ATOM 2791 C C . PRO A 1 361 ? -15.003 8.410 11.446 1.00 94.62 361 PRO A C 1
ATOM 2793 O O . PRO A 1 361 ? -13.946 7.843 11.163 1.00 94.62 361 PRO A O 1
ATOM 2796 N N . SER A 1 362 ? -15.180 9.719 11.280 1.00 94.56 362 SER A N 1
ATOM 2797 C CA . SER A 1 362 ? -14.097 10.612 10.859 1.00 94.56 362 SER A CA 1
ATOM 2798 C C . SER A 1 362 ? -13.173 10.897 12.042 1.00 94.56 362 SER A C 1
ATOM 2800 O O . SER A 1 362 ? -13.624 11.459 13.040 1.00 94.56 362 SER A O 1
ATOM 2802 N N . ILE A 1 363 ? -11.889 10.551 11.939 1.00 96.50 363 ILE A N 1
ATOM 2803 C CA . ILE A 1 363 ? -10.900 10.776 13.003 1.00 96.50 363 ILE A CA 1
ATOM 2804 C C . ILE A 1 363 ? -9.803 11.727 12.513 1.00 96.50 363 ILE A C 1
ATOM 2806 O O . ILE A 1 363 ? -9.023 11.385 11.629 1.00 96.50 363 ILE A O 1
ATOM 2810 N N . GLU A 1 364 ? -9.713 12.900 13.138 1.00 96.44 364 GLU A N 1
ATOM 2811 C CA . GLU A 1 364 ? -8.600 13.844 13.002 1.00 96.44 364 GLU A CA 1
ATOM 2812 C C . GLU A 1 364 ? -7.785 13.859 14.303 1.00 96.44 364 GLU A C 1
ATOM 2814 O O . GLU A 1 364 ? -8.287 14.273 15.351 1.00 96.44 364 GLU A O 1
ATOM 2819 N N . LEU A 1 365 ? -6.520 13.434 14.240 1.00 97.19 365 LEU A N 1
ATOM 2820 C CA . LEU A 1 365 ? -5.569 13.553 15.348 1.00 97.19 365 LEU A CA 1
ATOM 2821 C C . LEU A 1 365 ? -4.491 14.587 15.002 1.00 97.19 365 LEU A C 1
ATOM 2823 O O . LEU A 1 365 ? -3.978 14.606 13.881 1.00 97.19 365 LEU A O 1
ATOM 2827 N N . GLY A 1 366 ? -4.148 15.436 15.971 1.00 96.12 366 GLY A N 1
ATOM 2828 C CA . GLY A 1 366 ? -3.136 16.481 15.840 1.00 96.12 366 GLY A CA 1
ATOM 2829 C C . GLY A 1 366 ? -1.716 15.953 15.582 1.00 96.12 366 GLY A C 1
ATOM 2830 O O . GLY A 1 366 ? -1.448 14.754 15.726 1.00 96.12 366 GLY A O 1
ATOM 2831 N N . PRO A 1 367 ? -0.770 16.837 15.209 1.00 96.50 367 PRO A N 1
ATOM 2832 C CA . PRO A 1 367 ? 0.617 16.460 14.923 1.00 96.50 367 PRO A CA 1
ATOM 2833 C C . PRO A 1 367 ? 1.308 15.734 16.091 1.00 96.50 367 PRO A C 1
ATOM 2835 O O . PRO A 1 367 ? 2.199 14.916 15.857 1.00 96.50 367 PRO A O 1
ATOM 2838 N N . GLU A 1 368 ? 0.858 15.956 17.327 1.00 96.88 368 GLU A N 1
ATOM 2839 C CA . GLU A 1 368 ? 1.314 15.290 18.552 1.00 96.88 368 GLU A CA 1
ATOM 2840 C C . GLU A 1 368 ? 1.088 13.767 18.547 1.00 96.88 368 GLU A C 1
ATOM 2842 O O . GLU A 1 368 ? 1.763 13.039 19.278 1.00 96.88 368 GLU A O 1
ATOM 2847 N N . TYR A 1 369 ? 0.162 13.285 17.712 1.00 97.38 369 TYR A N 1
ATOM 2848 C CA . TYR A 1 369 ? -0.177 11.875 17.512 1.00 97.38 369 TYR A CA 1
ATOM 2849 C C . TYR A 1 369 ? 0.427 11.293 16.226 1.00 97.38 369 TYR A C 1
ATOM 2851 O O . TYR A 1 369 ? 0.207 10.121 15.927 1.00 97.38 369 TYR A O 1
ATOM 2859 N N . LYS A 1 370 ? 1.175 12.071 15.429 1.00 95.00 370 LYS A N 1
ATOM 2860 C CA . LYS A 1 370 ? 1.652 11.635 14.102 1.00 95.00 370 LYS A CA 1
ATOM 2861 C C . LYS A 1 370 ? 2.584 10.418 14.162 1.00 95.00 370 LYS A C 1
ATOM 2863 O O . LYS A 1 370 ? 2.554 9.587 13.259 1.00 95.00 370 LYS A O 1
ATOM 2868 N N . LYS A 1 371 ? 3.423 10.317 15.199 1.00 95.25 371 LYS A N 1
ATOM 2869 C CA . LYS A 1 371 ? 4.349 9.188 15.400 1.00 95.25 371 LYS A CA 1
ATOM 2870 C C . LYS A 1 371 ? 3.668 8.067 16.189 1.00 95.25 371 LYS A C 1
ATOM 2872 O O . LYS A 1 371 ? 3.041 8.366 17.199 1.00 95.25 371 LYS A O 1
ATOM 2877 N N . VAL A 1 372 ? 3.858 6.798 15.807 1.00 94.38 372 VAL A N 1
ATOM 2878 C CA . VAL A 1 372 ? 3.284 5.632 16.520 1.00 94.38 372 VAL A CA 1
ATOM 2879 C C . VAL A 1 372 ? 3.659 5.633 18.001 1.00 94.38 372 VAL A C 1
ATOM 2881 O O . VAL A 1 372 ? 2.784 5.458 18.838 1.00 94.38 372 VAL A O 1
ATOM 2884 N N . SER A 1 373 ? 4.919 5.905 18.348 1.00 94.12 373 SER A N 1
ATOM 2885 C CA . SER A 1 373 ? 5.358 5.963 19.750 1.00 94.12 373 SER A CA 1
ATOM 2886 C C . SER A 1 373 ? 4.635 7.046 20.560 1.00 94.12 373 SER A C 1
ATOM 2888 O O . SER A 1 373 ? 4.235 6.802 21.695 1.00 94.12 373 SER A O 1
ATOM 2890 N N . SER A 1 374 ? 4.413 8.226 19.974 1.00 95.62 374 SER A N 1
ATOM 2891 C CA . SER A 1 374 ? 3.654 9.313 20.605 1.00 95.62 374 SER A CA 1
ATOM 2892 C C . SER A 1 374 ? 2.158 9.004 20.683 1.00 95.62 374 SER A C 1
ATOM 2894 O O . SER A 1 374 ? 1.531 9.309 21.688 1.00 95.62 374 SER A O 1
ATOM 2896 N N . PHE A 1 375 ? 1.594 8.369 19.655 1.00 97.19 375 PHE A N 1
ATOM 2897 C CA . PHE A 1 375 ? 0.208 7.905 19.634 1.00 97.19 375 PHE A CA 1
ATOM 2898 C C . PHE A 1 375 ? -0.055 6.860 20.731 1.00 97.19 375 PHE A C 1
ATOM 2900 O O . PHE A 1 375 ? -0.935 7.074 21.559 1.00 97.19 375 PHE A O 1
ATOM 2907 N N . LEU A 1 376 ? 0.750 5.792 20.797 1.00 94.81 376 LEU A N 1
ATOM 2908 C CA . LEU A 1 376 ? 0.627 4.745 21.817 1.00 94.81 376 LEU A CA 1
ATOM 2909 C C . LEU A 1 376 ? 0.853 5.309 23.226 1.00 94.81 376 LEU A C 1
ATOM 2911 O O . LEU A 1 376 ? 0.070 5.036 24.127 1.00 94.81 376 LEU A O 1
ATOM 2915 N N . GLY A 1 377 ? 1.862 6.168 23.414 1.00 96.44 377 GLY A N 1
ATOM 2916 C CA . GLY A 1 377 ? 2.112 6.810 24.709 1.00 96.44 377 GLY A CA 1
ATOM 2917 C C . GLY A 1 377 ? 0.961 7.700 25.200 1.00 96.44 377 GLY A C 1
ATOM 2918 O O . GLY A 1 377 ? 0.778 7.845 26.407 1.00 96.44 377 GLY A O 1
ATOM 2919 N N . ARG A 1 378 ? 0.165 8.274 24.286 1.00 98.06 378 ARG A N 1
ATOM 2920 C CA . ARG A 1 378 ? -0.983 9.141 24.606 1.00 98.06 378 ARG A CA 1
ATOM 2921 C C . ARG A 1 378 ? -2.283 8.388 24.888 1.00 98.06 378 ARG A C 1
ATOM 2923 O O . ARG A 1 378 ? -3.198 9.009 25.424 1.00 98.06 378 ARG A O 1
ATOM 2930 N N . PHE A 1 379 ? -2.373 7.096 24.571 1.00 97.44 379 PHE A N 1
ATOM 2931 C CA . PHE A 1 379 ? -3.534 6.247 24.848 1.00 97.44 379 PHE A CA 1
ATOM 2932 C C . PHE A 1 379 ? -3.158 5.131 25.830 1.00 97.44 379 PHE A C 1
ATOM 2934 O O . PHE A 1 379 ? -2.678 4.075 25.428 1.00 97.44 379 PHE A O 1
ATOM 2941 N N . LYS A 1 380 ? -3.425 5.332 27.129 1.00 97.25 380 LYS A N 1
ATOM 2942 C CA . LYS A 1 380 ? -3.170 4.320 28.176 1.00 97.25 380 LYS A CA 1
ATOM 2943 C C . LYS A 1 380 ? -3.941 3.013 27.926 1.00 97.25 380 LYS A C 1
ATOM 2945 O O . LYS A 1 380 ? -3.468 1.936 28.272 1.00 97.25 380 LYS A O 1
ATOM 2950 N N . SER A 1 381 ? -5.115 3.112 27.305 1.00 96.44 381 SER A N 1
ATOM 2951 C CA . SER A 1 381 ? -5.700 2.045 26.493 1.00 96.44 381 SER A CA 1
ATOM 2952 C C . SER A 1 381 ? -6.372 2.668 25.272 1.00 96.44 381 SER A C 1
ATOM 2954 O O . SER A 1 381 ? -6.714 3.853 25.279 1.00 96.44 381 SER A O 1
ATOM 2956 N N . ILE A 1 382 ? -6.626 1.863 24.243 1.00 97.19 382 ILE A N 1
ATOM 2957 C CA . ILE A 1 382 ? -7.463 2.285 23.118 1.00 97.19 382 ILE A CA 1
ATOM 2958 C C . ILE A 1 382 ? -8.893 2.544 23.634 1.00 97.19 382 ILE A C 1
ATOM 2960 O O . ILE A 1 382 ? -9.412 1.722 24.396 1.00 97.19 382 ILE A O 1
ATOM 2964 N N . PRO A 1 383 ? -9.518 3.691 23.304 1.00 97.44 383 PRO A N 1
ATOM 2965 C CA . PRO A 1 383 ? -10.875 4.002 23.730 1.00 97.44 383 PRO A CA 1
ATOM 2966 C C . PRO A 1 383 ? -11.914 3.185 22.956 1.00 97.44 383 PRO A C 1
ATOM 2968 O O . PRO A 1 383 ? -11.730 2.878 21.777 1.00 97.44 383 PRO A O 1
ATOM 2971 N N . SER A 1 384 ? -13.052 2.923 23.599 1.00 97.88 384 SER A N 1
ATOM 2972 C CA . SER A 1 384 ? -14.256 2.461 22.903 1.00 97.88 384 SER A CA 1
ATOM 2973 C C . SER A 1 384 ? -14.785 3.580 22.003 1.00 97.88 384 SER A C 1
ATOM 2975 O O . SER A 1 384 ? -15.011 4.702 22.468 1.00 97.88 384 SER A O 1
ATOM 2977 N N . ILE A 1 385 ? -14.955 3.282 20.713 1.00 97.50 385 ILE A N 1
ATOM 2978 C CA . ILE A 1 385 ? -15.441 4.205 19.677 1.00 97.50 385 ILE A CA 1
ATOM 2979 C C . ILE A 1 385 ? -16.503 3.565 18.762 1.00 97.50 385 ILE A C 1
ATOM 2981 O O . ILE A 1 385 ? -16.855 4.133 17.726 1.00 97.50 385 ILE A O 1
ATOM 2985 N N . VAL A 1 386 ? -17.074 2.419 19.153 1.00 97.06 386 VAL A N 1
ATOM 2986 C CA . VAL A 1 386 ? -18.162 1.737 18.423 1.00 97.06 386 VAL A CA 1
ATOM 2987 C C . VAL A 1 386 ? -19.385 2.637 18.165 1.00 97.06 386 VAL A C 1
ATOM 2989 O O . VAL A 1 386 ? -19.997 2.551 17.104 1.00 97.06 386 VAL A O 1
ATOM 2992 N N . GLU A 1 387 ? -19.684 3.593 19.049 1.00 95.88 387 GLU A N 1
ATOM 2993 C CA . GLU A 1 387 ? -20.777 4.577 18.907 1.00 95.88 387 GLU A CA 1
ATOM 2994 C C . GLU A 1 387 ? -20.299 5.978 18.448 1.00 95.88 387 GLU A C 1
ATOM 2996 O O . GLU A 1 387 ? -21.003 6.974 18.613 1.00 95.88 387 GLU A O 1
ATOM 3001 N N . LEU A 1 388 ? -19.087 6.103 17.897 1.00 96.31 388 LEU A N 1
ATOM 3002 C CA . LEU A 1 388 ? -18.518 7.382 17.449 1.00 96.31 388 LEU A CA 1
ATOM 3003 C C . LEU A 1 388 ? -18.992 7.775 16.031 1.00 96.31 388 LEU A C 1
ATOM 3005 O O . LEU A 1 388 ? -19.000 6.946 15.121 1.00 96.31 388 LEU A O 1
ATOM 3009 N N . ASP A 1 389 ? -19.284 9.058 15.809 1.00 93.38 389 ASP A N 1
ATOM 3010 C CA . ASP A 1 389 ? -19.474 9.666 14.478 1.00 93.38 389 ASP A CA 1
ATOM 3011 C C . ASP A 1 389 ? -18.207 10.390 14.006 1.00 93.38 389 ASP A C 1
ATOM 3013 O O . ASP A 1 389 ? -17.791 10.282 12.852 1.00 93.38 389 ASP A O 1
ATOM 3017 N N . SER A 1 390 ? -17.598 11.181 14.895 1.00 95.44 390 SER A N 1
ATOM 3018 C CA . SER A 1 390 ? -16.387 11.936 14.581 1.00 95.44 390 SER A CA 1
ATOM 3019 C C . SER A 1 390 ? -15.588 12.296 15.827 1.00 95.44 390 SER A C 1
ATOM 3021 O O . SER A 1 390 ? -16.161 12.797 16.799 1.00 95.44 390 SER A O 1
ATOM 3023 N N . LEU A 1 391 ? -14.269 12.150 15.749 1.00 97.06 391 LEU A N 1
ATOM 3024 C CA . LEU A 1 391 ? -13.312 12.586 16.760 1.00 97.06 391 LEU A CA 1
ATOM 3025 C C . LEU A 1 391 ? -12.348 13.611 16.158 1.00 97.06 391 LEU A C 1
ATOM 3027 O O . LEU A 1 391 ? -11.721 13.344 15.135 1.00 97.06 391 LEU A O 1
ATOM 3031 N N . LYS A 1 392 ? -12.185 14.753 16.830 1.00 97.06 392 LYS A N 1
ATOM 3032 C CA . LYS A 1 392 ? -11.096 15.703 16.582 1.00 97.06 392 LYS A CA 1
ATOM 3033 C C . LYS A 1 392 ? -10.280 15.906 17.855 1.00 97.06 392 LYS A C 1
ATOM 3035 O O . LYS A 1 392 ? -10.844 16.256 18.892 1.00 97.06 392 LYS A O 1
ATOM 3040 N N . VAL A 1 393 ? -8.967 15.710 17.772 1.00 97.00 393 VAL A N 1
ATOM 3041 C CA . VAL A 1 393 ? -8.019 15.941 18.872 1.00 97.00 393 VAL A CA 1
ATOM 3042 C C . VAL A 1 393 ? -6.912 16.874 18.395 1.00 97.00 393 VAL A C 1
ATOM 3044 O O . VAL A 1 393 ? -6.300 16.605 17.365 1.00 97.00 393 VAL A O 1
ATOM 3047 N N . ALA A 1 394 ? -6.636 17.952 19.129 1.00 95.94 394 ALA A N 1
ATOM 3048 C CA . ALA A 1 394 ? -5.552 18.888 18.821 1.00 95.94 394 ALA A CA 1
ATOM 3049 C C . ALA A 1 394 ? -4.841 19.376 20.094 1.00 95.94 394 ALA A C 1
ATOM 3051 O O . ALA A 1 394 ? -5.492 19.585 21.120 1.00 95.94 394 ALA A O 1
ATOM 3052 N N . GLY A 1 395 ? -3.524 19.588 20.011 1.00 95.69 395 GLY A N 1
ATOM 3053 C CA . GLY A 1 395 ? -2.689 19.994 21.143 1.00 95.69 395 GLY A CA 1
ATOM 3054 C C . GLY A 1 395 ? -2.298 18.826 22.057 1.00 95.69 395 GLY A C 1
ATOM 3055 O O . GLY A 1 395 ? -2.512 17.654 21.732 1.00 95.69 395 GLY A O 1
ATOM 3056 N N . ASP A 1 396 ? -1.722 19.139 23.222 1.00 97.25 396 ASP A N 1
ATOM 3057 C CA . ASP A 1 396 ? -1.155 18.155 24.155 1.00 97.25 396 ASP A CA 1
ATOM 3058 C C . ASP A 1 396 ? -2.224 17.406 24.981 1.00 97.25 396 ASP A C 1
ATOM 3060 O O . ASP A 1 396 ? -2.340 17.541 26.199 1.00 97.25 396 ASP A O 1
ATOM 3064 N N . VAL A 1 397 ? -3.034 16.600 24.294 1.00 97.62 397 VAL A N 1
ATOM 3065 C CA . VAL A 1 397 ? -4.096 15.765 24.876 1.00 97.62 397 VAL A CA 1
ATOM 3066 C C . VAL A 1 397 ? -3.570 14.359 25.177 1.00 97.62 397 VAL A C 1
ATOM 3068 O O . VAL A 1 397 ? -2.819 13.798 24.375 1.00 97.62 397 VAL A O 1
ATOM 3071 N N . TRP A 1 398 ? -3.997 13.773 26.294 1.00 98.12 398 TRP A N 1
ATOM 3072 C CA . TRP A 1 398 ? -3.678 12.416 26.750 1.00 98.12 398 TRP A CA 1
ATOM 3073 C C . TRP A 1 398 ? -4.952 11.703 27.222 1.00 98.12 398 TRP A C 1
ATOM 3075 O O . TRP A 1 398 ? -5.854 12.341 27.768 1.00 98.12 398 TRP A O 1
ATOM 3085 N N . PHE A 1 399 ? -5.022 10.385 27.046 1.00 98.19 399 PHE A N 1
ATOM 3086 C CA . PHE A 1 399 ? -6.183 9.560 27.371 1.00 98.19 399 PHE A CA 1
ATOM 3087 C C . PHE A 1 399 ? -5.842 8.454 28.374 1.00 98.19 399 PHE A C 1
ATOM 3089 O O . PHE A 1 399 ? -4.923 7.658 28.166 1.00 98.19 399 PHE A O 1
ATOM 3096 N N . GLY A 1 400 ? -6.633 8.390 29.445 1.00 97.56 400 GLY A N 1
ATOM 3097 C CA . GLY A 1 400 ? -6.646 7.302 30.415 1.00 97.56 400 GLY A CA 1
ATOM 3098 C C . GLY A 1 400 ? -7.192 5.984 29.856 1.00 97.56 400 GLY A C 1
ATOM 3099 O O . GLY A 1 400 ? -7.602 5.880 28.700 1.00 97.56 400 GLY A O 1
ATOM 3100 N N . ALA A 1 401 ? -7.190 4.954 30.697 1.00 97.62 401 ALA A N 1
ATOM 3101 C CA . ALA A 1 401 ? -7.668 3.619 30.354 1.00 97.62 401 ALA A CA 1
ATOM 3102 C C . ALA A 1 401 ? -9.204 3.542 30.389 1.00 97.62 401 ALA A C 1
ATOM 3104 O O . ALA A 1 401 ? -9.842 4.170 31.231 1.00 97.62 401 ALA A O 1
ATOM 3105 N N . GLY A 1 402 ? -9.816 2.750 29.506 1.00 96.50 402 GLY A N 1
ATOM 3106 C CA . GLY A 1 402 ? -11.268 2.512 29.504 1.00 96.50 402 GLY A CA 1
ATOM 3107 C C . GLY A 1 402 ? -12.128 3.729 29.128 1.00 96.50 402 GLY A C 1
ATOM 3108 O O . GLY A 1 402 ? -13.302 3.795 29.490 1.00 96.50 402 GLY A O 1
ATOM 3109 N N . VAL A 1 403 ? -11.561 4.717 28.429 1.00 97.75 403 VAL A N 1
ATOM 3110 C CA . VAL A 1 403 ? -12.315 5.863 27.891 1.00 97.75 403 VAL A CA 1
ATOM 3111 C C . VAL A 1 403 ? -13.311 5.391 26.822 1.00 97.75 403 VAL A C 1
ATOM 3113 O O . VAL A 1 403 ? -13.024 4.483 26.047 1.00 97.75 403 VAL A O 1
ATOM 3116 N N . THR A 1 404 ? -14.489 6.016 26.760 1.00 97.69 404 THR A N 1
ATOM 3117 C CA . THR A 1 404 ? -15.539 5.721 25.768 1.00 97.69 404 THR A CA 1
ATOM 3118 C C . THR A 1 404 ? -15.996 7.009 25.089 1.00 97.69 404 THR A C 1
ATOM 3120 O O . THR A 1 404 ? -16.405 7.951 25.771 1.00 97.69 404 THR A O 1
ATOM 3123 N N . LEU A 1 405 ? -15.959 7.058 23.756 1.00 96.75 405 LEU A N 1
ATOM 3124 C CA . LEU A 1 405 ? -16.296 8.236 22.950 1.00 96.75 405 LEU A CA 1
ATOM 3125 C C . LEU A 1 405 ? -17.520 7.946 22.066 1.00 96.75 405 LEU A C 1
ATOM 3127 O O . LEU A 1 405 ? -17.544 6.957 21.338 1.00 96.75 405 LEU A O 1
ATOM 3131 N N . LYS A 1 406 ? -18.535 8.818 22.118 1.00 95.31 406 LYS A N 1
ATOM 3132 C CA . LYS A 1 406 ? -19.831 8.627 21.445 1.00 95.31 406 LYS A CA 1
ATOM 3133 C C . LYS A 1 406 ? -20.276 9.866 20.664 1.00 95.31 406 LYS A C 1
ATOM 3135 O O . LYS A 1 406 ? -20.124 11.001 21.128 1.00 95.31 406 LYS A O 1
ATOM 3140 N N . GLY A 1 407 ? -20.876 9.658 19.494 1.00 94.31 407 GLY A N 1
ATOM 3141 C CA . GLY A 1 407 ? -21.329 10.724 18.601 1.00 94.31 407 GLY A CA 1
ATOM 3142 C C . GLY A 1 407 ? -20.177 11.626 18.150 1.00 94.31 407 GLY A C 1
ATOM 3143 O O . GLY A 1 407 ? -19.155 11.150 17.655 1.00 94.31 407 GLY A O 1
ATOM 3144 N N . LYS A 1 408 ? -20.320 12.944 18.320 1.00 94.62 408 LYS A N 1
ATOM 3145 C CA . LYS A 1 408 ? -19.318 13.934 17.888 1.00 94.62 408 LYS A CA 1
ATOM 3146 C C . LYS A 1 408 ? -18.533 14.480 19.078 1.00 94.62 408 LYS A C 1
ATOM 3148 O O . LYS A 1 408 ? -19.118 15.067 19.991 1.00 94.62 408 LYS A O 1
ATOM 3153 N N . VAL A 1 409 ? -17.213 14.304 19.048 1.00 95.25 409 VAL A N 1
ATOM 3154 C CA . VAL A 1 409 ? -16.287 14.688 20.121 1.00 95.25 409 VAL A CA 1
ATOM 3155 C C . VAL A 1 409 ? -15.168 15.566 19.557 1.00 95.25 409 VAL A C 1
ATOM 3157 O O . VAL A 1 409 ? -14.516 15.201 18.580 1.00 95.25 409 VAL A O 1
ATOM 3160 N N . SER A 1 410 ? -14.927 16.717 20.191 1.00 95.06 410 SER A N 1
ATOM 3161 C CA . SER A 1 410 ? -13.795 17.598 19.878 1.00 95.06 410 SER A CA 1
ATOM 3162 C C . SER A 1 410 ? -13.065 17.983 21.162 1.00 95.06 410 SER A C 1
ATOM 3164 O O . SER A 1 410 ? -13.674 18.531 22.084 1.00 95.06 410 SER A O 1
ATOM 3166 N N . ILE A 1 411 ? -11.765 17.693 21.221 1.00 94.31 411 ILE A N 1
ATOM 3167 C CA . ILE A 1 411 ? -10.898 17.939 22.379 1.00 94.31 411 ILE A CA 1
ATOM 3168 C C . ILE A 1 411 ? -9.709 18.766 21.895 1.00 94.31 411 ILE A C 1
ATOM 3170 O O . ILE A 1 411 ? -8.916 18.301 21.077 1.00 94.31 411 ILE A O 1
ATOM 3174 N N . ILE A 1 412 ? -9.612 20.007 22.368 1.00 93.69 412 ILE A N 1
ATOM 3175 C CA . ILE A 1 412 ? -8.601 20.964 21.912 1.00 93.69 412 ILE A CA 1
ATOM 3176 C C . ILE A 1 412 ? -7.873 21.506 23.139 1.00 93.69 412 ILE A C 1
ATOM 3178 O O . ILE A 1 412 ? -8.437 22.264 23.926 1.00 93.69 412 ILE A O 1
ATOM 3182 N N . ALA A 1 413 ? -6.611 21.119 23.296 1.00 93.25 413 ALA A N 1
ATOM 3183 C CA . ALA A 1 413 ? -5.717 21.736 24.260 1.00 93.25 413 ALA A CA 1
ATOM 3184 C C . ALA A 1 413 ? -5.149 23.035 23.666 1.00 93.25 413 ALA A C 1
ATOM 3186 O O . ALA A 1 413 ? -4.658 23.049 22.535 1.00 93.25 413 ALA A O 1
ATOM 3187 N N . LYS A 1 414 ? -5.221 24.140 24.420 1.00 91.00 414 LYS A N 1
ATOM 3188 C CA . LYS A 1 414 ? -4.576 25.406 24.030 1.00 91.00 414 LYS A CA 1
ATOM 3189 C C . LYS A 1 414 ? -3.050 25.259 24.109 1.00 91.00 414 LYS A C 1
ATOM 3191 O O . LYS A 1 414 ? -2.541 24.397 24.823 1.00 91.00 414 LYS A O 1
ATOM 3196 N N . SER A 1 415 ? -2.319 26.120 23.398 1.00 90.75 415 SER A N 1
ATOM 3197 C CA . SER A 1 415 ? -0.849 26.114 23.410 1.00 90.75 415 SER A CA 1
ATOM 3198 C C . SER A 1 415 ? -0.293 26.163 24.840 1.00 90.75 415 SER A C 1
ATOM 3200 O O . SER A 1 415 ? -0.755 26.955 25.660 1.00 90.75 415 SER A O 1
ATOM 3202 N N . GLY A 1 416 ? 0.672 25.291 25.144 1.00 91.00 416 GLY A N 1
ATOM 3203 C CA . GLY A 1 416 ? 1.281 25.164 26.473 1.00 91.00 416 GLY A CA 1
ATOM 3204 C C . GLY A 1 416 ? 0.423 24.475 27.545 1.00 91.00 416 GLY A C 1
ATOM 3205 O O . GLY A 1 416 ? 0.907 24.302 28.661 1.00 91.00 416 GLY A O 1
ATOM 3206 N N . ILE A 1 417 ? -0.815 24.063 27.243 1.00 93.88 417 ILE A N 1
ATOM 3207 C CA . ILE A 1 417 ? -1.690 23.346 28.182 1.00 93.88 417 ILE A CA 1
ATOM 3208 C C . ILE A 1 417 ? -1.690 21.851 27.859 1.00 93.88 417 ILE A C 1
ATOM 3210 O O . ILE A 1 417 ? -1.949 21.458 26.724 1.00 93.88 417 ILE A O 1
ATOM 3214 N N . LYS A 1 418 ? -1.471 21.019 28.882 1.00 94.94 418 LYS A N 1
ATOM 3215 C CA . LYS A 1 418 ? -1.696 19.571 28.828 1.00 94.94 418 LYS A CA 1
ATOM 3216 C C . LYS A 1 418 ? -3.123 19.255 29.278 1.00 94.94 418 LYS A C 1
ATOM 3218 O O . LYS A 1 418 ? -3.527 19.687 30.356 1.00 94.94 418 LYS A O 1
ATOM 3223 N N . LEU A 1 419 ? -3.871 18.483 28.491 1.00 95.50 419 LEU A N 1
ATOM 3224 C CA . LEU A 1 419 ? -5.187 17.960 28.878 1.00 95.50 419 LEU A CA 1
ATOM 3225 C C . LEU A 1 419 ? -5.117 16.448 29.090 1.00 95.50 419 LEU A C 1
ATOM 3227 O O . LEU A 1 419 ? -4.741 15.712 28.182 1.00 95.50 419 LEU A O 1
ATOM 3231 N N . GLU A 1 420 ? -5.539 15.977 30.261 1.00 96.06 420 GLU A N 1
ATOM 3232 C CA . GLU A 1 420 ? -5.625 14.550 30.582 1.00 96.06 420 GLU A CA 1
ATOM 3233 C C . GLU A 1 420 ? -7.094 14.131 30.727 1.00 96.06 420 GLU A C 1
ATOM 3235 O O . GLU A 1 420 ? -7.822 14.621 31.592 1.00 96.06 420 GLU A O 1
ATOM 3240 N N . ILE A 1 421 ? -7.548 13.220 29.864 1.00 95.75 421 ILE A N 1
ATOM 3241 C CA . ILE A 1 421 ? -8.867 12.593 29.966 1.00 95.75 421 ILE A CA 1
ATOM 3242 C C . ILE A 1 421 ? -8.754 11.431 30.966 1.00 95.75 421 ILE A C 1
ATOM 3244 O O . ILE A 1 421 ? -7.974 10.514 30.712 1.00 95.75 421 ILE A O 1
ATOM 3248 N N . PRO A 1 422 ? -9.492 11.437 32.092 1.00 95.81 422 PRO A N 1
ATOM 3249 C CA . PRO A 1 422 ? -9.301 10.451 33.155 1.00 95.81 422 PRO A CA 1
ATOM 3250 C C . PRO A 1 422 ? -9.772 9.044 32.760 1.00 95.81 422 PRO A C 1
ATOM 3252 O O . PRO A 1 422 ? -10.598 8.876 31.860 1.00 95.81 422 PRO A O 1
ATOM 3255 N N . ASP A 1 423 ? -9.275 8.037 33.483 1.00 97.06 423 ASP A N 1
ATOM 3256 C CA . ASP A 1 423 ? -9.688 6.638 33.333 1.00 97.06 423 ASP A CA 1
ATOM 3257 C C . ASP A 1 423 ? -11.226 6.481 33.446 1.00 97.06 423 ASP A C 1
ATOM 3259 O O . ASP A 1 423 ? -11.893 7.173 34.220 1.00 97.06 423 ASP A O 1
ATOM 3263 N N . GLY A 1 424 ? -11.801 5.575 32.650 1.00 93.94 424 GLY A N 1
ATOM 3264 C CA . GLY A 1 424 ? -13.236 5.263 32.623 1.00 93.94 424 GLY A CA 1
ATOM 3265 C C . GLY A 1 424 ? -14.140 6.369 32.063 1.00 93.94 424 GLY A C 1
ATOM 3266 O O . GLY A 1 424 ? -15.364 6.296 32.196 1.00 93.94 424 GLY A O 1
ATOM 3267 N N . LYS A 1 425 ? -13.584 7.440 31.477 1.00 93.44 425 LYS A N 1
ATOM 3268 C CA . LYS A 1 425 ? -14.385 8.603 31.080 1.00 93.44 425 LYS A CA 1
ATOM 3269 C C . LYS A 1 425 ? -15.284 8.321 29.872 1.00 93.44 425 LYS A C 1
ATOM 3271 O O . LYS A 1 425 ? -14.806 8.149 28.755 1.00 93.44 425 LYS A O 1
ATOM 3276 N N . LEU A 1 426 ? -16.597 8.422 30.075 1.00 90.00 426 LEU A N 1
ATOM 3277 C CA . LEU A 1 426 ? -17.574 8.575 28.994 1.00 90.00 426 LEU A CA 1
ATOM 3278 C C . LEU A 1 426 ? -17.566 10.023 28.462 1.00 90.00 426 LEU A C 1
ATOM 3280 O O . LEU A 1 426 ? -17.702 10.981 29.234 1.00 90.00 426 LEU A O 1
ATOM 3284 N N . MET A 1 427 ? -17.466 10.182 27.142 1.00 83.50 427 MET A N 1
ATOM 3285 C CA . MET A 1 427 ? -17.602 11.455 26.431 1.00 83.50 427 MET A CA 1
ATOM 3286 C C . MET A 1 427 ? -18.590 11.313 25.271 1.00 83.50 427 MET A C 1
ATOM 3288 O O . MET A 1 427 ? -18.292 10.674 24.268 1.00 83.50 427 MET A O 1
ATOM 3292 N N . ALA A 1 428 ? -19.757 11.944 25.395 1.00 75.62 428 ALA A N 1
ATOM 3293 C CA . ALA A 1 428 ? -20.768 12.022 24.345 1.00 75.62 428 ALA A CA 1
ATOM 3294 C C . ALA A 1 428 ? -21.089 13.491 24.040 1.00 75.62 428 ALA A C 1
ATOM 3296 O O . ALA A 1 428 ? -21.238 14.274 24.979 1.00 75.62 428 ALA A O 1
ATOM 3297 N N . LEU A 1 429 ? -21.199 13.848 22.752 1.00 55.84 429 LEU A N 1
ATOM 3298 C CA . LEU A 1 429 ? -21.669 15.160 22.262 1.00 55.84 429 LEU A CA 1
ATOM 3299 C C . LEU A 1 429 ? -21.056 16.366 23.003 1.00 55.84 429 LEU A C 1
ATOM 3301 O O . LEU A 1 429 ? -21.763 17.161 23.628 1.00 55.84 429 LEU A O 1
ATOM 3305 N N . ARG A 1 430 ? -19.725 16.505 22.956 1.00 55.16 430 ARG A N 1
ATOM 3306 C CA . ARG A 1 430 ? -19.011 17.524 23.741 1.00 55.16 430 ARG A CA 1
ATOM 3307 C C . ARG A 1 430 ? -17.869 18.183 22.972 1.00 55.16 430 ARG A C 1
ATOM 3309 O O . ARG A 1 430 ? -16.992 17.505 22.437 1.00 55.16 430 ARG A O 1
ATOM 3316 N N . ILE A 1 431 ? -17.868 19.516 22.997 1.00 49.66 431 ILE A N 1
ATOM 3317 C CA . ILE A 1 431 ? -16.666 20.335 22.821 1.00 49.66 431 ILE A CA 1
ATOM 3318 C C . ILE A 1 431 ? -16.065 20.493 24.219 1.00 49.66 431 ILE A C 1
ATOM 3320 O O . ILE A 1 431 ? -16.732 21.003 25.122 1.00 49.66 431 ILE A O 1
ATOM 3324 N N . CYS A 1 432 ? -14.842 20.007 24.419 1.00 45.38 432 CYS A N 1
ATOM 3325 C CA . CYS A 1 432 ? -14.085 20.252 25.642 1.00 45.38 432 CYS A CA 1
ATOM 3326 C C . CYS A 1 432 ? -13.095 21.395 25.411 1.00 45.38 432 CYS A C 1
ATOM 3328 O O . CYS A 1 432 ? -11.977 21.169 24.956 1.00 45.38 432 CYS A O 1
ATOM 3330 N N . GLU A 1 433 ? -13.526 22.600 25.773 1.00 44.47 433 GLU A N 1
ATOM 3331 C CA . GLU A 1 433 ? -12.669 23.741 26.098 1.00 44.47 433 GLU A CA 1
ATOM 3332 C C . GLU A 1 433 ? -12.836 24.003 27.605 1.00 44.47 433 GLU A C 1
ATOM 3334 O O . GLU A 1 433 ? -13.959 23.927 28.118 1.00 44.47 433 GLU A O 1
ATOM 3339 N N . GLU A 1 434 ? -11.750 24.247 28.345 1.00 41.81 434 GLU A N 1
ATOM 3340 C CA . GLU A 1 434 ? -11.868 24.564 29.776 1.00 41.81 434 GLU A CA 1
ATOM 3341 C C . GLU A 1 434 ? -12.468 25.965 30.007 1.00 41.81 434 GLU A C 1
ATOM 3343 O O . GLU A 1 434 ? -12.163 26.898 29.257 1.00 41.81 434 GLU A O 1
ATOM 3348 N N . PRO A 1 435 ? -13.299 26.137 31.055 1.00 33.16 435 PRO A N 1
ATOM 3349 C CA . PRO A 1 435 ? -13.793 27.444 31.468 1.00 33.16 435 PRO A CA 1
ATOM 3350 C C . PRO A 1 435 ? -12.691 28.271 32.146 1.00 33.16 435 PRO A C 1
ATOM 3352 O O . PRO A 1 435 ? -11.808 27.723 32.805 1.00 33.16 435 PRO A O 1
ATOM 3355 N N . ASP A 1 436 ? -12.794 29.599 32.045 1.00 31.66 436 ASP A N 1
ATOM 3356 C CA . ASP A 1 436 ? -11.861 30.535 32.681 1.00 31.66 436 ASP A CA 1
ATOM 3357 C C . ASP A 1 436 ? -11.641 30.252 34.175 1.00 31.66 436 ASP A C 1
ATOM 3359 O O . ASP A 1 436 ? -12.579 30.060 34.958 1.00 31.66 436 ASP A O 1
ATOM 3363 N N . SER A 1 437 ? -10.379 30.327 34.597 1.00 29.88 437 SER A N 1
ATOM 3364 C CA . SER A 1 437 ? -9.910 29.980 35.945 1.00 29.88 437 SER A CA 1
ATOM 3365 C C . SER A 1 437 ? -10.327 30.967 37.053 1.00 29.88 437 SER A C 1
ATOM 3367 O O . SER A 1 437 ? -9.876 30.854 38.194 1.00 29.88 437 SER A O 1
ATOM 3369 N N . SER A 1 438 ? -11.236 31.901 36.760 1.00 32.72 438 SER A N 1
ATOM 3370 C CA . SER A 1 438 ? -11.782 32.891 37.700 1.00 32.72 438 SER A CA 1
ATOM 3371 C C . SER A 1 438 ? -12.915 32.353 38.595 1.00 32.72 438 SER A C 1
ATOM 3373 O O . SER A 1 438 ? -13.242 32.959 39.618 1.00 32.72 438 SER A O 1
ATOM 3375 N N . ALA A 1 439 ? -13.499 31.192 38.278 1.00 31.66 439 ALA A N 1
ATOM 3376 C CA . ALA A 1 439 ? -14.673 30.646 38.969 1.00 31.66 439 ALA A CA 1
ATOM 3377 C C . ALA A 1 439 ? -14.353 29.744 40.190 1.00 31.66 439 ALA A C 1
ATOM 3379 O O . ALA A 1 439 ? -14.768 28.585 40.252 1.00 31.66 439 ALA A O 1
ATOM 3380 N N . LYS A 1 440 ? -13.670 30.275 41.217 1.00 28.20 440 LYS A N 1
ATOM 3381 C CA . LYS A 1 440 ? -13.523 29.608 42.534 1.00 28.20 440 LYS A CA 1
ATOM 3382 C C . LYS A 1 440 ? -13.922 30.503 43.715 1.00 28.20 440 LYS A C 1
ATOM 3384 O O . LYS A 1 440 ? -13.054 31.048 44.388 1.00 28.20 440 LYS A O 1
ATOM 3389 N N . ALA A 1 441 ? -15.217 30.554 44.055 1.00 28.03 441 ALA A N 1
ATOM 3390 C CA . ALA A 1 441 ? -15.663 30.797 45.439 1.00 28.03 441 ALA A CA 1
ATOM 3391 C C . ALA A 1 441 ? -17.161 30.505 45.700 1.00 28.03 441 ALA A C 1
ATOM 3393 O O . ALA A 1 441 ? -18.039 31.160 45.154 1.00 28.03 441 ALA A O 1
ATOM 3394 N N . ARG A 1 442 ? -17.408 29.648 46.704 1.00 27.27 442 ARG A N 1
ATOM 3395 C CA . ARG A 1 442 ? -18.565 29.660 47.633 1.00 27.27 442 ARG A CA 1
ATOM 3396 C C . ARG A 1 442 ? -19.964 29.325 47.090 1.00 27.27 442 ARG A C 1
ATOM 3398 O O . ARG A 1 442 ? -20.824 30.185 46.945 1.00 27.27 442 ARG A O 1
ATOM 3405 N N . THR A 1 443 ? -20.267 28.025 47.100 1.00 23.92 443 THR A N 1
ATOM 3406 C CA . THR A 1 443 ? -21.605 27.567 47.516 1.00 23.92 443 THR A CA 1
ATOM 3407 C C . THR A 1 443 ? -21.641 27.465 49.048 1.00 23.92 443 THR A C 1
ATOM 3409 O O . THR A 1 443 ? -20.910 26.663 49.626 1.00 23.92 443 THR A O 1
ATOM 3412 N N . LYS A 1 444 ? -22.485 28.255 49.723 1.00 26.39 444 LYS A N 1
ATOM 3413 C CA . LYS A 1 444 ? -22.961 27.973 51.091 1.00 26.39 444 LYS A CA 1
ATOM 3414 C C . LYS A 1 444 ? -24.446 28.319 51.176 1.00 26.39 444 LYS A C 1
ATOM 3416 O O . LYS A 1 444 ? -24.846 29.437 50.877 1.00 26.39 444 LYS A O 1
ATOM 3421 N N . VAL A 1 445 ? -25.247 27.343 51.588 1.00 25.81 445 VAL A N 1
ATOM 3422 C CA . VAL A 1 445 ? -26.700 27.462 51.763 1.00 25.81 445 VAL A CA 1
ATOM 3423 C C . VAL A 1 445 ? -27.010 28.035 53.149 1.00 25.81 445 VAL A C 1
ATOM 3425 O O . VAL A 1 445 ? -26.477 27.507 54.124 1.00 25.81 445 VAL A O 1
ATOM 3428 N N . LYS A 1 446 ? -27.898 29.044 53.241 1.00 22.91 446 LYS A N 1
ATOM 3429 C CA . LYS A 1 446 ? -29.055 29.097 54.177 1.00 22.91 446 LYS A CA 1
ATOM 3430 C C . LYS A 1 446 ? -29.806 30.449 54.162 1.00 22.91 446 LYS A C 1
ATOM 3432 O O . LYS A 1 446 ? -29.219 31.464 54.497 1.00 22.91 446 LYS A O 1
ATOM 3437 N N . VAL A 1 447 ? -31.124 30.352 53.921 1.00 23.28 447 VAL A N 1
ATOM 3438 C CA . VAL A 1 447 ? -32.261 31.024 54.612 1.00 23.28 447 VAL A CA 1
ATOM 3439 C C . VAL A 1 447 ? -32.379 32.570 54.585 1.00 23.28 447 VAL A C 1
ATOM 3441 O O . VAL A 1 447 ? -31.412 33.314 54.590 1.00 23.28 447 VAL A O 1
ATOM 3444 N N . ALA A 1 448 ? -33.629 33.047 54.536 1.00 25.00 448 ALA A N 1
ATOM 3445 C CA . ALA A 1 448 ? -34.032 34.432 54.270 1.00 25.00 448 ALA A CA 1
ATOM 3446 C C . ALA A 1 448 ? -34.233 35.325 55.514 1.00 25.00 448 ALA A C 1
ATOM 3448 O O . ALA A 1 448 ? -34.762 34.842 56.515 1.00 25.00 448 ALA A O 1
ATOM 3449 N N . LYS A 1 449 ? -33.975 36.645 55.382 1.00 22.83 449 LYS A N 1
ATOM 3450 C CA . LYS A 1 449 ? -34.925 37.771 55.630 1.00 22.83 449 LYS A CA 1
ATOM 3451 C C . LYS A 1 449 ? -34.254 39.167 55.571 1.00 22.83 449 LYS A C 1
ATOM 3453 O O . LYS A 1 449 ? -33.089 39.297 55.908 1.00 22.83 449 LYS A O 1
ATOM 3458 N N . ALA A 1 450 ? -35.075 40.176 55.240 1.00 22.94 450 ALA A N 1
ATOM 3459 C CA . ALA A 1 450 ? -35.012 41.609 55.609 1.00 22.94 450 ALA A CA 1
ATOM 3460 C C . ALA A 1 450 ? -33.845 42.542 55.155 1.00 22.94 450 ALA A C 1
ATOM 3462 O O . ALA A 1 450 ? -32.692 42.390 55.530 1.00 22.94 450 ALA A O 1
ATOM 3463 N N . THR A 1 451 ? -34.250 43.564 54.381 1.00 23.05 451 THR A N 1
ATOM 3464 C CA . THR A 1 451 ? -33.955 45.030 54.405 1.00 23.05 451 THR A CA 1
ATOM 3465 C C . THR A 1 451 ? -33.107 45.651 55.550 1.00 23.05 451 THR A C 1
ATOM 3467 O O . THR A 1 451 ? -33.156 45.123 56.655 1.00 23.05 451 THR A O 1
ATOM 3470 N N . PRO A 1 452 ? -32.639 46.921 55.429 1.00 34.28 452 PRO A N 1
ATOM 3471 C CA . PRO A 1 452 ? -31.638 47.476 54.506 1.00 34.28 452 PRO A CA 1
ATOM 3472 C C . PRO A 1 452 ? -30.542 48.268 55.295 1.00 34.28 452 PRO A C 1
ATOM 3474 O O . PRO A 1 452 ? -30.386 48.062 56.490 1.00 34.28 452 PRO A O 1
ATOM 3477 N N . ASP A 1 453 ? -29.825 49.191 54.636 1.00 22.70 453 ASP A N 1
ATOM 3478 C CA . ASP A 1 453 ? -28.872 50.178 55.202 1.00 22.70 453 ASP A CA 1
ATOM 3479 C C . ASP A 1 453 ? -27.603 49.678 55.930 1.00 22.70 453 ASP A C 1
ATOM 3481 O O . ASP A 1 453 ? -27.633 49.204 57.059 1.00 22.70 453 ASP A O 1
ATOM 3485 N N . ALA A 1 454 ? -26.436 49.977 55.343 1.00 23.12 454 ALA A N 1
ATOM 3486 C CA . ALA A 1 454 ? -25.553 51.026 55.877 1.00 23.12 454 ALA A CA 1
ATOM 3487 C C . ALA A 1 454 ? -24.374 51.328 54.928 1.00 23.12 454 ALA A C 1
ATOM 3489 O O . ALA A 1 454 ? -23.847 50.465 54.228 1.00 23.12 454 ALA A O 1
ATOM 3490 N N . ARG A 1 455 ? -23.942 52.593 54.926 1.00 21.92 455 ARG A N 1
ATOM 3491 C CA . ARG A 1 455 ? -22.730 53.094 54.247 1.00 21.92 455 ARG A CA 1
ATOM 3492 C C . ARG A 1 455 ? -21.465 52.516 54.903 1.00 21.92 455 ARG A C 1
ATOM 3494 O O . ARG A 1 455 ? -21.503 52.276 56.102 1.00 21.92 455 ARG A O 1
ATOM 3501 N N . VAL A 1 456 ? -20.324 52.504 54.191 1.00 23.03 456 VAL A N 1
ATOM 3502 C CA . VAL A 1 456 ? -19.095 53.235 54.609 1.00 23.03 456 VAL A CA 1
ATOM 3503 C C . VAL A 1 456 ? -17.936 53.134 53.588 1.00 23.03 456 VAL A C 1
ATOM 3505 O O . VAL A 1 456 ? -17.477 52.060 53.229 1.00 23.03 456 VAL A O 1
ATOM 3508 N N . VAL A 1 457 ? -17.471 54.322 53.174 1.00 22.67 457 VAL A N 1
ATOM 3509 C CA . VAL A 1 457 ? -16.094 54.742 52.815 1.00 22.67 457 VAL A CA 1
ATOM 3510 C C . VAL A 1 457 ? -15.307 54.044 51.682 1.00 22.67 457 VAL A C 1
ATOM 3512 O O . VAL A 1 457 ? -14.889 52.895 51.740 1.00 22.67 457 VAL A O 1
ATOM 3515 N N . LYS A 1 458 ? -14.950 54.880 50.695 1.00 22.39 458 LYS A N 1
ATOM 3516 C CA . LYS A 1 458 ? -13.930 54.659 49.654 1.00 22.39 458 LYS A CA 1
ATOM 3517 C C . LYS A 1 458 ? -12.503 54.738 50.226 1.00 22.39 458 LYS A C 1
ATOM 3519 O O . LYS A 1 458 ? -12.213 55.663 50.981 1.00 22.39 458 LYS A O 1
ATOM 3524 N N . LYS A 1 459 ? -11.564 53.964 49.670 1.00 23.66 459 LYS A N 1
ATOM 3525 C CA . LYS A 1 459 ? -10.181 54.430 49.430 1.00 23.66 459 LYS A CA 1
ATOM 3526 C C . LYS A 1 459 ? -9.676 53.920 48.072 1.00 23.66 459 LYS A C 1
ATOM 3528 O O . LYS A 1 459 ? -10.058 52.839 47.641 1.00 23.66 459 LYS A O 1
ATOM 3533 N N . LYS A 1 460 ? -8.913 54.762 47.364 1.00 23.25 460 LYS A N 1
ATOM 3534 C CA . LYS A 1 460 ? -8.474 54.581 45.965 1.00 23.25 460 LYS A CA 1
ATOM 3535 C C . LYS A 1 460 ? -7.009 54.129 45.882 1.00 23.25 460 LYS A C 1
ATOM 3537 O O . LYS A 1 460 ? -6.196 54.670 46.623 1.00 23.25 460 LYS A O 1
ATOM 3542 N N . SER A 1 461 ? -6.684 53.340 44.857 1.00 24.91 461 SER A N 1
ATOM 3543 C CA . SER A 1 461 ? -5.408 53.378 44.108 1.00 24.91 461 SER A CA 1
ATOM 3544 C C . SER A 1 461 ? -5.615 52.669 42.752 1.00 24.91 461 SER A C 1
ATOM 3546 O O . SER A 1 461 ? -5.789 51.458 42.721 1.00 24.91 461 SER A O 1
ATOM 3548 N N . THR A 1 462 ? -5.958 53.395 41.679 1.00 25.12 462 THR A N 1
ATOM 3549 C CA . THR A 1 462 ? -5.047 53.962 40.642 1.00 25.12 462 THR A CA 1
ATOM 3550 C C . THR A 1 462 ? -4.628 52.985 39.534 1.00 25.12 462 THR A C 1
ATOM 3552 O O . THR A 1 462 ? -3.582 52.356 39.637 1.00 25.12 462 THR A O 1
ATOM 3555 N N . ASN A 1 463 ? -5.430 52.925 38.457 1.00 28.20 463 ASN A N 1
ATOM 3556 C CA . ASN A 1 463 ? -4.996 53.116 37.054 1.00 28.20 463 ASN A CA 1
ATOM 3557 C C . ASN A 1 463 ? -6.201 52.974 36.095 1.00 28.20 463 ASN A C 1
ATOM 3559 O O . ASN A 1 463 ? -6.572 51.868 35.719 1.00 28.20 463 ASN A O 1
ATOM 3563 N N . SER A 1 464 ? -6.837 54.092 35.708 1.00 32.53 464 SER A N 1
ATOM 3564 C CA . SER A 1 464 ? -8.007 54.092 34.797 1.00 32.53 464 SER A CA 1
ATOM 3565 C C . SER A 1 464 ? -8.100 55.298 33.844 1.00 32.53 464 SER A C 1
ATOM 3567 O O . SER A 1 464 ? -9.154 55.537 33.256 1.00 32.53 464 SER A O 1
ATOM 3569 N N . GLN A 1 465 ? -7.023 56.074 33.666 1.00 31.94 465 GLN A N 1
ATOM 3570 C CA . GLN A 1 465 ? -7.079 57.349 32.926 1.00 31.94 465 GLN A CA 1
ATOM 3571 C C . GLN A 1 465 ? -7.214 57.226 31.395 1.00 31.94 465 GLN A C 1
ATOM 3573 O O . GLN A 1 465 ? -7.526 58.216 30.741 1.00 31.94 465 GLN A O 1
ATOM 3578 N N . SER A 1 466 ? -7.059 56.034 30.812 1.00 38.06 466 SER A N 1
ATOM 3579 C CA . SER A 1 466 ? -7.253 55.796 29.372 1.00 38.06 466 SER A CA 1
ATOM 3580 C C . SER A 1 466 ? -8.712 55.533 28.961 1.00 38.06 466 SER A C 1
ATOM 3582 O O . SER A 1 466 ? -9.058 55.734 27.799 1.00 38.06 466 SER A O 1
ATOM 3584 N N . ALA A 1 467 ? -9.593 55.128 29.886 1.00 34.03 467 ALA A N 1
ATOM 3585 C CA . ALA A 1 467 ? -10.973 54.740 29.563 1.00 34.03 467 ALA A CA 1
ATOM 3586 C C . ALA A 1 467 ? -11.999 55.885 29.695 1.00 34.03 467 ALA A C 1
ATOM 3588 O O . ALA A 1 467 ? -12.958 55.957 28.922 1.00 34.03 467 ALA A O 1
ATOM 3589 N N . GLU A 1 468 ? -11.820 56.801 30.655 1.00 33.91 468 GLU A N 1
ATOM 3590 C CA . GLU A 1 468 ? -12.763 57.913 30.876 1.00 33.91 468 GLU A CA 1
ATOM 3591 C C . GLU A 1 468 ? -12.678 58.991 29.781 1.00 33.91 468 GLU A C 1
ATOM 3593 O O . GLU A 1 468 ? -13.709 59.534 29.380 1.00 33.91 468 GLU A O 1
ATOM 3598 N N . ALA A 1 469 ? -11.489 59.223 29.212 1.00 34.66 469 ALA A N 1
ATOM 3599 C CA . ALA A 1 469 ? -11.301 60.143 28.088 1.00 34.66 469 ALA A CA 1
ATOM 3600 C C . ALA A 1 469 ? -12.042 59.693 26.811 1.00 34.66 469 ALA A C 1
ATOM 3602 O O . ALA A 1 469 ? -12.549 60.531 26.064 1.00 34.66 469 ALA A O 1
ATOM 3603 N N . LEU A 1 470 ? -12.157 58.377 26.575 1.00 36.28 470 LEU A N 1
ATOM 3604 C CA . LEU A 1 470 ? -12.918 57.834 25.445 1.00 36.28 470 LEU A CA 1
ATOM 3605 C C . LEU A 1 470 ? -14.432 57.980 25.654 1.00 36.28 470 LEU A C 1
ATOM 3607 O O . LEU A 1 470 ? -15.149 58.367 24.732 1.00 36.28 470 LEU A O 1
ATOM 3611 N N . ARG A 1 471 ? -14.923 57.717 26.876 1.00 35.09 471 ARG A N 1
ATOM 3612 C CA . ARG A 1 471 ? -16.357 57.817 27.201 1.00 35.09 471 ARG A CA 1
ATOM 3613 C C . ARG A 1 471 ? -16.912 59.216 26.942 1.00 35.09 471 ARG A C 1
ATOM 3615 O O . ARG A 1 471 ? -17.994 59.333 26.378 1.00 35.09 471 ARG A O 1
ATOM 3622 N N . HIS A 1 472 ? -16.162 60.261 27.291 1.00 36.72 472 HIS A N 1
ATOM 3623 C CA . HIS A 1 472 ? -16.648 61.641 27.211 1.00 36.72 472 HIS A CA 1
ATOM 3624 C C . HIS A 1 472 ? -16.818 62.182 25.774 1.00 36.72 472 HIS A C 1
ATOM 3626 O O . HIS A 1 472 ? -17.492 63.194 25.585 1.00 36.72 472 HIS A O 1
ATOM 3632 N N . LYS A 1 473 ? -16.245 61.517 24.756 1.00 37.88 473 LYS A N 1
ATOM 3633 C CA . LYS A 1 473 ? -16.434 61.872 23.334 1.00 37.88 473 LYS A CA 1
ATOM 3634 C C . LYS A 1 473 ? -17.686 61.261 22.695 1.00 37.88 473 LYS A C 1
ATOM 3636 O O . LYS A 1 473 ? -18.133 61.765 21.672 1.00 37.88 473 LYS A O 1
ATOM 3641 N N . VAL A 1 474 ? -18.245 60.190 23.264 1.00 34.62 474 VAL A N 1
ATOM 3642 C CA . VAL A 1 474 ? -19.324 59.407 22.625 1.00 34.62 474 VAL A CA 1
ATOM 3643 C C . VAL A 1 474 ? -20.721 59.830 23.108 1.00 34.62 474 VAL A C 1
ATOM 3645 O O . VAL A 1 474 ? -21.703 59.645 22.398 1.00 34.62 474 VAL A O 1
ATOM 3648 N N . THR A 1 475 ? -20.836 60.456 24.283 1.00 35.72 475 THR A N 1
ATOM 3649 C CA . THR A 1 475 ? -22.123 60.778 24.935 1.00 35.72 475 THR A CA 1
ATOM 3650 C C . THR A 1 475 ? -22.924 61.942 24.337 1.00 35.72 475 THR A C 1
ATOM 3652 O O . THR A 1 475 ? -24.036 62.186 24.796 1.00 35.72 475 THR A O 1
ATOM 3655 N N . HIS A 1 476 ? -22.404 62.678 23.350 1.00 35.88 476 HIS A N 1
ATOM 3656 C CA . HIS A 1 476 ? -23.086 63.851 22.772 1.00 35.88 476 HIS A CA 1
ATOM 3657 C C . HIS A 1 476 ? -23.729 63.623 21.398 1.00 35.88 476 HIS A C 1
ATOM 3659 O O . HIS A 1 476 ? -24.178 64.576 20.765 1.00 35.88 476 HIS A O 1
ATOM 3665 N N . LEU A 1 477 ? -23.846 62.369 20.954 1.00 33.97 477 LEU A N 1
ATOM 3666 C CA . LEU A 1 477 ? -24.587 62.019 19.745 1.00 33.97 477 LEU A CA 1
ATOM 3667 C C . LEU A 1 477 ? -25.605 60.902 20.035 1.00 33.97 477 LEU A C 1
ATOM 3669 O O . LEU A 1 477 ? -25.229 59.740 20.163 1.00 33.97 477 LEU A O 1
ATOM 3673 N N . LEU A 1 478 ? -26.890 61.296 20.002 1.00 29.31 478 LEU A N 1
ATOM 3674 C CA . LEU A 1 478 ? -28.144 60.511 19.917 1.00 29.31 478 LEU A CA 1
ATOM 3675 C C . LEU A 1 478 ? -28.989 60.352 21.216 1.00 29.31 478 LEU A C 1
ATOM 3677 O O . LEU A 1 478 ? -28.418 60.178 22.291 1.00 29.31 478 LEU A O 1
ATOM 3681 N N . PRO A 1 479 ? -30.347 60.401 21.130 1.00 31.08 479 PRO A N 1
ATOM 3682 C CA . PRO A 1 479 ? -31.254 60.319 22.292 1.00 31.08 479 PRO A CA 1
ATOM 3683 C C . PRO A 1 479 ? -31.438 58.913 22.903 1.00 31.08 479 PRO A C 1
ATOM 3685 O O . PRO A 1 479 ? -31.021 57.902 22.336 1.00 31.08 479 PRO A O 1
ATOM 3688 N N . GLU A 1 480 ? -32.087 58.871 24.072 1.00 40.53 480 GLU A N 1
ATOM 3689 C CA . GLU A 1 480 ? -32.098 57.744 25.022 1.00 40.53 480 GLU A CA 1
ATOM 3690 C C . GLU A 1 480 ? -33.097 56.584 24.733 1.00 40.53 480 GLU A C 1
ATOM 3692 O O . GLU A 1 480 ? -33.816 56.549 23.737 1.00 40.53 480 GLU A O 1
ATOM 3697 N N . ASP A 1 481 ? -33.106 55.608 25.656 1.00 32.34 481 ASP A N 1
ATOM 3698 C CA . ASP A 1 481 ? -34.142 54.582 25.898 1.00 32.34 481 ASP A CA 1
ATOM 3699 C C . ASP A 1 481 ? -34.189 53.282 25.077 1.00 32.34 481 ASP A C 1
ATOM 3701 O O . ASP A 1 481 ? -35.163 52.528 25.131 1.00 32.34 481 ASP A O 1
ATOM 3705 N N . SER A 1 482 ? -33.092 52.879 24.426 1.00 32.62 482 SER A N 1
ATOM 3706 C CA . SER A 1 482 ? -32.918 51.457 24.029 1.00 32.62 482 SER A CA 1
ATOM 3707 C C . SER A 1 482 ? -31.492 50.893 24.109 1.00 32.62 482 SER A C 1
ATOM 3709 O O . SER A 1 482 ? -31.291 49.709 23.837 1.00 32.62 482 SER A O 1
ATOM 3711 N N . LEU A 1 483 ? -30.495 51.689 24.514 1.00 33.28 483 LEU A N 1
ATOM 3712 C CA . LEU A 1 483 ? -29.076 51.314 24.398 1.00 33.28 483 LEU A CA 1
ATOM 3713 C C . LEU A 1 483 ? -28.381 50.857 25.694 1.00 33.28 483 LEU A C 1
ATOM 3715 O O . LEU A 1 483 ? -27.384 50.142 25.592 1.00 33.28 483 LEU A O 1
ATOM 3719 N N . ARG A 1 484 ? -28.905 51.152 26.897 1.00 32.31 484 ARG A N 1
ATOM 3720 C CA . ARG A 1 484 ? -28.246 50.768 28.172 1.00 32.31 484 ARG A CA 1
ATOM 3721 C C . ARG A 1 484 ? -27.982 49.259 28.299 1.00 32.31 484 ARG A C 1
ATOM 3723 O O . ARG A 1 484 ? -26.871 48.860 28.629 1.00 32.31 484 ARG A O 1
ATOM 3730 N N . VAL A 1 485 ? -28.959 48.418 27.944 1.00 33.97 485 VAL A N 1
ATOM 3731 C CA . VAL A 1 485 ? -28.830 46.941 27.988 1.00 33.97 485 VAL A CA 1
ATOM 3732 C C . VAL A 1 485 ? -27.851 46.406 26.927 1.00 33.97 485 VAL A C 1
ATOM 3734 O O . VAL A 1 485 ? -27.292 45.319 27.074 1.00 33.97 485 VAL A O 1
ATOM 3737 N N . TYR A 1 486 ? -27.626 47.160 25.847 1.00 31.64 486 TYR A N 1
ATOM 3738 C CA . TYR A 1 486 ? -26.705 46.781 24.775 1.00 31.64 486 TYR A CA 1
ATOM 3739 C C . TYR A 1 486 ? -25.256 47.177 25.103 1.00 31.64 486 TYR A C 1
ATOM 3741 O O . TYR A 1 486 ? -24.328 46.420 24.818 1.00 31.64 486 TYR A O 1
ATOM 3749 N N . GLN A 1 487 ? -25.064 48.326 25.759 1.00 31.77 487 GLN A N 1
ATOM 3750 C CA . GLN A 1 487 ? -23.746 48.855 26.114 1.00 31.77 487 GLN A CA 1
ATOM 3751 C C . GLN A 1 487 ? -23.023 48.008 27.173 1.00 31.77 487 GLN A C 1
ATOM 3753 O O . GLN A 1 487 ? -21.846 47.711 26.977 1.00 31.77 487 GLN A O 1
ATOM 3758 N N . GLU A 1 488 ? -23.693 47.535 28.234 1.00 32.84 488 GLU A N 1
ATOM 3759 C CA . GLU A 1 488 ? -23.043 46.666 29.239 1.00 32.84 488 GLU A CA 1
ATOM 3760 C C . GLU A 1 488 ? -22.538 45.339 28.645 1.00 32.84 488 GLU A C 1
ATOM 3762 O O . GLU A 1 488 ? -21.461 44.861 29.002 1.00 32.84 488 GLU A O 1
ATOM 3767 N N . ARG A 1 489 ? -23.273 44.753 27.689 1.00 34.12 489 ARG A N 1
ATOM 3768 C CA . ARG A 1 489 ? -22.875 43.494 27.033 1.00 34.12 489 ARG A CA 1
ATOM 3769 C C . ARG A 1 489 ? -21.704 43.637 26.061 1.00 34.12 489 ARG A C 1
ATOM 3771 O O . ARG A 1 489 ? -21.014 42.648 25.831 1.00 34.12 489 ARG A O 1
ATOM 3778 N N . ILE A 1 490 ? -21.490 44.823 25.491 1.00 33.22 490 ILE A N 1
ATOM 3779 C CA . ILE A 1 490 ? -20.359 45.093 24.591 1.00 33.22 490 ILE A CA 1
ATOM 3780 C C . ILE A 1 490 ? -19.125 45.530 25.386 1.00 33.22 490 ILE A C 1
ATOM 3782 O O . ILE A 1 490 ? -18.041 45.014 25.135 1.00 33.22 490 ILE A O 1
ATOM 3786 N N . LEU A 1 491 ? -19.280 46.382 26.404 1.00 33.28 491 LEU A N 1
ATOM 3787 C CA . LEU A 1 491 ? -18.171 46.780 27.283 1.00 33.28 491 LEU A CA 1
ATOM 3788 C C . LEU A 1 491 ? -17.526 45.580 27.998 1.00 33.28 491 LEU A C 1
ATOM 3790 O O . LEU A 1 491 ? -16.306 45.532 28.101 1.00 33.28 491 LEU A O 1
ATOM 3794 N N . ASN A 1 492 ? -18.310 44.570 28.390 1.00 33.34 492 ASN A N 1
ATOM 3795 C CA . ASN A 1 492 ? -17.785 43.329 28.978 1.00 33.34 492 ASN A CA 1
ATOM 3796 C C . ASN A 1 492 ? -17.154 42.352 27.960 1.00 33.34 492 ASN A C 1
ATOM 3798 O O . ASN A 1 492 ? -16.666 41.300 28.363 1.00 33.34 492 ASN A O 1
ATOM 3802 N N . ARG A 1 493 ? -17.165 42.664 26.656 1.00 34.75 493 ARG A N 1
ATOM 3803 C CA . ARG A 1 493 ? -16.476 41.901 25.593 1.00 34.75 493 ARG A CA 1
ATOM 3804 C C . ARG A 1 493 ? -15.273 42.634 24.990 1.00 34.75 493 ARG A C 1
ATOM 3806 O O . ARG A 1 493 ? -14.607 42.076 24.133 1.00 34.75 493 ARG A O 1
ATOM 3813 N N . LEU A 1 494 ? -14.980 43.854 25.445 1.00 29.45 494 LEU A N 1
ATOM 3814 C CA . LEU A 1 494 ? -13.860 44.684 24.979 1.00 29.45 494 LEU A CA 1
ATOM 3815 C C . LEU A 1 494 ? -12.661 44.658 25.949 1.00 29.45 494 LEU A C 1
ATOM 3817 O O . LEU A 1 494 ? -11.930 45.636 26.073 1.00 29.45 494 LEU A O 1
ATOM 3821 N N . VAL A 1 495 ? -12.470 43.535 26.648 1.00 32.75 495 VAL A N 1
ATOM 3822 C CA . VAL A 1 495 ? -11.270 43.244 27.461 1.00 32.75 495 VAL A CA 1
ATOM 3823 C C . VAL A 1 495 ? -10.531 42.022 26.891 1.00 32.75 495 VAL A C 1
ATOM 3825 O O . VAL A 1 495 ? -9.881 41.276 27.614 1.00 32.75 495 VAL A O 1
ATOM 3828 N N . ASP A 1 496 ? -10.655 41.816 25.578 1.00 31.67 496 ASP A N 1
ATOM 3829 C CA . ASP A 1 496 ? -9.904 40.827 24.808 1.00 31.67 496 ASP A CA 1
ATOM 3830 C C . ASP A 1 496 ? -8.865 41.578 23.943 1.00 31.67 496 ASP A C 1
ATOM 3832 O O . ASP A 1 496 ? -9.273 42.364 23.079 1.00 31.67 496 ASP A O 1
ATOM 3836 N N . PRO A 1 497 ? -7.545 41.453 24.200 1.00 30.16 497 PRO A N 1
ATOM 3837 C CA . PRO A 1 497 ? -6.536 42.322 23.583 1.00 30.16 497 PRO A CA 1
ATOM 3838 C C . PRO A 1 497 ? -6.328 42.163 22.068 1.00 30.16 497 PRO A C 1
ATOM 3840 O O . PRO A 1 497 ? -5.645 43.000 21.482 1.00 30.16 497 PRO A O 1
ATOM 3843 N N . GLU A 1 498 ? -6.873 41.123 21.427 1.00 32.34 498 GLU A N 1
ATOM 3844 C CA . GLU A 1 498 ? -6.572 40.798 20.019 1.00 32.34 498 GLU A CA 1
ATOM 3845 C C . GLU A 1 498 ? -7.529 41.420 18.977 1.00 32.34 498 GLU A C 1
ATOM 3847 O O . GLU A 1 498 ? -7.310 41.264 17.777 1.00 32.34 498 GLU A O 1
ATOM 3852 N N . TYR A 1 499 ? -8.556 42.179 19.385 1.00 33.53 499 TYR A N 1
ATOM 3853 C CA . TYR A 1 499 ? -9.503 42.823 18.456 1.00 33.53 499 TYR A CA 1
ATOM 3854 C C . TYR A 1 499 ? -9.327 44.346 18.360 1.00 33.53 499 TYR A C 1
ATOM 3856 O O . TYR A 1 499 ? -10.109 45.119 18.915 1.00 33.53 499 TYR A O 1
ATOM 3864 N N . TYR A 1 500 ? -8.340 44.785 17.572 1.00 29.59 500 TYR A N 1
ATOM 3865 C CA . TYR A 1 500 ? -8.237 46.174 17.106 1.00 29.59 500 TYR A CA 1
ATOM 3866 C C . TYR A 1 500 ? -8.784 46.293 15.674 1.00 29.59 500 TYR A C 1
ATOM 3868 O O . TYR A 1 500 ? -8.052 46.161 14.696 1.00 29.59 500 TYR A O 1
ATOM 3876 N N . VAL A 1 501 ? -10.093 46.525 15.545 1.00 33.75 501 VAL A N 1
ATOM 3877 C CA . VAL A 1 501 ? -10.737 46.872 14.265 1.00 33.75 501 VAL A CA 1
ATOM 3878 C C . VAL A 1 501 ? -11.020 48.371 14.263 1.00 33.75 501 VAL A C 1
ATOM 3880 O O . VAL A 1 501 ? -11.610 48.892 15.210 1.00 33.75 501 VAL A O 1
ATOM 3883 N N . ASP A 1 502 ? -10.580 49.070 13.215 1.00 34.75 502 ASP A N 1
ATOM 3884 C CA . ASP A 1 502 ? -10.750 50.518 13.094 1.00 34.75 502 ASP A CA 1
ATOM 3885 C C . ASP A 1 502 ? -12.240 50.890 13.008 1.00 34.75 502 ASP A C 1
ATOM 3887 O O . ASP A 1 502 ? -12.940 50.560 12.046 1.00 34.75 502 ASP A O 1
ATOM 3891 N N . VAL A 1 503 ? -12.719 51.614 14.022 1.00 33.97 503 VAL A N 1
ATOM 3892 C CA . VAL A 1 503 ? -14.113 52.068 14.150 1.00 33.97 503 VAL A CA 1
ATOM 3893 C C . VAL A 1 503 ? -14.541 52.940 12.959 1.00 33.97 503 VAL A C 1
ATOM 3895 O O . VAL A 1 503 ? -15.723 52.971 12.615 1.00 33.97 503 VAL A O 1
ATOM 3898 N N . ASN A 1 504 ? -13.602 53.608 12.281 1.00 32.91 504 ASN A N 1
ATOM 3899 C CA . ASN A 1 504 ? -13.903 54.409 11.094 1.00 32.91 504 ASN A CA 1
ATOM 3900 C C . ASN A 1 504 ? -14.297 53.533 9.890 1.00 32.91 504 ASN A C 1
ATOM 3902 O O . ASN A 1 504 ? -15.218 53.889 9.152 1.00 32.91 504 ASN A O 1
ATOM 3906 N N . ALA A 1 505 ? -13.675 52.359 9.731 1.00 35.94 505 ALA A N 1
ATOM 3907 C CA . ALA A 1 505 ? -13.994 51.427 8.648 1.00 35.94 505 ALA A CA 1
ATOM 3908 C C . ALA A 1 505 ? -15.411 50.838 8.793 1.00 35.94 505 ALA A C 1
ATOM 3910 O O . ALA A 1 505 ? -16.123 50.670 7.801 1.00 35.94 505 ALA A O 1
ATOM 3911 N N . GLU A 1 506 ? -15.859 50.578 10.027 1.00 33.81 506 GLU A N 1
ATOM 3912 C CA . GLU A 1 506 ? -17.210 50.063 10.289 1.00 33.81 506 GLU A CA 1
ATOM 3913 C C . GLU A 1 506 ? -18.301 51.113 9.989 1.00 33.81 506 GLU A C 1
ATOM 3915 O O . GLU A 1 506 ? -19.376 50.777 9.481 1.00 33.81 506 GLU A O 1
ATOM 3920 N N . ILE A 1 507 ? -18.015 52.400 10.227 1.00 37.06 507 ILE A N 1
ATOM 3921 C CA . ILE A 1 507 ? -18.907 53.514 9.869 1.00 37.06 507 ILE A CA 1
ATOM 3922 C C . ILE A 1 507 ? -19.012 53.656 8.343 1.00 37.06 507 ILE A C 1
ATOM 3924 O O . ILE A 1 507 ? -20.122 53.748 7.812 1.00 37.06 507 ILE A O 1
ATOM 3928 N N . GLU A 1 508 ? -17.886 53.613 7.624 1.00 35.50 508 GLU A N 1
ATOM 3929 C CA . GLU A 1 508 ? -17.875 53.772 6.165 1.00 35.50 508 GLU A CA 1
ATOM 3930 C C . GLU A 1 508 ? -18.578 52.606 5.441 1.00 35.50 508 GLU A C 1
ATOM 3932 O O . GLU A 1 508 ? -19.373 52.825 4.521 1.00 35.50 508 GLU A O 1
ATOM 3937 N N . LEU A 1 509 ? -18.367 51.366 5.905 1.00 35.53 509 LEU A N 1
ATOM 3938 C CA . LEU A 1 509 ? -19.075 50.177 5.412 1.00 35.53 509 LEU A CA 1
ATOM 3939 C C . LEU A 1 509 ? -20.587 50.264 5.656 1.00 35.53 509 LEU A C 1
ATOM 3941 O O . LEU A 1 509 ? -21.381 49.936 4.767 1.00 35.53 509 LEU A O 1
ATOM 3945 N N . ARG A 1 510 ? -21.008 50.738 6.835 1.00 35.34 510 ARG A N 1
ATOM 3946 C CA . ARG A 1 510 ? -22.428 50.892 7.176 1.00 35.34 510 ARG A CA 1
ATOM 3947 C C . ARG A 1 510 ? -23.134 51.880 6.248 1.00 35.34 510 ARG A C 1
ATOM 3949 O O . ARG A 1 510 ? -24.225 51.571 5.765 1.00 35.34 510 ARG A O 1
ATOM 3956 N N . ASP A 1 511 ? -22.538 53.040 5.985 1.00 38.31 511 ASP A N 1
ATOM 3957 C CA . ASP A 1 511 ? -23.171 54.053 5.135 1.00 38.31 511 ASP A CA 1
ATOM 3958 C C . ASP A 1 511 ? -23.123 53.710 3.637 1.00 38.31 511 ASP A C 1
ATOM 3960 O O . ASP A 1 511 ? -24.080 54.030 2.929 1.00 38.31 511 ASP A O 1
ATOM 3964 N N . LYS A 1 512 ? -22.094 52.993 3.155 1.00 35.19 512 LYS A N 1
ATOM 3965 C CA . LYS A 1 512 ? -22.021 52.535 1.753 1.00 35.19 512 LYS A CA 1
ATOM 3966 C C . LYS A 1 512 ? -22.910 51.323 1.442 1.00 35.19 512 LYS A C 1
ATOM 3968 O O . LYS A 1 512 ? -23.520 51.299 0.376 1.00 35.19 512 LYS A O 1
ATOM 3973 N N . PHE A 1 513 ? -23.012 50.331 2.335 1.00 33.34 513 PHE A N 1
ATOM 3974 C CA . PHE A 1 513 ? -23.670 49.048 2.019 1.00 33.34 513 PHE A CA 1
ATOM 3975 C C . PHE A 1 513 ? -25.035 48.827 2.686 1.00 33.34 513 PHE A C 1
ATOM 3977 O O . PHE A 1 513 ? -25.927 48.262 2.054 1.00 33.34 513 PHE A O 1
ATOM 3984 N N . LEU A 1 514 ? -25.250 49.260 3.935 1.00 33.81 514 LEU A N 1
ATOM 3985 C CA . LEU A 1 514 ? -26.508 48.961 4.645 1.00 33.81 514 LEU A CA 1
ATOM 3986 C C . LEU A 1 514 ? -27.648 49.929 4.299 1.00 33.81 514 LEU A C 1
ATOM 3988 O O . LEU A 1 514 ? -28.803 49.503 4.254 1.00 33.81 514 LEU A O 1
ATOM 3992 N N . LYS A 1 515 ? -27.345 51.204 4.018 1.00 34.72 515 LYS A N 1
ATOM 3993 C CA . LYS A 1 515 ? -28.352 52.207 3.617 1.00 34.72 515 LYS A CA 1
ATOM 3994 C C . LYS A 1 515 ? -29.124 51.803 2.347 1.00 34.72 515 LYS A C 1
ATOM 3996 O O . LYS A 1 515 ? -30.350 51.789 2.419 1.00 34.72 515 LYS A O 1
ATOM 4001 N N . PRO A 1 516 ? -28.476 51.398 1.233 1.00 35.81 516 PRO A N 1
ATOM 4002 C CA . PRO A 1 516 ? -29.193 50.975 0.023 1.00 35.81 516 PRO A CA 1
ATOM 4003 C C . PRO A 1 516 ? -30.003 49.680 0.197 1.00 35.81 516 PRO A C 1
ATOM 4005 O O . PRO A 1 516 ? -31.042 49.505 -0.436 1.00 35.81 516 PRO A O 1
ATOM 4008 N N . PHE A 1 517 ? -29.555 48.764 1.064 1.00 35.69 517 PHE A N 1
ATOM 4009 C CA . PHE A 1 517 ? -30.232 47.482 1.290 1.00 35.69 517 PHE A CA 1
ATOM 4010 C C . PHE A 1 517 ? -31.515 47.599 2.126 1.00 35.69 517 PHE A C 1
ATOM 4012 O O . PHE A 1 517 ? -32.420 46.778 1.964 1.00 35.69 517 PHE A O 1
ATOM 4019 N N . ALA A 1 518 ? -31.625 48.608 2.997 1.00 38.16 518 ALA A N 1
ATOM 4020 C CA . ALA A 1 518 ? -32.775 48.786 3.888 1.00 38.16 518 ALA A CA 1
ATOM 4021 C C . ALA A 1 518 ? -34.102 49.057 3.146 1.00 38.16 518 ALA A C 1
ATOM 4023 O O . ALA A 1 518 ? -35.165 48.672 3.639 1.00 38.16 518 ALA A O 1
ATOM 4024 N N . ASP A 1 519 ? -34.047 49.654 1.951 1.00 39.00 519 ASP A N 1
ATOM 4025 C CA . ASP A 1 519 ? -35.225 49.972 1.131 1.00 39.00 519 ASP A CA 1
ATOM 4026 C C . ASP A 1 519 ? -35.632 48.859 0.148 1.00 39.00 519 ASP A C 1
ATOM 4028 O O . ASP A 1 519 ? -36.642 48.970 -0.556 1.00 39.00 519 ASP A O 1
ATOM 4032 N N . HIS A 1 520 ? -34.901 47.739 0.108 1.00 42.28 520 HIS A N 1
ATOM 4033 C CA . HIS A 1 520 ? -35.190 46.666 -0.837 1.00 42.28 520 HIS A CA 1
ATOM 4034 C C . HIS A 1 520 ? -36.521 45.964 -0.505 1.00 42.28 520 HIS A C 1
ATOM 4036 O O . HIS A 1 520 ? -36.685 45.370 0.566 1.00 42.28 520 HIS A O 1
ATOM 4042 N N . LYS A 1 521 ? -37.476 45.972 -1.454 1.00 37.81 521 LYS A N 1
ATOM 4043 C CA . LYS A 1 521 ? -38.850 45.427 -1.299 1.00 37.81 521 LYS A CA 1
ATOM 4044 C C . LYS A 1 521 ? -38.895 44.002 -0.722 1.00 37.81 521 LYS A C 1
ATOM 4046 O O . LYS A 1 521 ? -39.851 43.651 -0.031 1.00 37.81 521 LYS A O 1
ATOM 4051 N N . LEU A 1 522 ? -37.847 43.210 -0.957 1.00 38.66 522 LEU A N 1
ATOM 4052 C CA . LEU A 1 522 ? -37.685 41.848 -0.445 1.00 38.66 522 LEU A CA 1
ATOM 4053 C C . LEU A 1 522 ? -37.724 41.769 1.097 1.00 38.66 522 LEU A C 1
ATOM 4055 O O . LEU A 1 522 ? -38.365 40.876 1.639 1.00 38.66 522 LEU A O 1
ATOM 4059 N N . LEU A 1 523 ? -37.114 42.717 1.822 1.00 38.59 523 LEU A N 1
ATOM 4060 C CA . LEU A 1 523 ? -37.098 42.696 3.295 1.00 38.59 523 LEU A CA 1
ATOM 4061 C C . LEU A 1 523 ? -38.467 43.037 3.906 1.00 38.59 523 LEU A C 1
ATOM 4063 O O . LEU A 1 523 ? -38.837 42.468 4.933 1.00 38.59 523 LEU A O 1
ATOM 4067 N N . LYS A 1 524 ? -39.258 43.894 3.241 1.00 38.97 524 LYS A N 1
ATOM 4068 C CA . LYS A 1 524 ? -40.673 44.121 3.593 1.00 38.97 524 LYS A CA 1
ATOM 4069 C C . LYS A 1 524 ? -41.539 42.888 3.298 1.00 38.97 524 LYS A C 1
ATOM 4071 O O . LYS A 1 524 ? -42.450 42.605 4.069 1.00 38.97 524 LYS A O 1
ATOM 4076 N N . PHE A 1 525 ? -41.240 42.137 2.235 1.00 38.34 525 PHE A N 1
ATOM 4077 C CA . PHE A 1 525 ? -41.970 40.916 1.866 1.00 38.34 525 PHE A CA 1
ATOM 4078 C C . PHE A 1 525 ? -41.754 39.746 2.846 1.00 38.34 525 PHE A C 1
ATOM 4080 O O . PHE A 1 525 ? -42.692 39.006 3.124 1.00 38.34 525 PHE A O 1
ATOM 4087 N N . ILE A 1 526 ? -40.560 39.606 3.439 1.00 37.78 526 ILE A N 1
ATOM 4088 C CA . ILE A 1 526 ? -40.245 38.517 4.393 1.00 37.78 526 ILE A CA 1
ATOM 4089 C C . ILE A 1 526 ? -40.953 38.705 5.762 1.00 37.78 526 ILE A C 1
ATOM 4091 O O . ILE A 1 526 ? -40.885 37.837 6.628 1.00 37.78 526 ILE A O 1
ATOM 4095 N N . GLY A 1 527 ? -41.679 39.811 5.979 1.00 37.84 527 GLY A N 1
ATOM 4096 C CA . GLY A 1 527 ? -42.556 39.971 7.149 1.00 37.84 527 GLY A CA 1
ATOM 4097 C C . GLY A 1 527 ? -41.817 40.039 8.492 1.00 37.84 527 GLY A C 1
ATOM 4098 O O . GLY A 1 527 ? -42.368 39.652 9.522 1.00 37.84 527 GLY A O 1
ATOM 4099 N N . LEU A 1 528 ? -40.567 40.519 8.490 1.00 35.31 528 LEU A N 1
ATOM 4100 C CA . LEU A 1 528 ? -39.677 40.567 9.656 1.00 35.31 528 LEU A CA 1
ATOM 4101 C C . LEU A 1 528 ? -40.117 41.624 10.683 1.00 35.31 528 LEU A C 1
ATOM 4103 O O . LEU A 1 528 ? -39.495 42.676 10.834 1.00 35.31 528 LEU A O 1
ATOM 4107 N N . ASN A 1 529 ? -41.193 41.337 11.414 1.00 32.47 529 ASN A N 1
ATOM 4108 C CA . ASN A 1 529 ? -41.652 42.192 12.501 1.00 32.47 529 ASN A CA 1
ATOM 4109 C C . ASN A 1 529 ? -40.795 42.017 13.776 1.00 32.47 529 ASN A C 1
ATOM 4111 O O . ASN A 1 529 ? -40.020 41.066 13.923 1.00 32.47 529 ASN A O 1
ATOM 4115 N N . LYS A 1 530 ? -40.861 43.017 14.661 1.00 40.53 530 LYS A N 1
ATOM 4116 C CA . LYS A 1 530 ? -39.798 43.364 15.625 1.00 40.53 530 LYS A CA 1
ATOM 4117 C C . LYS A 1 530 ? -39.382 42.250 16.618 1.00 40.53 530 LYS A C 1
ATOM 4119 O O . LYS A 1 530 ? -40.187 41.459 17.091 1.00 40.53 530 LYS A O 1
ATOM 4124 N N . LYS A 1 531 ? -38.115 42.344 17.056 1.00 34.69 531 LYS A N 1
ATOM 4125 C CA . LYS A 1 531 ? -37.504 41.767 18.283 1.00 34.69 531 LYS A CA 1
ATOM 4126 C C . LYS A 1 531 ? -36.959 40.324 18.273 1.00 34.69 531 LYS A C 1
ATOM 4128 O O . LYS A 1 531 ? -36.151 40.033 19.149 1.00 34.69 531 LYS A O 1
ATOM 4133 N N . HIS A 1 532 ? -37.278 39.453 17.310 1.00 37.31 532 HIS A N 1
ATOM 4134 C CA . HIS A 1 532 ? -36.642 38.112 17.214 1.00 37.31 532 HIS A CA 1
ATOM 4135 C C . HIS A 1 532 ? -35.731 37.891 15.996 1.00 37.31 532 HIS A C 1
ATOM 4137 O O . HIS A 1 532 ? -34.933 36.962 15.999 1.00 37.31 532 HIS A O 1
ATOM 4143 N N . ASN A 1 533 ? -35.753 38.779 14.997 1.00 40.19 533 ASN A N 1
ATOM 4144 C CA . ASN A 1 533 ? -34.942 38.625 13.780 1.00 40.19 533 ASN A CA 1
ATOM 4145 C C . ASN A 1 533 ? -33.685 39.513 13.710 1.00 40.19 533 ASN A C 1
ATOM 4147 O O . ASN A 1 533 ? -32.970 39.481 12.711 1.00 40.19 533 ASN A O 1
ATOM 4151 N N . MET A 1 534 ? -33.347 40.253 14.774 1.00 35.25 534 MET A N 1
ATOM 4152 C CA . MET A 1 534 ? -32.069 40.983 14.824 1.00 35.25 534 MET A CA 1
ATOM 4153 C C . MET A 1 534 ? -30.865 40.039 14.851 1.00 35.25 534 MET A C 1
ATOM 4155 O O . MET A 1 534 ? -29.850 40.353 14.240 1.00 35.25 534 MET A O 1
ATOM 4159 N N . ASP A 1 535 ? -30.968 38.871 15.487 1.00 36.34 535 ASP A N 1
ATOM 4160 C CA . ASP A 1 535 ? -29.876 37.889 15.477 1.00 36.34 535 ASP A CA 1
ATOM 4161 C C . ASP A 1 535 ? -29.765 37.158 14.123 1.00 36.34 535 ASP A C 1
ATOM 4163 O O . ASP A 1 535 ? -28.674 36.753 13.727 1.00 36.34 535 ASP A O 1
ATOM 4167 N N . TYR A 1 536 ? -30.856 37.103 13.348 1.00 38.03 536 TYR A N 1
ATOM 4168 C CA . TYR A 1 536 ? -30.855 36.614 11.965 1.00 38.03 536 TYR A CA 1
ATOM 4169 C C . TYR A 1 536 ? -30.130 37.586 11.021 1.00 38.03 536 TYR A C 1
ATOM 4171 O O . TYR A 1 536 ? -29.248 37.178 10.266 1.00 38.03 536 TYR A O 1
ATOM 4179 N N . VAL A 1 537 ? -30.432 38.888 11.118 1.00 37.03 537 VAL A N 1
ATOM 4180 C CA . VAL A 1 537 ? -29.720 39.940 10.368 1.00 37.03 537 VAL A CA 1
ATOM 4181 C C . VAL A 1 537 ? -28.252 40.022 10.797 1.00 37.03 537 VAL A C 1
ATOM 4183 O O . VAL A 1 537 ? -27.382 40.104 9.934 1.00 37.03 537 VAL A O 1
ATOM 4186 N N . LYS A 1 538 ? -27.946 39.906 12.100 1.00 36.47 538 LYS A N 1
ATOM 4187 C CA . LYS A 1 538 ? -26.557 39.797 12.580 1.00 36.47 538 LYS A CA 1
ATOM 4188 C C . LYS A 1 538 ? -25.843 38.585 11.997 1.00 36.47 538 LYS A C 1
ATOM 4190 O O . LYS A 1 538 ? -24.705 38.737 11.588 1.00 36.47 538 LYS A O 1
ATOM 4195 N N . SER A 1 539 ? -26.474 37.409 11.940 1.00 40.47 539 SER A N 1
ATOM 4196 C CA . SER A 1 539 ? -25.858 36.211 11.354 1.00 40.47 539 SER A CA 1
ATOM 4197 C C . SER A 1 539 ? -25.557 36.394 9.863 1.00 40.47 539 SER A C 1
ATOM 4199 O O . SER A 1 539 ? -24.490 35.990 9.405 1.00 40.47 539 SER A O 1
ATOM 4201 N N . LEU A 1 540 ? -26.448 37.053 9.116 1.00 37.44 540 LEU A N 1
ATOM 4202 C CA . LEU A 1 540 ? -26.202 37.387 7.713 1.00 37.44 540 LEU A CA 1
ATOM 4203 C C . LEU A 1 540 ? -25.039 38.387 7.566 1.00 37.44 540 LEU A C 1
ATOM 4205 O O . LEU A 1 540 ? -24.147 38.169 6.753 1.00 37.44 540 LEU A O 1
ATOM 4209 N N . TYR A 1 541 ? -25.010 39.431 8.401 1.00 37.19 541 TYR A N 1
ATOM 4210 C CA . TYR A 1 541 ? -23.968 40.464 8.424 1.00 37.19 541 TYR A CA 1
ATOM 4211 C C . TYR A 1 541 ? -22.588 39.910 8.817 1.00 37.19 541 TYR A C 1
ATOM 4213 O O . TYR A 1 541 ? -21.620 40.123 8.095 1.00 37.19 541 TYR A O 1
ATOM 4221 N N . TYR A 1 542 ? -22.497 39.130 9.901 1.00 37.19 542 TYR A N 1
ATOM 4222 C CA . TYR A 1 542 ? -21.244 38.519 10.373 1.00 37.19 542 TYR A CA 1
ATOM 4223 C C . TYR A 1 542 ? -20.613 37.607 9.312 1.00 37.19 542 TYR A C 1
ATOM 4225 O O . TYR A 1 542 ? -19.393 37.559 9.171 1.00 37.19 542 TYR A O 1
ATOM 4233 N N . ASN A 1 543 ? -21.447 36.889 8.554 1.00 36.62 543 ASN A N 1
ATOM 4234 C CA . ASN A 1 543 ? -20.985 35.996 7.496 1.00 36.62 543 ASN A CA 1
ATOM 4235 C C . ASN A 1 543 ? -20.650 36.745 6.197 1.00 36.62 543 ASN A C 1
ATOM 4237 O O . ASN A 1 543 ? -19.684 36.367 5.539 1.00 36.62 543 ASN A O 1
ATOM 4241 N N . LEU A 1 544 ? -21.355 37.835 5.856 1.00 34.03 544 LEU A N 1
ATOM 4242 C CA . LEU A 1 544 ? -20.921 38.721 4.767 1.00 34.03 544 LEU A CA 1
ATOM 4243 C C . LEU A 1 544 ? -19.535 39.305 5.067 1.00 34.03 544 LEU A C 1
ATOM 4245 O O . LEU A 1 544 ? -18.638 39.166 4.245 1.00 34.03 544 LEU A O 1
ATOM 4249 N N . VAL A 1 545 ? -19.332 39.861 6.269 1.00 32.84 545 VAL A N 1
ATOM 4250 C CA . VAL A 1 545 ? -18.039 40.438 6.679 1.00 32.84 545 VAL A CA 1
ATOM 4251 C C . VAL A 1 545 ? -16.924 39.384 6.661 1.00 32.84 545 VAL A C 1
ATOM 4253 O O . VAL A 1 545 ? -15.855 39.657 6.127 1.00 32.84 545 VAL A O 1
ATOM 4256 N N . ARG A 1 546 ? -17.165 38.146 7.130 1.00 33.38 546 ARG A N 1
ATOM 4257 C CA . ARG A 1 546 ? -16.183 37.047 6.981 1.00 33.38 546 ARG A CA 1
ATOM 4258 C C . ARG A 1 546 ? -15.835 36.748 5.523 1.00 33.38 546 ARG A C 1
ATOM 4260 O O . ARG A 1 546 ? -14.677 36.462 5.242 1.00 33.38 546 ARG A O 1
ATOM 4267 N N . THR A 1 547 ? -16.806 36.835 4.615 1.00 32.97 547 THR A N 1
ATOM 4268 C CA . THR A 1 547 ? -16.594 36.574 3.183 1.00 32.97 547 THR A CA 1
ATOM 4269 C C . THR A 1 547 ? -15.771 37.702 2.549 1.00 32.97 547 THR A C 1
ATOM 4271 O O . THR A 1 547 ? -14.758 37.432 1.912 1.00 32.97 547 THR A O 1
ATOM 4274 N N . SER A 1 548 ? -16.111 38.969 2.824 1.00 31.91 548 SER A N 1
ATOM 4275 C CA . SER A 1 548 ? -15.344 40.145 2.376 1.00 31.91 548 SER A CA 1
ATOM 4276 C C . SER A 1 548 ? -13.927 40.221 2.963 1.00 31.91 548 SER A C 1
ATOM 4278 O O . SER A 1 548 ? -13.042 40.802 2.343 1.00 31.91 548 SER A O 1
ATOM 4280 N N . CYS A 1 549 ? -13.697 39.628 4.138 1.00 27.44 549 CYS A N 1
ATOM 4281 C CA . CYS A 1 549 ? -12.385 39.532 4.784 1.00 27.44 549 CYS A CA 1
ATOM 4282 C C . CYS A 1 549 ? -11.632 38.218 4.477 1.00 27.44 549 CYS A C 1
ATOM 4284 O O . CYS A 1 549 ? -10.676 37.895 5.179 1.00 27.44 549 CYS A O 1
ATOM 4286 N N . GLY A 1 550 ? -12.041 37.448 3.460 1.00 28.25 550 GLY A N 1
ATOM 4287 C CA . GLY A 1 550 ? -11.287 36.283 2.976 1.00 28.25 550 GLY A CA 1
ATOM 4288 C C . GLY A 1 550 ? -11.318 35.043 3.880 1.00 28.25 550 GLY A C 1
ATOM 4289 O O . GLY A 1 550 ? -10.467 34.167 3.746 1.00 28.25 550 GLY A O 1
ATOM 4290 N N . ILE A 1 551 ? -12.283 34.937 4.799 1.00 28.06 551 ILE A N 1
ATOM 4291 C CA . ILE A 1 551 ? -12.424 33.786 5.700 1.00 28.06 551 ILE A CA 1
ATOM 4292 C C . ILE A 1 551 ? -13.473 32.821 5.136 1.00 28.06 551 ILE A C 1
ATOM 4294 O O . ILE A 1 551 ? -14.667 32.936 5.432 1.00 28.06 551 ILE A O 1
ATOM 4298 N N . GLU A 1 552 ? -13.017 31.842 4.349 1.00 27.70 552 GLU A N 1
ATOM 4299 C CA . GLU A 1 552 ? -13.868 30.810 3.746 1.00 27.70 552 GLU A CA 1
ATOM 4300 C C . GLU A 1 552 ? -14.785 30.115 4.771 1.00 27.70 552 GLU A C 1
ATOM 4302 O O . GLU A 1 552 ? -14.331 29.510 5.745 1.00 27.70 552 GLU A O 1
ATOM 4307 N N . SER A 1 553 ? -16.097 30.102 4.511 1.00 31.62 553 SER A N 1
ATOM 4308 C CA . SER A 1 553 ? -16.978 29.058 5.047 1.00 31.62 553 SER A CA 1
ATOM 4309 C C . SER A 1 553 ? -18.199 28.832 4.151 1.00 31.62 553 SER A C 1
ATOM 4311 O O . SER A 1 553 ? -18.867 29.762 3.705 1.00 31.62 553 SER A O 1
ATOM 4313 N N . ARG A 1 554 ? -18.470 27.557 3.854 1.00 32.50 554 ARG A N 1
ATOM 4314 C CA . ARG A 1 554 ? -19.480 27.112 2.882 1.00 32.50 554 ARG A CA 1
ATOM 4315 C C . ARG A 1 554 ? -20.903 27.313 3.414 1.00 32.50 554 ARG A C 1
ATOM 4317 O O . ARG A 1 554 ? -21.229 26.829 4.497 1.00 32.50 554 ARG A O 1
ATOM 4324 N N . PHE A 1 555 ? -21.787 27.900 2.608 1.00 33.16 555 PHE A N 1
ATOM 4325 C CA . PHE A 1 555 ? -23.233 27.833 2.848 1.00 33.16 555 PHE A CA 1
ATOM 4326 C C . PHE A 1 555 ? -23.778 26.476 2.361 1.00 33.16 555 PHE A C 1
ATOM 4328 O O . PHE A 1 555 ? -23.390 26.013 1.291 1.00 33.16 555 PHE A O 1
ATOM 4335 N N . LYS A 1 556 ? -24.686 25.842 3.115 1.00 36.72 556 LYS A N 1
ATOM 4336 C CA . LYS A 1 556 ? -25.481 24.688 2.646 1.00 36.72 556 LYS A CA 1
ATOM 4337 C C . LYS A 1 556 ? -26.910 25.134 2.332 1.00 36.72 556 LYS A C 1
ATOM 4339 O O . LYS A 1 556 ? -27.463 25.947 3.075 1.00 36.72 556 LYS A O 1
ATOM 4344 N N . ASP A 1 557 ? -27.475 24.590 1.254 1.00 38.41 557 ASP A N 1
ATOM 4345 C CA . ASP A 1 557 ? -28.816 24.882 0.725 1.00 38.41 557 ASP A CA 1
ATOM 4346 C C . ASP A 1 557 ? -29.886 25.044 1.818 1.00 38.41 557 ASP A C 1
ATOM 4348 O O . ASP A 1 557 ? -30.055 24.178 2.680 1.00 38.41 557 ASP A O 1
ATOM 4352 N N . LYS A 1 558 ? -30.661 26.136 1.748 1.00 38.44 558 LYS A N 1
ATOM 4353 C CA . LYS A 1 558 ? -31.852 26.340 2.587 1.00 38.44 558 LYS A CA 1
ATOM 4354 C C . LYS 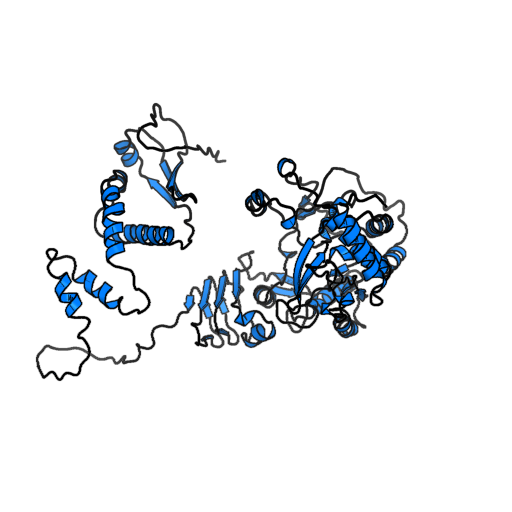A 1 558 ? -33.113 26.406 1.734 1.00 38.44 558 LYS A C 1
ATOM 4356 O O . LYS A 1 558 ? -33.190 27.155 0.760 1.00 38.44 558 LYS A O 1
ATOM 4361 N N . THR A 1 559 ? -34.105 25.624 2.151 1.00 37.38 559 THR A N 1
ATOM 4362 C CA . THR A 1 559 ? -35.419 25.510 1.510 1.00 37.38 559 THR A CA 1
ATOM 4363 C C . THR A 1 559 ? -36.455 26.303 2.301 1.00 37.38 559 THR A C 1
ATOM 4365 O O . THR A 1 559 ? -36.552 26.152 3.518 1.00 37.38 559 THR A O 1
ATOM 4368 N N . PHE A 1 560 ? -37.256 27.111 1.610 1.00 39.56 560 PHE A N 1
ATOM 4369 C CA . PHE A 1 560 ? -38.322 27.933 2.174 1.00 39.56 560 PHE A CA 1
ATOM 4370 C C . PHE A 1 560 ? -39.664 27.529 1.547 1.00 39.56 560 PHE A C 1
ATOM 4372 O O . PHE A 1 560 ? -39.823 27.566 0.326 1.00 39.56 560 PHE A O 1
ATOM 4379 N N . LYS A 1 561 ? -40.634 27.142 2.384 1.00 39.44 561 LYS A N 1
ATOM 4380 C CA . LYS A 1 561 ? -42.015 26.841 1.972 1.00 39.44 561 LYS A CA 1
ATOM 4381 C C . LYS A 1 561 ? -42.914 28.022 2.335 1.00 39.44 561 LYS A C 1
ATOM 4383 O O . LYS A 1 561 ? -42.860 28.489 3.471 1.00 39.44 561 LYS A O 1
ATOM 4388 N N . PHE A 1 562 ? -43.744 28.483 1.401 1.00 44.16 562 PHE A N 1
ATOM 4389 C CA . PHE A 1 562 ? -44.642 29.625 1.606 1.00 44.16 562 PHE A CA 1
ATOM 4390 C C . PHE A 1 562 ? -46.117 29.214 1.549 1.00 44.16 562 PHE A C 1
ATOM 4392 O O . PHE A 1 562 ? -46.484 28.245 0.887 1.00 44.16 562 PHE A O 1
ATOM 4399 N N . ASN A 1 563 ? -46.977 29.975 2.232 1.00 45.78 563 ASN A N 1
ATOM 4400 C CA . ASN A 1 563 ? -48.426 29.818 2.118 1.00 45.78 563 ASN A CA 1
ATOM 4401 C C . ASN A 1 563 ? -48.927 30.465 0.810 1.00 45.78 563 ASN A C 1
ATOM 4403 O O . ASN A 1 563 ? -48.699 31.655 0.568 1.00 45.78 563 ASN A O 1
ATOM 4407 N N . LEU A 1 564 ? -49.637 29.664 0.012 1.00 43.94 564 LEU A N 1
ATOM 4408 C CA . LEU A 1 564 ? -50.270 30.002 -1.266 1.00 43.94 564 LEU A CA 1
ATOM 4409 C C . LEU A 1 564 ? -51.013 31.347 -1.278 1.00 43.94 564 LEU A C 1
ATOM 4411 O O . LEU A 1 564 ? -50.818 32.142 -2.198 1.00 43.94 564 LEU A O 1
ATOM 4415 N N . SER A 1 565 ? -51.821 31.648 -0.254 1.00 45.25 565 SER A N 1
ATOM 4416 C CA . SER A 1 565 ? -52.654 32.862 -0.255 1.00 45.25 565 SER A CA 1
ATOM 4417 C C . SER A 1 565 ? -51.821 34.146 -0.214 1.00 45.25 565 SER A C 1
ATOM 4419 O O . SER A 1 565 ? -52.176 35.142 -0.843 1.00 45.25 565 SER A O 1
ATOM 4421 N N . ASN A 1 566 ? -50.689 34.122 0.497 1.00 45.06 566 ASN A N 1
ATOM 4422 C CA . ASN A 1 566 ? -49.779 35.262 0.594 1.00 45.06 566 ASN A CA 1
ATOM 4423 C C . ASN A 1 566 ? -48.909 35.402 -0.659 1.00 45.06 566 ASN A C 1
ATOM 4425 O O . ASN A 1 566 ? -48.647 36.526 -1.080 1.00 45.06 566 ASN A O 1
ATOM 4429 N N . PHE A 1 567 ? -48.505 34.283 -1.272 1.00 46.06 567 PHE A N 1
ATOM 4430 C CA . PHE A 1 567 ? -47.771 34.281 -2.539 1.00 46.06 567 PHE A CA 1
ATOM 4431 C C . PHE A 1 567 ? -48.611 34.913 -3.661 1.00 46.06 567 PHE A C 1
ATOM 4433 O O . PHE A 1 567 ? -48.203 35.915 -4.252 1.00 46.06 567 PHE A O 1
ATOM 4440 N N . ASN A 1 568 ? -49.829 34.405 -3.870 1.00 47.03 568 ASN A N 1
ATOM 4441 C CA . ASN A 1 568 ? -50.749 34.893 -4.900 1.00 47.03 568 ASN A CA 1
ATOM 4442 C C . ASN A 1 568 ? -51.068 36.388 -4.734 1.00 47.03 568 ASN A C 1
ATOM 4444 O O . ASN A 1 568 ? -51.000 37.158 -5.692 1.00 47.03 568 ASN A O 1
ATOM 4448 N N . LYS A 1 569 ? -51.339 36.827 -3.495 1.00 44.97 569 LYS A N 1
ATOM 4449 C CA . LYS A 1 569 ? -51.671 38.225 -3.179 1.00 44.97 569 LYS A CA 1
ATOM 4450 C C . LYS A 1 569 ? -50.536 39.216 -3.470 1.00 44.97 569 LYS A C 1
ATOM 4452 O O . LYS A 1 569 ? -50.824 40.357 -3.819 1.00 44.97 569 LYS A O 1
ATOM 4457 N N . TYR A 1 570 ? -49.273 38.818 -3.301 1.00 40.94 570 TYR A N 1
ATOM 4458 C CA . TYR A 1 570 ? -48.124 39.722 -3.460 1.00 40.94 570 TYR A CA 1
ATOM 4459 C C . TYR A 1 570 ? -47.504 39.716 -4.858 1.00 40.94 570 TYR A C 1
ATOM 4461 O O . TYR A 1 570 ? -47.008 40.756 -5.289 1.00 40.94 570 TYR A O 1
ATOM 4469 N N . PHE A 1 571 ? -47.525 38.581 -5.560 1.00 41.56 571 PHE A N 1
ATOM 4470 C CA . PHE A 1 571 ? -46.979 38.475 -6.919 1.00 41.56 571 PHE A CA 1
ATOM 4471 C C . PHE A 1 571 ? -48.036 38.644 -8.020 1.00 41.56 571 PHE A C 1
ATOM 4473 O O . PHE A 1 571 ? -47.684 38.659 -9.194 1.00 41.56 571 PHE A O 1
ATOM 4480 N N . GLY A 1 572 ? -49.320 38.779 -7.665 1.00 40.59 572 GLY A N 1
ATOM 4481 C CA . GLY A 1 572 ? -50.418 38.926 -8.630 1.00 40.59 572 GLY A CA 1
ATOM 4482 C C . GLY A 1 572 ? -50.720 37.651 -9.425 1.00 40.59 572 GLY A C 1
ATOM 4483 O O . GLY A 1 572 ? -51.416 37.707 -10.434 1.00 40.59 572 GLY A O 1
ATOM 4484 N N . MET A 1 573 ? -50.192 36.507 -8.985 1.00 48.31 573 MET A N 1
ATOM 4485 C CA . MET A 1 573 ? -50.341 35.211 -9.648 1.00 48.31 573 MET A CA 1
ATOM 4486 C C . MET A 1 573 ? -51.536 34.441 -9.076 1.00 48.31 573 MET A C 1
ATOM 4488 O O . MET A 1 573 ? -51.826 34.533 -7.884 1.00 48.31 573 MET A O 1
ATOM 4492 N N . LYS A 1 574 ? -52.188 33.612 -9.898 1.00 46.72 574 LYS A N 1
ATOM 4493 C CA . LYS A 1 574 ? -53.061 32.528 -9.425 1.00 46.72 574 LYS A CA 1
ATOM 4494 C C . LYS A 1 574 ? -52.295 31.210 -9.491 1.00 46.72 574 LYS A C 1
ATOM 4496 O O . LYS A 1 574 ? -52.377 30.496 -10.480 1.00 46.72 574 LYS A O 1
ATOM 4501 N N . CYS A 1 575 ? -51.531 30.898 -8.450 1.00 46.56 575 CYS A N 1
ATOM 4502 C CA . CYS A 1 575 ? -51.001 29.552 -8.265 1.00 46.56 575 CYS A CA 1
ATOM 4503 C C . CYS A 1 575 ? -51.977 28.745 -7.396 1.00 46.56 575 CYS A C 1
ATOM 4505 O O . CYS A 1 575 ? -52.487 29.274 -6.408 1.00 46.56 575 CYS A O 1
ATOM 4507 N N . GLU A 1 576 ? -52.243 27.487 -7.744 1.00 46.69 576 GLU A N 1
ATOM 4508 C CA . GLU A 1 576 ? -53.137 26.601 -6.972 1.00 46.69 576 GLU A CA 1
ATOM 4509 C C . GLU A 1 576 ? -52.373 25.491 -6.223 1.00 46.69 576 GLU A C 1
ATOM 4511 O O . GLU A 1 576 ? -52.950 24.782 -5.402 1.00 46.69 576 GLU A O 1
ATOM 4516 N N . VAL A 1 577 ? -51.053 25.386 -6.433 1.00 46.38 577 VAL A N 1
ATOM 4517 C CA . VAL A 1 577 ? -50.166 24.387 -5.810 1.00 46.38 577 VAL A CA 1
ATOM 4518 C C . VAL A 1 577 ? -49.055 25.023 -4.957 1.00 46.38 577 VAL A C 1
ATOM 4520 O O . VAL A 1 577 ? -48.587 26.118 -5.272 1.00 46.38 577 VAL A O 1
ATOM 4523 N N . PRO A 1 578 ? -48.609 24.379 -3.855 1.00 45.47 578 PRO A N 1
ATOM 4524 C CA . PRO A 1 578 ? -47.627 24.969 -2.944 1.00 45.47 578 PRO A CA 1
ATOM 4525 C C . PRO A 1 578 ? -46.271 25.241 -3.612 1.00 45.47 578 PRO A C 1
ATOM 4527 O O . PRO A 1 578 ? -45.636 24.335 -4.148 1.00 45.47 578 PRO A O 1
ATOM 4530 N N . VAL A 1 579 ? -45.795 26.483 -3.516 1.00 44.16 579 VAL A N 1
ATOM 4531 C CA . VAL A 1 579 ? -44.526 26.925 -4.117 1.00 44.16 579 VAL A CA 1
ATOM 4532 C C . VAL A 1 579 ? -43.376 26.817 -3.112 1.00 44.16 579 VAL A C 1
ATOM 4534 O O . VAL A 1 579 ? -43.495 27.246 -1.957 1.00 44.16 579 VAL A O 1
ATOM 4537 N N . VAL A 1 580 ? -42.237 26.280 -3.561 1.00 43.47 580 VAL A N 1
ATOM 4538 C CA . VAL A 1 580 ? -41.031 26.100 -2.744 1.00 43.47 580 VAL A CA 1
ATOM 4539 C C . VAL A 1 580 ? -39.857 26.860 -3.364 1.00 43.47 580 VAL A C 1
ATOM 4541 O O . VAL A 1 580 ? -39.519 26.677 -4.531 1.00 43.47 580 VAL A O 1
ATOM 4544 N N . PHE A 1 581 ? -39.203 27.703 -2.566 1.00 40.25 581 PHE A N 1
ATOM 4545 C CA . PHE A 1 581 ? -37.978 28.397 -2.965 1.00 40.25 581 PHE A CA 1
ATOM 4546 C C . PHE A 1 581 ? -36.761 27.725 -2.336 1.00 40.25 581 PHE A C 1
ATOM 4548 O O . PHE A 1 581 ? -36.738 27.475 -1.129 1.00 40.25 581 PHE A O 1
ATOM 4555 N N . VAL A 1 582 ? -35.716 27.506 -3.130 1.00 40.72 582 VAL A N 1
ATOM 4556 C CA . VAL A 1 582 ? -34.402 27.076 -2.641 1.00 40.72 582 VAL A CA 1
ATOM 4557 C C . VAL A 1 582 ? -33.403 28.191 -2.921 1.00 40.72 582 VAL A C 1
ATOM 4559 O O . VAL A 1 582 ? -33.173 28.564 -4.071 1.00 40.72 582 VAL A O 1
ATOM 4562 N N . ALA A 1 583 ? -32.816 28.748 -1.862 1.00 38.09 583 ALA A N 1
ATOM 4563 C CA . ALA A 1 583 ? -31.744 29.728 -1.994 1.00 38.09 583 ALA A CA 1
ATOM 4564 C C . ALA A 1 583 ? -30.397 28.997 -2.037 1.00 38.09 583 ALA A C 1
ATOM 4566 O O . ALA A 1 583 ? -30.068 28.250 -1.110 1.00 38.09 583 ALA A O 1
ATOM 4567 N N . ARG A 1 584 ? -29.622 29.235 -3.100 1.00 40.62 584 ARG A N 1
ATOM 4568 C CA . ARG A 1 584 ? -28.270 28.697 -3.279 1.00 40.62 584 ARG A CA 1
ATOM 4569 C C . ARG A 1 584 ? -27.247 29.826 -3.333 1.00 40.62 584 ARG A C 1
ATOM 4571 O O . ARG A 1 584 ? -27.436 30.828 -4.023 1.00 40.62 584 ARG A O 1
ATOM 4578 N N . SER A 1 585 ? -26.148 29.638 -2.610 1.00 38.53 585 SER A N 1
ATOM 4579 C CA . SER A 1 585 ? -24.948 30.451 -2.795 1.00 38.53 585 SER A CA 1
ATOM 4580 C C . SER A 1 585 ? -24.219 29.973 -4.051 1.00 38.53 585 SER A C 1
ATOM 4582 O O . SER A 1 585 ? -24.084 28.766 -4.249 1.00 38.53 585 SER A O 1
ATOM 4584 N N . SER A 1 586 ? -23.755 30.899 -4.889 1.00 37.25 586 SER A N 1
ATOM 4585 C CA . SER A 1 586 ? -22.794 30.606 -5.957 1.00 37.25 586 SER A CA 1
ATOM 4586 C C . SER A 1 586 ? -21.453 31.248 -5.607 1.00 37.25 586 SER A C 1
ATOM 4588 O O . SER A 1 586 ? -21.424 32.280 -4.940 1.00 37.25 586 SER A O 1
ATOM 4590 N N . TYR A 1 587 ? -20.349 30.643 -6.047 1.00 34.88 587 TYR A N 1
ATOM 4591 C CA . TYR A 1 587 ? -18.987 30.992 -5.614 1.00 34.88 587 TYR A CA 1
ATOM 4592 C C . TYR A 1 587 ? -18.492 32.401 -6.023 1.00 34.88 587 TYR A C 1
ATOM 4594 O O . TYR A 1 587 ? -17.408 32.790 -5.607 1.00 34.88 587 TYR A O 1
ATOM 4602 N N . ASN A 1 588 ? -19.277 33.174 -6.788 1.00 30.27 588 ASN A N 1
ATOM 4603 C CA . ASN A 1 588 ? -18.903 34.493 -7.323 1.00 30.27 588 ASN A CA 1
ATOM 4604 C C . ASN A 1 588 ? -19.772 35.630 -6.737 1.00 30.27 588 ASN A C 1
ATOM 4606 O O . ASN A 1 588 ? -20.340 36.423 -7.489 1.00 30.27 588 ASN A O 1
ATOM 4610 N N . ASP A 1 589 ? -19.958 35.657 -5.412 1.00 35.88 589 ASP A N 1
ATOM 4611 C CA . ASP A 1 589 ? -20.686 36.694 -4.645 1.00 35.88 589 ASP A CA 1
ATOM 4612 C C . ASP A 1 589 ? -22.126 37.025 -5.103 1.00 35.88 589 ASP A C 1
ATOM 4614 O O . ASP A 1 589 ? -22.720 38.030 -4.705 1.00 35.88 589 ASP A O 1
ATOM 4618 N N . ARG A 1 590 ? -22.752 36.149 -5.902 1.00 33.53 590 ARG A N 1
ATOM 4619 C CA . ARG A 1 590 ? -24.157 36.268 -6.319 1.00 33.53 590 ARG A CA 1
ATOM 4620 C C . ARG A 1 590 ? -25.011 35.183 -5.671 1.00 33.53 590 ARG A C 1
ATOM 4622 O O . ARG A 1 590 ? -24.854 33.990 -5.946 1.00 33.53 590 ARG A O 1
ATOM 4629 N N . ILE A 1 591 ? -25.969 35.608 -4.848 1.00 35.28 591 ILE A N 1
ATOM 4630 C CA . ILE A 1 591 ? -27.013 34.735 -4.300 1.00 35.28 591 ILE A CA 1
ATOM 4631 C C . ILE A 1 591 ? -28.027 34.434 -5.406 1.00 35.28 591 ILE A C 1
ATOM 4633 O O . ILE A 1 591 ? -28.610 35.347 -5.987 1.00 35.28 591 ILE A O 1
ATOM 4637 N N . SER A 1 592 ? -28.245 33.148 -5.681 1.00 36.22 592 SER A N 1
ATOM 4638 C CA . SER A 1 592 ? -29.180 32.675 -6.704 1.00 36.22 592 SER A CA 1
ATOM 4639 C C . SER A 1 592 ? -30.415 32.060 -6.047 1.00 36.22 592 SER A C 1
ATOM 4641 O O . SER A 1 592 ? -30.306 31.165 -5.207 1.00 36.22 592 SER A O 1
ATOM 4643 N N . PHE A 1 593 ? -31.604 32.515 -6.440 1.00 35.44 593 PHE A N 1
ATOM 4644 C CA . PHE A 1 593 ? -32.872 31.954 -5.972 1.00 35.44 593 PHE A CA 1
ATOM 4645 C C . PHE A 1 593 ? -33.442 31.020 -7.039 1.00 35.44 593 PHE A C 1
ATOM 4647 O O . PHE A 1 593 ? -33.754 31.460 -8.143 1.00 35.44 593 PHE A O 1
ATOM 4654 N N . VAL A 1 594 ? -33.583 29.736 -6.707 1.00 37.75 594 VAL A N 1
ATOM 4655 C CA . VAL A 1 594 ? -34.203 28.738 -7.583 1.00 37.75 594 VAL A CA 1
ATOM 4656 C C . VAL A 1 594 ? -35.645 28.525 -7.133 1.00 37.75 594 VAL A C 1
ATOM 4658 O O . VAL A 1 594 ? -35.913 28.183 -5.978 1.00 37.75 594 VAL A O 1
ATOM 4661 N N . LEU A 1 595 ? -36.575 28.745 -8.059 1.00 37.97 595 LEU A N 1
ATOM 4662 C CA . LEU A 1 595 ? -37.999 28.495 -7.882 1.00 37.97 595 LEU A CA 1
ATOM 4663 C C . LEU A 1 595 ? -38.304 27.048 -8.283 1.00 37.97 595 LEU A C 1
ATOM 4665 O O . LEU A 1 595 ? -38.031 26.663 -9.417 1.00 37.97 595 LEU A O 1
ATOM 4669 N N . SER A 1 596 ? -38.886 26.259 -7.381 1.00 39.91 596 SER A N 1
ATOM 4670 C CA . SER A 1 596 ? -39.379 24.915 -7.691 1.00 39.91 596 SER A CA 1
ATOM 4671 C C . SER A 1 596 ? -40.895 24.876 -7.496 1.00 39.91 596 SER A C 1
ATOM 4673 O O . SER A 1 596 ? -41.408 25.119 -6.400 1.00 39.91 596 SER A O 1
ATOM 4675 N N . ILE A 1 597 ? -41.612 24.609 -8.588 1.00 43.50 597 ILE A N 1
ATOM 4676 C CA . ILE A 1 597 ? -43.065 24.413 -8.621 1.00 43.50 597 ILE A CA 1
ATOM 4677 C C . ILE A 1 597 ? -43.298 22.988 -9.118 1.00 43.50 597 ILE A C 1
ATOM 4679 O O . ILE A 1 597 ? -42.789 22.617 -10.173 1.00 43.50 597 ILE A O 1
ATOM 4683 N N . SER A 1 598 ? -44.045 22.184 -8.362 1.00 38.28 598 SER A N 1
ATOM 4684 C CA . SER A 1 598 ? -44.211 20.749 -8.631 1.00 38.28 598 SER A CA 1
ATOM 4685 C C . SER A 1 598 ? -45.273 20.405 -9.685 1.00 38.28 598 SER A C 1
ATOM 4687 O O . SER A 1 598 ? -45.480 19.229 -9.961 1.00 38.28 598 SER A O 1
ATOM 4689 N N . THR A 1 599 ? -45.983 21.386 -10.250 1.00 33.97 599 THR A N 1
ATOM 4690 C CA . THR A 1 599 ? -46.987 21.192 -11.317 1.00 33.97 599 THR A CA 1
ATOM 4691 C C . THR A 1 599 ? -47.306 22.528 -11.993 1.00 33.97 599 THR A C 1
ATOM 4693 O O . THR A 1 599 ? -47.386 23.554 -11.320 1.00 33.97 599 THR A O 1
ATOM 4696 N N . PHE A 1 600 ? -47.469 22.542 -13.320 1.00 30.83 600 PHE A N 1
ATOM 4697 C CA . PHE A 1 600 ? -47.581 23.775 -14.112 1.00 30.83 600 PHE A CA 1
ATOM 4698 C C . PHE A 1 600 ? -49.001 23.990 -14.655 1.00 30.83 600 PHE A C 1
ATOM 4700 O O . PHE A 1 600 ? -49.421 23.280 -15.561 1.00 30.83 600 PHE A O 1
ATOM 4707 N N . VAL A 1 601 ? -49.691 25.026 -14.170 1.00 28.00 601 VAL A N 1
ATOM 4708 C CA . VAL A 1 601 ? -50.673 25.807 -14.946 1.00 28.00 601 VAL A CA 1
ATOM 4709 C C . VAL A 1 601 ? -50.542 27.258 -14.488 1.00 28.00 601 VAL A C 1
ATOM 4711 O O . VAL A 1 601 ? -50.853 27.574 -13.343 1.00 28.00 601 VAL A O 1
ATOM 4714 N N . CYS A 1 602 ? -50.018 28.134 -15.346 1.00 28.22 602 CYS A N 1
ATOM 4715 C CA . CYS A 1 602 ? -49.995 29.577 -15.106 1.00 28.22 602 CYS A CA 1
ATOM 4716 C C . CYS A 1 602 ? -49.745 30.302 -16.435 1.00 28.22 602 CYS A C 1
ATOM 4718 O O . CYS A 1 602 ? -48.644 30.230 -16.984 1.00 28.22 602 CYS A O 1
ATOM 4720 N N . GLU A 1 603 ? -50.765 30.970 -16.969 1.00 26.58 603 GLU A N 1
ATOM 4721 C CA . GLU A 1 603 ? -50.634 31.799 -18.170 1.00 26.58 603 GLU A CA 1
ATOM 4722 C C . GLU A 1 603 ? -50.058 33.182 -17.821 1.00 26.58 603 GLU A C 1
ATOM 4724 O O . GLU A 1 603 ? -50.373 33.749 -16.776 1.00 26.58 603 GLU A O 1
ATOM 4729 N N . ASN A 1 604 ? -49.259 33.739 -18.737 1.00 29.98 604 ASN A N 1
ATOM 4730 C CA . ASN A 1 604 ? -48.664 35.084 -18.696 1.00 29.98 604 ASN A CA 1
ATOM 4731 C C . ASN A 1 604 ? -47.676 35.371 -17.543 1.00 29.98 604 ASN A C 1
ATOM 4733 O O . ASN A 1 604 ? -48.038 35.876 -16.482 1.00 29.98 604 ASN A O 1
ATOM 4737 N N . PHE A 1 605 ? -46.376 35.190 -17.814 1.00 33.75 605 PHE A N 1
ATOM 4738 C CA . PHE A 1 605 ? -45.289 35.703 -16.970 1.00 33.75 605 PHE A CA 1
ATOM 4739 C C . PHE A 1 605 ? -44.305 36.557 -17.788 1.00 33.75 605 PHE A C 1
ATOM 4741 O O . PHE A 1 605 ? -43.693 36.069 -18.736 1.00 33.75 605 PHE A O 1
ATOM 4748 N N . ALA A 1 606 ? -44.130 37.829 -17.412 1.00 28.92 606 ALA A N 1
ATOM 4749 C CA . ALA A 1 606 ? -43.193 38.758 -18.050 1.00 28.92 606 ALA A CA 1
ATOM 4750 C C . ALA A 1 606 ? -41.968 39.002 -17.146 1.00 28.92 606 ALA A C 1
ATOM 4752 O O . ALA A 1 606 ? -42.075 39.578 -16.065 1.00 28.92 606 ALA A O 1
ATOM 4753 N N . MET A 1 607 ? -40.788 38.557 -17.590 1.00 35.12 607 MET A N 1
ATOM 4754 C CA . MET A 1 607 ? -39.582 38.409 -16.751 1.00 35.12 607 MET A CA 1
ATOM 4755 C C . MET A 1 607 ? -38.776 39.699 -16.482 1.00 35.12 607 MET A C 1
ATOM 4757 O O . MET A 1 607 ? -37.758 39.653 -15.793 1.00 35.12 607 MET A O 1
ATOM 4761 N N . SER A 1 608 ? -39.181 40.857 -17.010 1.00 29.72 608 SER A N 1
ATOM 4762 C CA . SER A 1 608 ? -38.314 42.048 -17.104 1.00 29.72 608 SER A CA 1
ATOM 4763 C C . SER A 1 608 ? -38.031 42.791 -15.787 1.00 29.72 608 SER A C 1
ATOM 4765 O O . SER A 1 608 ? -37.084 43.570 -15.732 1.00 29.72 608 SER A O 1
ATOM 4767 N N . ASN A 1 609 ? -38.803 42.564 -14.719 1.00 29.42 609 ASN A N 1
ATOM 4768 C CA . ASN A 1 609 ? -38.778 43.422 -13.520 1.00 29.42 609 ASN A CA 1
ATOM 4769 C C . ASN A 1 609 ? -37.852 42.967 -12.369 1.00 29.42 609 ASN A C 1
ATOM 4771 O O . ASN A 1 609 ? -37.823 43.636 -11.337 1.00 29.42 609 ASN A O 1
ATOM 4775 N N . PHE A 1 610 ? -37.119 41.851 -12.498 1.00 33.84 610 PHE A N 1
ATOM 4776 C CA . PHE A 1 610 ? -36.408 41.239 -11.356 1.00 33.84 610 PHE A CA 1
ATOM 4777 C C . PHE A 1 610 ? -34.899 40.990 -11.525 1.00 33.84 610 PHE A C 1
ATOM 4779 O O . PHE A 1 610 ? -34.270 40.528 -10.578 1.00 33.84 610 PHE A O 1
ATOM 4786 N N . GLY A 1 611 ? -34.294 41.290 -12.681 1.00 30.16 611 GLY A N 1
ATOM 4787 C CA . GLY A 1 611 ? -32.836 41.154 -12.865 1.00 30.16 611 GLY A CA 1
ATOM 4788 C C . GLY A 1 611 ? -32.293 39.720 -12.726 1.00 30.16 611 GLY A C 1
ATOM 4789 O O . GLY A 1 611 ? -31.117 39.531 -12.421 1.00 30.16 611 GLY A O 1
ATOM 4790 N N . ILE A 1 612 ? -33.142 38.708 -12.927 1.00 32.84 612 ILE A N 1
ATOM 4791 C CA . ILE A 1 612 ? -32.784 37.286 -12.837 1.00 32.84 612 ILE A CA 1
ATOM 4792 C C . ILE A 1 612 ? -32.183 36.848 -14.177 1.00 32.84 612 ILE A C 1
ATOM 4794 O O . ILE A 1 612 ? -32.874 36.845 -15.193 1.00 32.84 612 ILE A O 1
ATOM 4798 N N . SER A 1 613 ? -30.903 36.467 -14.191 1.00 30.22 613 SER A N 1
ATOM 4799 C CA . SER A 1 613 ? -30.170 36.166 -15.432 1.00 30.22 613 SER A CA 1
ATOM 4800 C C . SER A 1 613 ? -30.357 34.743 -15.976 1.00 30.22 613 SER A C 1
ATOM 4802 O O . SER A 1 613 ? -29.976 34.488 -17.112 1.00 30.22 613 SER A O 1
ATOM 4804 N N . GLN A 1 614 ? -30.911 33.809 -15.195 1.00 31.16 614 GLN A N 1
ATOM 4805 C CA . GLN A 1 614 ? -31.259 32.457 -15.650 1.00 31.16 614 GLN A CA 1
ATOM 4806 C C . GLN A 1 614 ? -32.318 31.823 -14.739 1.00 31.16 614 GLN A C 1
ATOM 4808 O O . GLN A 1 614 ? -32.257 31.962 -13.519 1.00 31.16 614 GLN A O 1
ATOM 4813 N N . VAL A 1 615 ? -33.243 31.064 -15.333 1.00 31.66 615 VAL A N 1
ATOM 4814 C CA . VAL A 1 615 ? -34.176 30.172 -14.629 1.00 31.66 615 VAL A CA 1
ATOM 4815 C C . VAL A 1 615 ? -34.010 28.775 -15.224 1.00 31.66 615 VAL A C 1
ATOM 4817 O O . VAL A 1 615 ? -34.181 28.597 -16.427 1.00 31.66 615 VAL A O 1
ATOM 4820 N N . LYS A 1 616 ? -33.663 27.785 -14.394 1.00 30.00 616 LYS A N 1
ATOM 4821 C CA . LYS A 1 616 ? -33.705 26.361 -14.760 1.00 30.00 616 LYS A CA 1
ATOM 4822 C C . LYS A 1 616 ? -34.940 25.727 -14.131 1.00 30.00 616 LYS A C 1
ATOM 4824 O O . LYS A 1 616 ? -35.116 25.818 -12.918 1.00 30.00 616 LYS A O 1
ATOM 4829 N N . PHE A 1 617 ? -35.748 25.061 -14.948 1.00 28.22 617 PHE A N 1
ATOM 4830 C CA . PHE A 1 617 ? -36.837 24.203 -14.490 1.00 28.22 617 PHE A CA 1
ATOM 4831 C C . PHE A 1 617 ? -36.304 22.773 -14.316 1.00 28.22 617 PHE A C 1
ATOM 4833 O O . PHE A 1 617 ? -35.681 22.242 -15.232 1.00 28.22 617 PHE A O 1
ATOM 4840 N N . ASP A 1 618 ? -36.529 22.170 -13.147 1.00 26.95 618 ASP A N 1
ATOM 4841 C CA . ASP A 1 618 ? -36.183 20.773 -12.838 1.00 26.95 618 ASP A CA 1
ATOM 4842 C C . ASP A 1 618 ? -37.496 19.993 -12.658 1.00 26.95 618 ASP A C 1
ATOM 4844 O O . ASP A 1 618 ? -38.159 20.120 -11.626 1.00 26.95 618 ASP A O 1
ATOM 4848 N N . MET A 1 619 ? -37.925 19.256 -13.690 1.00 23.47 619 MET A N 1
ATOM 4849 C CA . MET A 1 619 ? -39.111 18.394 -13.620 1.00 23.47 619 MET A CA 1
ATOM 4850 C C . MET A 1 619 ? -38.716 17.020 -13.087 1.00 23.47 619 MET A C 1
ATOM 4852 O O . MET A 1 619 ? -38.041 16.254 -13.772 1.00 23.47 619 MET A O 1
ATOM 4856 N N . ARG A 1 620 ? -39.197 16.679 -11.889 1.00 25.50 620 ARG A N 1
ATOM 4857 C CA . ARG A 1 620 ? -39.089 15.325 -11.337 1.00 25.50 620 ARG A CA 1
ATOM 4858 C C . ARG A 1 620 ? -40.438 14.629 -11.416 1.00 25.50 620 ARG A C 1
ATOM 4860 O O . ARG A 1 620 ? -41.364 15.000 -10.699 1.00 25.50 620 ARG A O 1
ATOM 4867 N N . LEU A 1 621 ? -40.521 13.612 -12.268 1.00 22.08 621 LEU A N 1
ATOM 4868 C CA . LEU A 1 621 ? -41.575 12.605 -12.193 1.00 22.08 621 LEU A CA 1
ATOM 4869 C C . LEU A 1 621 ? -41.406 11.836 -10.876 1.00 22.08 621 LEU A C 1
ATOM 4871 O O . LEU A 1 621 ? -40.338 11.287 -10.608 1.00 22.08 621 LEU A O 1
ATOM 4875 N N . LEU A 1 622 ? -42.449 11.845 -10.049 1.00 24.16 622 LEU A N 1
ATOM 4876 C CA . LEU A 1 622 ? -42.565 10.985 -8.875 1.00 24.16 622 LEU A CA 1
ATOM 4877 C C . LEU A 1 622 ? -43.287 9.703 -9.298 1.00 24.16 622 LEU A C 1
ATOM 4879 O O . LEU A 1 622 ? -44.350 9.785 -9.916 1.00 24.16 622 LEU A O 1
ATOM 4883 N N . HIS A 1 623 ? -42.686 8.561 -8.969 1.00 26.03 623 HIS A N 1
ATOM 4884 C CA . HIS A 1 623 ? -43.307 7.237 -9.022 1.00 26.03 623 HIS A CA 1
ATOM 4885 C C . HIS A 1 623 ? -43.892 6.879 -7.652 1.00 26.03 623 HIS A C 1
ATOM 4887 O O . HIS A 1 623 ? -43.285 7.306 -6.642 1.00 26.03 623 HIS A O 1
#

InterPro domains:
  IPR002618 UDPGP family [PF01704] (217-406)
  IPR016267 UTP--glucose-1-phosphate uridylyltransferase [PTHR43511] (217-433)
  IPR016267 UTP--glucose-1-phosphate uridylyltransferase [cd00897] (92-344)
  IPR029044 Nucleotide-diphospho-sugar transferases [G3DSA:3.90.550.10] (2-216)
  IPR029044 Nucleotide-diphospho-sugar transferases [G3DSA:3.90.550.10] (217-328)
  IPR029044 Nucleotide-diphospho-sugar transferases [SSF53448] (24-414)